Protein AF-0000000080837571 (afdb_homodimer)

Organism: Fusobacterium vincentii (NCBI:txid155615)

Radius of gyration: 23.03 Å; Cα contacts (8 Å, |Δi|>4): 857; chains: 2; bounding box: 46×70×52 Å

Nearest PDB structures (foldseek):
  1a82-assembly1_A  TM=8.563E-01  e=1.091E-18  Escherichia coli
  3of5-assembly1_B  TM=8.602E-01  e=1.405E-18  Francisella tularensis subsp. tularensis SCHU S4
  3of5-assembly1_A  TM=8.588E-01  e=1.808E-18  Francisella tularensis subsp. tularensis SCHU S4
  1dts-assembly1_A-2  TM=9.231E-01  e=3.738E-17  Escherichia coli
  4a0r-assembly1_B  TM=7.402E-01  e=2.650E-12  Arabidopsis thaliana

pLDDT: mean 97.36, std 3.26, range [63.44, 98.94]

Foldseek 3Di:
DQFAAAEEAELFQPLCRLVVLLQLCLLCVVVFEAAAEAEAEQWDDDPNDTHGPSQVVSCVLSVHDRDPLRYNYYFRHPDFQQVRCVVVVHDDDVVSSVVSVVVSVVRGVYYYYYYRHAQAGDNHPPPDTNVNNCVVVLHAYEYEFEQDVCRLVSLVVRLVVCVVSVHHHLEYEYEQAAPDPSSVVSVVNNCVVSVTDQYYYYHRPRSHDDPVNVVSNRD/DDFAAAEEAELFQPLCRLVVLLQLCLLCVVVFEAAAEAEAEQWDDDPNDTHGPSQVVSCVLSVHDRDPLRYNYYFRHPDFQQVRCVVVVHDDDVVSSVVSVVVSVVRGVYYYYYYRHAQAGDNHPPPDTNVNNCVVVLHAYEYEFEQDVCRLVSLVVRLVVCVVSVHHHLEYEYEQAAPDPSSVVSVVVNCVVSVTDQYYYYHRPRSHDDPVNVVSNRD

Solvent-accessible surface area (backbone atoms only — not comparable to full-atom values): 23540 Å² total; per-residue (Å²): 132,84,82,69,52,34,32,39,35,20,61,40,71,85,39,44,46,62,62,52,52,34,34,51,44,64,59,36,40,86,71,39,40,40,66,34,30,56,56,36,47,42,22,44,77,54,97,89,34,84,37,43,57,64,56,47,49,35,21,59,72,69,68,51,75,78,58,73,86,31,42,73,40,77,25,53,46,75,51,57,46,25,58,22,26,58,76,67,71,46,84,84,51,69,66,58,48,51,50,50,51,52,56,47,55,73,78,24,86,25,42,42,33,40,61,58,36,26,59,57,31,42,50,36,81,98,75,38,31,42,50,53,52,42,57,73,69,66,38,34,26,35,40,28,27,46,36,53,94,56,28,44,28,42,45,52,33,48,51,51,48,31,57,77,69,71,46,50,74,59,33,41,34,35,26,64,40,81,82,48,70,66,33,56,49,37,51,50,52,44,35,65,73,67,65,60,79,42,58,49,78,39,44,58,86,61,80,70,58,51,68,69,58,50,48,58,48,74,100,131,84,81,68,51,35,32,37,35,19,64,39,71,85,39,45,46,60,61,51,52,34,34,50,44,63,59,36,40,86,72,38,39,41,67,34,30,57,54,36,47,40,23,44,77,54,98,89,35,85,37,43,57,64,55,48,51,36,22,60,74,70,69,52,76,78,58,74,87,31,40,72,40,76,26,52,46,78,50,56,45,25,59,21,26,58,76,68,71,47,84,85,52,68,67,59,50,51,51,50,51,51,54,48,55,74,78,24,86,25,44,42,33,41,60,59,37,27,59,57,31,42,51,36,80,99,74,38,31,43,51,52,51,40,57,71,68,65,38,35,27,37,42,30,27,47,36,52,94,56,26,46,30,43,46,51,34,49,53,50,49,31,57,76,69,70,48,52,73,60,33,39,35,35,28,66,38,79,82,47,69,64,33,56,48,39,51,49,52,43,36,66,73,68,65,61,78,40,58,50,78,40,46,58,86,62,81,69,58,52,69,69,57,50,49,57,50,72,100

InterPro domains:
  IPR004472 Dethiobiotin synthase BioD [MF_00336] (3-208)
  IPR004472 Dethiobiotin synthase BioD [PIRSF006755] (4-202)
  IPR004472 Dethiobiotin synthase BioD [PTHR43210] (1-215)
  IPR004472 Dethiobiotin synthase BioD [TIGR00347] (7-175)
  IPR027417 P-loop containing nucleoside triphosphate hydrolase [G3DSA:3.40.50.300] (2-219)
  IPR027417 P-loop containing nucleoside triphosphate hydrolase [SSF52540] (1-197)

Sequence (438 aa):
MKFKDFFVIGTDTDVGKTYVSTLLYKALKKHNFQYYKPIQSGCFLKDGKLTAPDVDFLTKFVGINYDDTMVTYSLKEEVSPHLASEMEETTIEIENIKKHFKDLKKKYSNVLVEGAGGLYVPLIRGKFYIYDLIKLFNLPVVLVSGTRVGAINHTMLTLNALDTMGIKLYGLIFNNYKGQFFEDDNIKVILELSKIKNYLIIKNGQKEISDKEIEKFFNMKFKDFFVIGTDTDVGKTYVSTLLYKALKKHNFQYYKPIQSGCFLKDGKLTAPDVDFLTKFVGINYDDTMVTYSLKEEVSPHLASEMEETTIEIENIKKHFKDLKKKYSNVLVEGAGGLYVPLIRGKFYIYDLIKLFNLPVVLVSGTRVGAINHTMLTLNALDTMGIKLYGLIFNNYKGQFFEDDNIKVILELSKIKNYLIIKNGQKEISDKEIEKFFN

Secondary structure (DSSP, 8-state):
-----EEEEESSTTS-HHHHHHHHHHHHGGGTEEEEEEEE-S-EEETTEEE-HHHHHHHHHHT----GGGEEEE-SSSS-HHHHHHHTT----HHHHHHHHHHHHHH-SEEEEE-SSSTT-EEETTTEEHHHHHHHHT--EEEEE--STTHHHHHHHHHHHHHHHTPPEEEEEEEEE---HHHHHHHHHHHHHH----EEEEETT-----HHHHHHHH-/-----EEEEESSTTS-HHHHHHHHHHHHGGGTEEEEEEEE-S-EEETTEEE-HHHHHHHHHHT----GGGEEEE-SSSS-HHHHHHHTT----HHHHHHHHHHHHHH-SEEEEE-SSSTT-EEETTTEEHHHHHHHHT--EEEEE--STTHHHHHHHHHHHHHHHTPPEEEEEEEEE---HHHHHHHHHHHHHH----EEEEETT-----HHHHHHHH-

Structure (mmCIF, N/CA/C/O backbone):
data_AF-0000000080837571-model_v1
#
loop_
_entity.id
_entity.type
_entity.pdbx_description
1 polymer 'ATP-dependent dethiobiotin synthetase BioD'
#
loop_
_atom_site.group_PDB
_atom_site.id
_atom_site.type_symbol
_atom_site.label_atom_id
_atom_site.label_alt_id
_atom_site.label_comp_id
_atom_site.label_asym_id
_atom_site.label_entity_id
_atom_site.label_seq_id
_atom_site.pdbx_PDB_ins_code
_atom_site.Cartn_x
_atom_site.Cartn_y
_atom_site.Cartn_z
_atom_site.occupancy
_atom_site.B_iso_or_equiv
_atom_site.auth_seq_id
_atom_site.auth_comp_id
_atom_site.auth_asym_id
_atom_site.auth_atom_id
_atom_site.pdbx_PDB_model_num
ATOM 1 N N . MET A 1 1 ? -18.312 20.312 21.469 1 64.12 1 MET A N 1
ATOM 2 C CA . MET A 1 1 ? -17.469 19.172 21.094 1 64.12 1 MET A CA 1
ATOM 3 C C .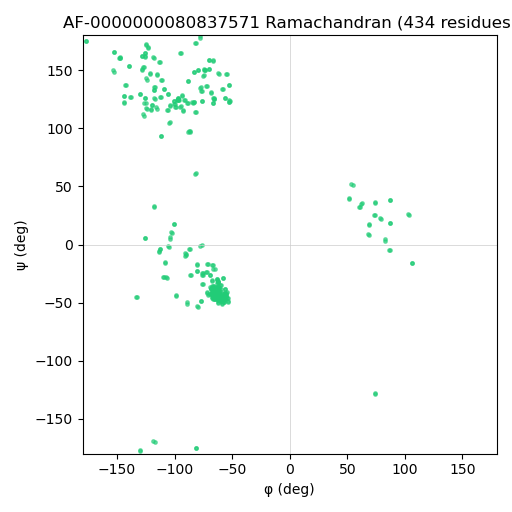 MET A 1 1 ? -16 19.453 21.438 1 64.12 1 MET A C 1
ATOM 5 O O . MET A 1 1 ? -15.523 20.562 21.281 1 64.12 1 MET A O 1
ATOM 9 N N . LYS A 1 2 ? -15.453 18.562 22.266 1 80.38 2 LYS A N 1
ATOM 10 C CA . LYS A 1 2 ? -14.047 18.766 22.594 1 80.38 2 LYS A CA 1
ATOM 11 C C . LYS A 1 2 ? -13.141 18.094 21.547 1 80.38 2 LYS A C 1
ATOM 13 O O . LYS A 1 2 ? -12.969 16.875 21.562 1 80.38 2 LYS A O 1
ATOM 18 N N . PHE A 1 3 ? -12.695 18.922 20.594 1 91.31 3 PHE A N 1
ATOM 19 C CA . PHE A 1 3 ? -11.789 18.422 19.562 1 91.31 3 PHE A CA 1
ATOM 20 C C . PHE A 1 3 ? -10.398 18.188 20.125 1 91.31 3 PHE A C 1
ATOM 22 O O . PHE A 1 3 ? -10.047 18.734 21.172 1 91.31 3 PHE A O 1
ATOM 29 N N . LYS A 1 4 ? -9.766 17.281 19.562 1 94.75 4 LYS A N 1
ATOM 30 C CA . LYS A 1 4 ? -8.367 17.047 19.906 1 94.75 4 LYS A CA 1
ATOM 31 C C . LYS A 1 4 ? -7.473 17.078 18.672 1 94.75 4 LYS A C 1
ATOM 33 O O . LYS A 1 4 ? -7.965 17.016 17.547 1 94.75 4 LYS A O 1
ATOM 38 N N . ASP A 1 5 ? -6.176 17.25 18.922 1 98.12 5 ASP A N 1
ATOM 39 C CA . ASP A 1 5 ? -5.191 17.172 17.844 1 98.12 5 ASP A CA 1
ATOM 40 C C . ASP A 1 5 ? -5.191 15.781 17.219 1 98.12 5 ASP A C 1
ATOM 42 O O . ASP A 1 5 ? -5.477 14.789 17.891 1 98.12 5 ASP A O 1
ATOM 46 N N . PHE A 1 6 ? -4.918 15.711 15.914 1 98.75 6 PHE A N 1
ATOM 47 C CA . PHE A 1 6 ? -4.805 14.406 15.258 1 98.75 6 PHE A CA 1
ATOM 48 C C . PHE A 1 6 ? -3.795 14.461 14.117 1 98.75 6 PHE A C 1
ATOM 50 O O . PHE A 1 6 ? -3.395 15.547 13.688 1 98.75 6 PHE A O 1
ATOM 57 N N . PHE A 1 7 ? -3.332 13.336 13.727 1 98.94 7 PHE A N 1
ATOM 58 C CA . PHE A 1 7 ? -2.332 13.156 12.68 1 98.94 7 PHE A CA 1
ATOM 59 C C . PHE A 1 7 ? -2.943 12.484 11.453 1 98.94 7 PHE A C 1
ATOM 61 O O . PHE A 1 7 ? -3.592 11.445 11.57 1 98.94 7 PHE A O 1
ATOM 68 N N . VAL A 1 8 ? -2.781 13.094 10.25 1 98.88 8 VAL A N 1
ATOM 69 C CA . VAL A 1 8 ? -3.332 12.523 9.031 1 98.88 8 VAL A CA 1
ATOM 70 C C . VAL A 1 8 ? -2.23 11.805 8.25 1 98.88 8 VAL A C 1
ATOM 72 O O . VAL A 1 8 ? -1.191 12.398 7.949 1 98.88 8 VAL A O 1
ATOM 75 N N . ILE A 1 9 ? -2.451 10.539 7.977 1 98.75 9 ILE A N 1
ATOM 76 C CA . ILE A 1 9 ? -1.575 9.797 7.074 1 98.75 9 ILE A CA 1
ATOM 77 C C . ILE A 1 9 ? -2.402 9.164 5.957 1 98.75 9 ILE A C 1
ATOM 79 O O . ILE A 1 9 ? -3.633 9.141 6.023 1 98.75 9 ILE A O 1
ATOM 83 N N . GLY A 1 10 ? -1.713 8.75 4.93 1 98.25 10 GLY A N 1
ATOM 84 C CA . GLY A 1 10 ? -2.359 8.055 3.828 1 98.25 10 GLY A CA 1
ATOM 85 C C . GLY A 1 10 ? -1.849 6.641 3.631 1 98.25 10 GLY A C 1
ATOM 86 O O . GLY A 1 10 ? -0.77 6.293 4.117 1 98.25 10 GLY A O 1
ATOM 87 N N . THR A 1 11 ? -2.629 5.84 2.943 1 96.94 11 THR A N 1
ATOM 88 C CA . THR A 1 11 ? -2.195 4.496 2.578 1 96.94 11 THR A CA 1
ATOM 89 C C . THR A 1 11 ? -1.128 4.547 1.489 1 96.94 11 THR A C 1
ATOM 91 O O . THR A 1 11 ? -0.394 3.58 1.285 1 96.94 11 THR A O 1
ATOM 94 N N . ASP A 1 12 ? -1.159 5.695 0.739 1 89.69 12 ASP A N 1
ATOM 95 C CA . ASP A 1 12 ? -0.212 5.879 -0.356 1 89.69 12 ASP A CA 1
ATOM 96 C C . ASP A 1 12 ? 0.058 7.359 -0.604 1 89.69 12 ASP A C 1
ATOM 98 O O . ASP A 1 12 ? -0.641 8.227 -0.067 1 89.69 12 ASP A O 1
ATOM 102 N N . THR A 1 13 ? 1.098 7.75 -1.351 1 85.06 13 THR A N 1
ATOM 103 C CA . THR A 1 13 ? 1.465 9.117 -1.684 1 85.06 13 THR A CA 1
ATOM 104 C C . THR A 1 13 ? 0.364 9.789 -2.498 1 85.06 13 THR A C 1
ATOM 106 O O . THR A 1 13 ? 0.064 10.969 -2.293 1 85.06 13 THR A O 1
ATOM 109 N N . ASP A 1 14 ? -0.411 9.242 -3.311 1 88.56 14 ASP A N 1
ATOM 110 C CA . ASP A 1 14 ? -1.353 9.898 -4.211 1 88.56 14 ASP A CA 1
ATOM 111 C C . ASP A 1 14 ? -2.791 9.492 -3.895 1 88.56 14 ASP A C 1
ATOM 113 O O . ASP A 1 14 ? -3.662 9.555 -4.766 1 88.56 14 ASP A O 1
ATOM 117 N N . VAL A 1 15 ? -2.986 9.273 -2.609 1 95.5 15 VAL A N 1
ATOM 118 C CA . VAL A 1 15 ? -4.312 8.797 -2.232 1 95.5 15 VAL A CA 1
ATOM 119 C C . VAL A 1 15 ? -5.211 9.992 -1.909 1 95.5 15 VAL A C 1
ATOM 121 O O . VAL A 1 15 ? -6.426 9.836 -1.758 1 95.5 15 VAL A O 1
ATOM 124 N N . GLY A 1 16 ? -4.688 11.227 -1.809 1 97.19 16 GLY A N 1
ATOM 125 C CA . GLY A 1 16 ? -5.477 12.422 -1.568 1 97.19 16 GLY A CA 1
ATOM 126 C C . GLY A 1 16 ? -5.391 12.922 -0.137 1 97.19 16 GLY A C 1
ATOM 127 O O . GLY A 1 16 ? -6.332 13.531 0.374 1 97.19 16 GLY A O 1
ATOM 128 N N . LYS A 1 17 ? -4.375 12.641 0.542 1 97.5 17 LYS A N 1
ATOM 129 C CA . LYS A 1 17 ? -4.137 13.062 1.92 1 97.5 17 LYS A CA 1
ATOM 130 C C . LYS A 1 17 ? -4.277 14.57 2.066 1 97.5 17 LYS A C 1
ATOM 132 O O . LYS A 1 17 ? -4.984 15.055 2.955 1 97.5 17 LYS A O 1
ATOM 137 N N . THR A 1 18 ? -3.602 15.32 1.155 1 98.31 18 THR A N 1
ATOM 138 C CA . THR A 1 18 ? -3.639 16.781 1.213 1 98.31 18 THR A CA 1
ATOM 139 C C . THR A 1 18 ? -5.055 17.281 0.965 1 98.31 18 THR A C 1
ATOM 141 O O . THR A 1 18 ? -5.516 18.203 1.648 1 98.31 18 THR A O 1
ATOM 144 N N . TYR A 1 19 ? -5.703 16.703 -0.027 1 98.75 19 TYR A N 1
ATOM 145 C CA . TYR A 1 19 ? -7.078 17.094 -0.324 1 98.75 19 TYR A CA 1
ATOM 146 C C . TYR A 1 19 ? -7.973 16.906 0.893 1 98.75 19 TYR A C 1
ATOM 148 O O . TYR A 1 19 ? -8.711 17.828 1.278 1 98.75 19 TYR A O 1
ATOM 156 N N . VAL A 1 20 ? -7.883 15.773 1.532 1 98.81 20 VAL A N 1
ATOM 157 C CA . VAL A 1 20 ? -8.711 15.453 2.693 1 98.81 20 VAL A CA 1
ATOM 158 C C . VAL A 1 20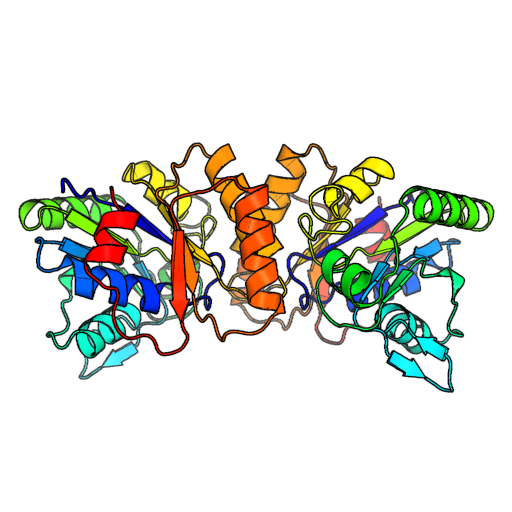 ? -8.336 16.375 3.859 1 98.81 20 VAL A C 1
ATOM 160 O O . VAL A 1 20 ? -9.211 16.906 4.543 1 98.81 20 VAL A O 1
ATOM 163 N N . SER A 1 21 ? -7.031 16.578 4.121 1 98.81 21 SER A N 1
ATOM 164 C CA . SER A 1 21 ? -6.586 17.5 5.164 1 98.81 21 SER A CA 1
ATOM 165 C C . SER A 1 21 ? -7.148 18.906 4.945 1 98.81 21 SER A C 1
ATOM 167 O O . SER A 1 21 ? -7.523 19.578 5.902 1 98.81 21 SER A O 1
ATOM 169 N N . THR A 1 22 ? -7.191 19.25 3.68 1 98.88 22 THR A N 1
ATOM 170 C CA . THR A 1 22 ? -7.707 20.562 3.32 1 98.88 22 THR A CA 1
ATOM 171 C C . THR A 1 22 ? -9.188 20.688 3.668 1 98.88 22 THR A C 1
ATOM 173 O O . THR A 1 22 ? -9.617 21.672 4.262 1 98.88 22 THR A O 1
ATOM 176 N N . LEU A 1 23 ? -9.969 19.719 3.32 1 98.88 23 LEU A N 1
ATOM 177 C CA . LEU A 1 23 ? -11.391 19.719 3.633 1 98.88 23 LEU A CA 1
ATOM 178 C C . LEU A 1 23 ? -11.617 19.719 5.141 1 98.88 23 LEU A C 1
ATOM 180 O O . LEU A 1 23 ? -12.516 20.406 5.637 1 98.88 23 LEU A O 1
ATOM 184 N N . LEU A 1 24 ? -10.836 18.938 5.867 1 98.75 24 LEU A N 1
ATOM 185 C CA . LEU A 1 24 ? -10.938 18.906 7.324 1 98.75 24 LEU A CA 1
ATOM 186 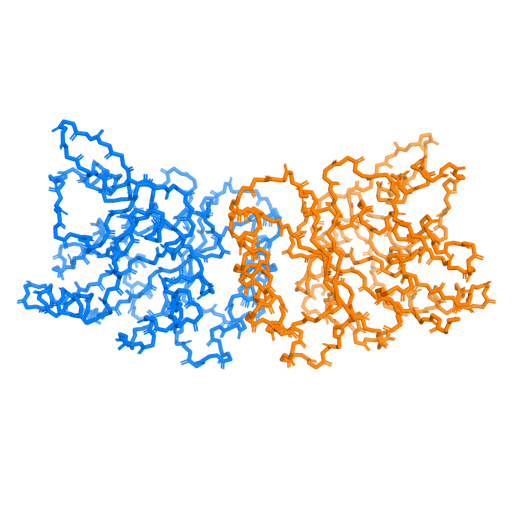C C . LEU A 1 24 ? -10.602 20.266 7.922 1 98.75 24 LEU A C 1
ATOM 188 O O . LEU A 1 24 ? -11.328 20.766 8.781 1 98.75 24 LEU A O 1
ATOM 192 N N . TYR A 1 25 ? -9.484 20.844 7.457 1 98.69 25 TYR A N 1
ATOM 193 C CA . TYR A 1 25 ? -9.086 22.156 7.949 1 98.69 25 TYR A CA 1
ATOM 194 C C . TYR A 1 25 ? -10.164 23.203 7.676 1 98.69 25 TYR A C 1
ATOM 196 O O . TYR A 1 25 ? -10.508 23.984 8.562 1 98.69 25 TYR A O 1
ATOM 204 N N . LYS A 1 26 ? -10.672 23.188 6.465 1 98.69 26 LYS A N 1
ATOM 205 C CA . LYS A 1 26 ? -11.727 24.125 6.086 1 98.69 26 LYS A CA 1
ATOM 206 C C . LYS A 1 26 ? -12.914 24.031 7.043 1 98.69 26 LYS A C 1
ATOM 208 O O . LYS A 1 26 ? -13.461 25.062 7.457 1 98.69 26 LYS A O 1
ATOM 213 N N . ALA A 1 27 ? -13.266 22.844 7.406 1 98.12 27 ALA A N 1
ATOM 214 C CA . ALA A 1 27 ? -14.422 22.609 8.281 1 98.12 27 ALA A CA 1
ATOM 215 C C . ALA A 1 27 ? -14.094 22.969 9.727 1 98.12 27 ALA A C 1
ATOM 217 O O . ALA A 1 27 ? -14.969 23.375 10.484 1 98.12 27 ALA A O 1
ATOM 218 N N . LEU A 1 28 ? -12.828 22.906 10.125 1 97.62 28 LEU A N 1
ATOM 219 C CA . LEU A 1 28 ? -12.492 22.922 11.547 1 97.62 28 LEU A CA 1
ATOM 220 C C . LEU A 1 28 ? -11.859 24.25 11.938 1 97.62 28 LEU A C 1
ATOM 222 O O . LEU A 1 28 ? -11.766 24.562 13.125 1 97.62 28 LEU A O 1
ATOM 226 N N . LYS A 1 29 ? -11.43 25 10.977 1 96.94 29 LYS A N 1
ATOM 227 C CA . LYS A 1 29 ? -10.711 26.234 11.281 1 96.94 29 LYS A CA 1
ATOM 228 C C . LYS A 1 29 ? -11.562 27.172 12.133 1 96.94 29 LYS A C 1
ATOM 230 O O . LYS A 1 29 ? -11.031 27.938 12.945 1 96.94 29 LYS A O 1
ATOM 235 N N . LYS A 1 30 ? -12.875 27.141 12.039 1 95.94 30 LYS A N 1
ATOM 236 C CA . LYS A 1 30 ? -13.781 27.953 12.828 1 95.94 30 LYS A CA 1
ATOM 237 C C . LYS A 1 30 ? -13.742 27.562 14.305 1 95.94 30 LYS A C 1
ATOM 239 O O . LYS A 1 30 ? -14.219 28.297 15.164 1 95.94 30 LYS A O 1
ATOM 244 N N . HIS A 1 31 ? -13.25 26.453 14.594 1 95.88 31 HIS A N 1
ATOM 245 C CA . HIS A 1 31 ? -13.094 25.969 15.961 1 95.88 31 HIS A CA 1
ATOM 246 C C . HIS A 1 31 ? -11.656 26.141 16.453 1 95.88 31 HIS A C 1
ATOM 248 O O . HIS A 1 31 ? -11.188 25.375 17.297 1 95.88 31 HIS A O 1
ATOM 254 N N . ASN A 1 32 ? -10.867 26.969 15.82 1 96.88 32 ASN A N 1
ATOM 255 C CA . ASN A 1 32 ? -9.523 27.391 16.188 1 96.88 32 ASN A CA 1
ATOM 256 C C . ASN A 1 32 ? -8.508 26.281 15.938 1 96.88 32 ASN A C 1
ATOM 258 O O . ASN A 1 32 ? -7.609 26.047 16.75 1 96.88 32 ASN A O 1
ATOM 262 N N . PHE A 1 33 ? -8.703 25.531 14.867 1 97.12 33 PHE A N 1
ATOM 263 C CA . PHE A 1 33 ? -7.734 24.547 14.383 1 97.12 33 PHE A CA 1
ATOM 264 C C . PHE A 1 33 ? -6.672 25.219 13.523 1 97.12 33 PHE A C 1
ATOM 266 O O . PHE A 1 33 ? -6.965 26.172 12.789 1 97.12 33 PHE A O 1
ATOM 273 N N . GLN A 1 34 ? -5.492 24.688 13.562 1 98.38 34 GLN A N 1
ATOM 274 C CA . GLN A 1 34 ? -4.453 25.016 12.602 1 98.38 34 GLN A CA 1
ATOM 275 C C . GLN A 1 34 ? -3.969 23.781 11.852 1 98.38 34 GLN A C 1
ATOM 277 O O . GLN A 1 34 ? -4.02 22.672 12.391 1 98.38 34 GLN A O 1
ATOM 282 N N . TYR A 1 35 ? -3.607 24 10.625 1 98.81 35 TYR A N 1
ATOM 283 C CA . TYR A 1 35 ? -2.965 22.984 9.805 1 98.81 35 TYR A CA 1
ATOM 284 C C . TYR A 1 35 ? -1.451 23.016 9.977 1 98.81 35 TYR A C 1
ATOM 286 O O . TYR A 1 35 ? -0.857 24.078 10.094 1 98.81 35 TYR A O 1
ATOM 294 N N . TYR A 1 36 ? -0.864 21.781 10.008 1 98.88 36 TYR A N 1
ATOM 295 C CA . TYR A 1 36 ? 0.582 21.703 10.18 1 98.88 36 TYR A CA 1
ATOM 296 C C . TYR A 1 36 ? 1.171 20.562 9.367 1 98.88 36 TYR A C 1
ATOM 298 O O . TYR A 1 36 ? 0.749 19.406 9.516 1 98.88 36 TYR A O 1
ATOM 306 N N . LYS A 1 37 ? 2.109 20.797 8.461 1 98.81 37 LYS A N 1
ATOM 307 C CA . LYS A 1 37 ? 2.912 19.859 7.676 1 98.81 37 LYS A CA 1
ATOM 308 C C . LYS A 1 37 ? 4.375 19.906 8.102 1 98.81 37 LYS A C 1
ATOM 310 O O . LYS A 1 37 ? 5.168 20.656 7.539 1 98.81 37 LYS A O 1
ATOM 315 N N . PRO A 1 38 ? 4.773 19.062 8.992 1 98.81 38 PRO A N 1
ATOM 316 C CA . PRO A 1 38 ? 6.113 19.219 9.57 1 98.81 38 PRO A CA 1
ATOM 317 C C . PRO A 1 38 ? 7.211 19.234 8.508 1 98.81 38 PRO A C 1
ATOM 319 O O . PRO A 1 38 ? 8.141 20.047 8.586 1 98.81 38 PRO A O 1
ATOM 322 N N . ILE A 1 39 ? 7.121 18.359 7.535 1 98.69 39 ILE A N 1
ATOM 323 C CA . ILE A 1 39 ? 8.141 18.234 6.504 1 98.69 39 ILE A CA 1
ATOM 324 C C . ILE A 1 39 ? 7.48 18.062 5.141 1 98.69 39 ILE A C 1
ATOM 326 O O . ILE A 1 39 ? 6.625 17.188 4.969 1 98.69 39 ILE A O 1
ATOM 330 N N . GLN A 1 40 ? 7.852 18.875 4.195 1 98.25 40 GLN A N 1
ATOM 331 C CA . GLN A 1 40 ? 7.359 18.781 2.824 1 98.25 40 GLN A CA 1
ATOM 332 C C . GLN A 1 40 ? 8.516 18.703 1.831 1 98.25 40 GLN A C 1
ATOM 334 O O . GLN A 1 40 ? 9.383 19.578 1.805 1 98.25 40 GLN A O 1
ATOM 339 N N . SER A 1 41 ? 8.547 17.641 1.046 1 97.69 41 SER A N 1
ATOM 340 C CA . SER A 1 41 ? 9.445 17.547 -0.097 1 97.69 41 SER A CA 1
ATOM 341 C C . SER A 1 41 ? 8.75 17.984 -1.385 1 97.69 41 SER A C 1
ATOM 343 O O . SER A 1 41 ? 7.531 18.156 -1.41 1 97.69 41 SER A O 1
ATOM 345 N N . GLY A 1 42 ? 9.523 18.25 -2.434 1 97.44 42 GLY A N 1
ATOM 346 C CA . GLY A 1 42 ? 8.969 18.641 -3.723 1 97.44 42 GLY A CA 1
ATOM 347 C C . GLY A 1 42 ? 8.562 20.094 -3.781 1 97.44 42 GLY A C 1
ATOM 348 O O . GLY A 1 42 ? 7.668 20.469 -4.547 1 97.44 42 GLY A O 1
ATOM 349 N N . CYS A 1 43 ? 9.125 20.906 -2.918 1 98.5 43 CYS A N 1
ATOM 350 C CA . CYS A 1 43 ? 8.797 22.328 -2.895 1 98.5 43 CYS A CA 1
ATOM 351 C C . CYS A 1 43 ? 9.352 23.031 -4.125 1 98.5 43 CYS A C 1
ATOM 353 O O . CYS A 1 43 ? 10.328 22.578 -4.723 1 98.5 43 CYS A O 1
ATOM 355 N N . PHE A 1 44 ? 8.672 24.047 -4.48 1 98.06 44 PHE A N 1
ATOM 356 C CA . PHE A 1 44 ? 9.039 24.797 -5.684 1 98.06 44 PHE A CA 1
ATOM 357 C C . PHE A 1 44 ? 9.164 26.281 -5.391 1 98.06 44 PHE A C 1
ATOM 359 O O . PHE A 1 44 ? 8.664 26.766 -4.371 1 98.06 44 PHE A O 1
ATOM 366 N N . LEU A 1 45 ? 9.82 26.984 -6.254 1 96.94 45 LEU A N 1
ATOM 367 C CA . LEU A 1 45 ? 9.969 28.438 -6.102 1 96.94 45 LEU A CA 1
ATOM 368 C C . LEU A 1 45 ? 8.758 29.172 -6.688 1 96.94 45 LEU A C 1
ATOM 370 O O . LEU A 1 45 ? 8.359 28.906 -7.82 1 96.94 45 LEU A O 1
ATOM 374 N N . LYS A 1 46 ? 8.141 29.922 -5.883 1 95.88 46 LYS A N 1
ATOM 375 C CA . LYS A 1 46 ? 7.07 30.844 -6.277 1 95.88 46 LYS A CA 1
ATOM 376 C C . LYS A 1 46 ? 7.379 32.25 -5.824 1 95.88 46 LYS A C 1
ATOM 378 O O . LYS A 1 46 ? 7.43 32.531 -4.625 1 95.88 46 LYS A O 1
ATOM 383 N N . ASP A 1 47 ? 7.539 33.219 -6.848 1 93.56 47 ASP A N 1
ATOM 384 C CA . ASP A 1 47 ? 7.879 34.594 -6.562 1 93.56 47 ASP A CA 1
ATOM 385 C C . ASP A 1 47 ? 9.102 34.688 -5.648 1 93.56 47 ASP A C 1
ATOM 387 O O . ASP A 1 47 ? 9.086 35.406 -4.652 1 93.56 47 ASP A O 1
ATOM 391 N N . GLY A 1 48 ? 10.117 33.812 -5.852 1 93.56 48 GLY A N 1
ATOM 392 C CA . GLY A 1 48 ? 11.398 33.844 -5.16 1 93.56 48 GLY A CA 1
ATOM 393 C C . GLY A 1 48 ? 11.352 33.188 -3.805 1 93.56 48 GLY A C 1
ATOM 394 O O . GLY A 1 48 ? 12.359 33.156 -3.088 1 93.56 48 GLY A O 1
ATOM 395 N N . LYS A 1 49 ? 10.273 32.594 -3.43 1 94.81 49 LYS A N 1
ATOM 396 C CA . LYS A 1 49 ? 10.141 31.922 -2.143 1 94.81 49 LYS A CA 1
ATOM 397 C C . LYS A 1 49 ? 9.867 30.438 -2.334 1 94.81 49 LYS A C 1
ATOM 399 O O . LYS A 1 49 ? 9.102 30.047 -3.221 1 94.81 49 LYS A O 1
ATOM 404 N N . LEU A 1 50 ? 10.602 29.656 -1.526 1 96.56 50 LEU A N 1
ATOM 405 C CA . LEU A 1 50 ? 10.328 28.219 -1.542 1 96.56 50 LEU A CA 1
ATOM 406 C C . LEU A 1 50 ? 8.938 27.922 -0.978 1 96.56 50 LEU A C 1
ATOM 408 O O . LEU A 1 50 ? 8.633 28.297 0.156 1 96.56 50 LEU A O 1
ATOM 412 N N . THR A 1 51 ? 8.117 27.281 -1.784 1 98.31 51 THR A N 1
ATOM 413 C CA . THR A 1 51 ? 6.703 27.094 -1.477 1 98.31 51 THR A CA 1
ATOM 414 C C . THR A 1 51 ? 6.375 25.609 -1.35 1 98.31 51 THR A C 1
ATOM 416 O O . THR A 1 51 ? 6.734 24.812 -2.217 1 98.31 51 THR A O 1
ATOM 419 N N . ALA A 1 52 ? 5.809 25.281 -0.252 1 98.44 52 ALA A N 1
ATOM 420 C CA . ALA A 1 52 ? 5.34 23.906 -0.054 1 98.44 52 ALA A CA 1
ATOM 421 C C . ALA A 1 52 ? 4.043 23.656 -0.817 1 98.44 52 ALA A C 1
ATOM 423 O O . ALA A 1 52 ? 3.037 24.328 -0.587 1 98.44 52 ALA A O 1
ATOM 424 N N . PRO A 1 53 ? 4.012 22.656 -1.689 1 98.06 53 PRO A N 1
ATOM 425 C CA . PRO A 1 53 ? 2.842 22.453 -2.549 1 98.06 53 PRO A CA 1
ATOM 426 C C . PRO A 1 53 ? 1.578 22.125 -1.758 1 98.06 53 PRO A C 1
ATOM 428 O O . PRO A 1 53 ? 0.481 22.547 -2.139 1 98.06 53 PRO A O 1
ATOM 431 N N . ASP A 1 54 ? 1.656 21.359 -0.657 1 98.31 54 ASP A N 1
ATOM 432 C CA . ASP A 1 54 ? 0.475 21 0.123 1 98.31 54 ASP A CA 1
ATOM 433 C C . ASP A 1 54 ? -0.116 22.234 0.816 1 98.31 54 ASP A C 1
ATOM 435 O O . ASP A 1 54 ? -1.335 22.406 0.828 1 98.31 54 ASP A O 1
ATOM 439 N N . VAL A 1 55 ? 0.742 23.078 1.367 1 98.56 55 VAL A N 1
ATOM 440 C CA . VAL A 1 55 ? 0.292 24.312 2.002 1 98.56 55 VAL A CA 1
ATOM 441 C C . VAL A 1 55 ? -0.303 25.25 0.953 1 98.56 55 VAL A C 1
ATOM 443 O O . VAL A 1 55 ? -1.35 25.859 1.18 1 98.56 55 VAL A O 1
ATOM 446 N N . ASP A 1 56 ? 0.379 25.328 -0.151 1 98.69 56 ASP A N 1
ATOM 447 C CA . ASP A 1 56 ? -0.107 26.156 -1.244 1 98.69 56 ASP A CA 1
ATOM 448 C C . ASP A 1 56 ? -1.496 25.719 -1.698 1 98.69 56 ASP A C 1
ATOM 450 O O . ASP A 1 56 ? -2.395 26.547 -1.858 1 98.69 56 ASP A O 1
ATOM 454 N N . PHE A 1 57 ? -1.632 24.438 -1.886 1 98.62 57 PHE A N 1
ATOM 455 C CA . PHE A 1 57 ? -2.922 23.891 -2.289 1 98.62 57 PHE A CA 1
ATOM 456 C C . PHE A 1 57 ? -3.998 24.234 -1.265 1 98.62 57 PHE A C 1
ATOM 458 O O . PHE A 1 57 ? -5.062 24.75 -1.619 1 98.62 57 PHE A O 1
ATOM 465 N N . LEU A 1 58 ? -3.723 23.953 0.025 1 98.75 58 LEU A N 1
ATOM 466 C CA . LEU A 1 58 ? -4.676 24.141 1.112 1 98.75 58 LEU A CA 1
ATOM 467 C C . LEU A 1 58 ? -5.098 25.609 1.203 1 98.75 58 LEU A C 1
ATOM 469 O O . LEU A 1 58 ? -6.293 25.906 1.242 1 98.75 58 LEU A O 1
ATOM 473 N N . THR A 1 59 ? -4.164 26.531 1.195 1 98.56 59 THR A N 1
ATOM 474 C CA . THR A 1 59 ? -4.473 27.953 1.395 1 98.56 59 THR A CA 1
ATOM 475 C C . THR A 1 59 ? -5.254 28.5 0.208 1 98.56 59 THR A C 1
ATOM 477 O O . THR A 1 59 ? -6.199 29.266 0.386 1 98.56 59 THR A O 1
ATOM 480 N N . LYS A 1 60 ? -4.91 28.078 -0.992 1 98.5 60 LYS A N 1
ATOM 481 C CA . LYS A 1 60 ? -5.652 28.5 -2.176 1 98.5 60 LYS A CA 1
ATOM 482 C C . LYS A 1 60 ? -7.086 27.969 -2.139 1 98.5 60 LYS A C 1
ATOM 484 O O . LYS A 1 60 ? -8.031 28.703 -2.416 1 98.5 60 LYS A O 1
ATOM 489 N N . PHE A 1 61 ? -7.188 26.719 -1.785 1 98.62 61 PHE A N 1
ATOM 490 C CA . PHE A 1 61 ? -8.492 26.062 -1.75 1 98.62 61 PHE A CA 1
ATOM 491 C C . PHE A 1 61 ? -9.406 26.734 -0.742 1 98.62 61 PHE A C 1
ATOM 493 O O . PHE A 1 61 ? -10.586 26.969 -1.021 1 98.62 61 PHE A O 1
ATOM 500 N N . VAL A 1 62 ? -8.891 27.047 0.434 1 98.19 62 VAL A N 1
ATOM 501 C CA . VAL A 1 62 ? -9.664 27.609 1.537 1 98.19 62 VAL A CA 1
ATOM 502 C C . VAL A 1 62 ? -9.852 29.109 1.321 1 98.19 62 VAL A C 1
ATOM 504 O O . VAL A 1 62 ? -10.797 29.703 1.845 1 98.19 62 VAL A O 1
ATOM 507 N N . GLY A 1 63 ? -9.016 29.781 0.562 1 98 63 GLY A N 1
ATOM 508 C CA . GLY A 1 63 ? -9.109 31.203 0.286 1 98 63 GLY A CA 1
ATOM 509 C C . GLY A 1 63 ? -8.406 32.062 1.326 1 98 63 GLY A C 1
ATOM 510 O O . GLY A 1 63 ? -8.93 33.094 1.739 1 98 63 GLY A O 1
ATOM 511 N N . ILE A 1 64 ? -7.266 31.641 1.839 1 97.81 64 ILE A N 1
ATOM 512 C CA . ILE A 1 64 ? -6.461 32.406 2.783 1 97.81 64 ILE A CA 1
ATOM 513 C C . ILE A 1 64 ? -5.047 32.594 2.236 1 97.81 64 ILE A C 1
ATOM 515 O O . ILE A 1 64 ? -4.668 31.922 1.261 1 97.81 64 ILE A O 1
ATOM 519 N N . ASN A 1 65 ? -4.238 33.406 2.832 1 97.25 65 ASN A N 1
ATOM 520 C CA . ASN A 1 65 ? -2.861 33.656 2.404 1 97.25 65 ASN A CA 1
ATOM 521 C C . ASN A 1 65 ? -1.953 32.469 2.789 1 97.25 65 ASN A C 1
ATOM 523 O O . ASN A 1 65 ? -2.148 31.859 3.834 1 97.25 65 ASN A O 1
ATOM 527 N N . TYR A 1 66 ? -1.015 32.219 1.952 1 97.62 66 TYR A N 1
ATOM 528 C CA . TYR A 1 66 ? 0.022 31.25 2.289 1 97.62 66 TYR A CA 1
ATOM 529 C C . TYR A 1 66 ? 0.66 31.578 3.633 1 97.62 66 TYR A C 1
ATOM 531 O O . TYR A 1 66 ? 0.936 32.75 3.93 1 97.62 66 TYR A O 1
ATOM 539 N N . ASP A 1 67 ? 0.87 30.609 4.422 1 96.19 67 ASP A N 1
ATOM 540 C CA . ASP A 1 67 ? 1.407 30.781 5.766 1 96.19 67 ASP A CA 1
ATOM 541 C C . ASP A 1 67 ? 2.627 29.891 5.988 1 96.19 67 ASP A C 1
ATOM 543 O O . ASP A 1 67 ? 2.496 28.672 6.141 1 96.19 67 ASP A O 1
ATOM 547 N N . ASP A 1 68 ? 3.744 30.453 6.129 1 94.75 68 ASP A N 1
ATOM 548 C CA . ASP A 1 68 ? 5.004 29.734 6.289 1 94.75 68 ASP A CA 1
ATOM 549 C C . ASP A 1 68 ? 5.035 28.969 7.609 1 94.75 68 ASP A C 1
ATOM 551 O O . ASP A 1 68 ? 5.836 28.047 7.777 1 94.75 68 ASP A O 1
ATOM 555 N N . THR A 1 69 ? 4.215 29.391 8.523 1 95.75 69 THR A N 1
ATOM 556 C CA . THR A 1 69 ? 4.238 28.734 9.828 1 95.75 69 THR A CA 1
ATOM 557 C C . THR A 1 69 ? 3.535 27.391 9.773 1 95.75 69 THR A C 1
ATOM 559 O O . THR A 1 69 ? 3.541 26.641 10.758 1 95.75 69 THR A O 1
ATOM 562 N N . MET A 1 70 ? 3.008 26.984 8.656 1 98.19 70 MET A N 1
ATOM 563 C CA . MET A 1 70 ? 2.309 25.703 8.508 1 98.19 70 MET A CA 1
ATOM 564 C C . MET A 1 70 ? 3.287 24.578 8.172 1 98.19 70 MET A C 1
ATOM 566 O O . MET A 1 70 ? 2.9 23.422 8.109 1 98.19 70 MET A O 1
ATOM 570 N N . VAL A 1 71 ? 4.527 24.906 7.996 1 98.62 71 VAL A N 1
ATOM 571 C CA . VAL A 1 71 ? 5.527 23.906 7.609 1 98.62 71 VAL A CA 1
ATOM 572 C C . VAL A 1 71 ? 6.852 24.203 8.312 1 98.62 71 VAL A C 1
ATOM 574 O O . VAL A 1 71 ? 7.25 25.375 8.422 1 98.62 71 VAL A O 1
ATOM 577 N N . THR A 1 72 ? 7.523 23.219 8.82 1 98.69 72 THR A N 1
ATOM 578 C CA . THR A 1 72 ? 8.82 23.406 9.445 1 98.69 72 THR A CA 1
ATOM 579 C C . THR A 1 72 ? 9.945 23.281 8.422 1 98.69 72 THR A C 1
ATOM 581 O O . THR A 1 72 ? 10.82 24.141 8.336 1 98.69 72 THR A O 1
ATOM 584 N N . TYR A 1 73 ? 9.906 22.172 7.645 1 98.69 73 TYR A N 1
ATOM 585 C CA . TYR A 1 73 ? 10.953 21.922 6.66 1 98.69 73 TYR A CA 1
ATOM 586 C C . TYR A 1 73 ? 10.367 21.844 5.254 1 98.69 73 TYR A C 1
ATOM 588 O O . TYR A 1 73 ? 9.484 21.031 4.984 1 98.69 73 TYR A O 1
ATOM 596 N N . SER A 1 74 ? 10.797 22.703 4.355 1 98.31 74 SER A N 1
ATOM 597 C CA . SER A 1 74 ? 10.5 22.672 2.926 1 98.31 74 SER A CA 1
ATOM 598 C C . SER A 1 74 ? 11.711 22.219 2.119 1 98.31 74 SER A C 1
ATOM 600 O O . SER A 1 74 ? 12.758 22.891 2.125 1 98.31 74 SER A O 1
ATOM 602 N N . LEU A 1 75 ? 11.562 21.109 1.485 1 98.5 75 LEU A N 1
ATOM 603 C CA . LEU A 1 75 ? 12.664 20.5 0.741 1 98.5 75 LEU A CA 1
ATOM 604 C C . LEU A 1 75 ? 12.352 20.453 -0.751 1 98.5 75 LEU A C 1
ATOM 606 O O . LEU A 1 75 ? 11.219 20.188 -1.144 1 98.5 75 LEU A O 1
ATOM 610 N N . LYS A 1 76 ? 13.266 20.594 -1.576 1 97.44 76 LYS A N 1
ATOM 611 C CA . LYS A 1 76 ? 13.062 20.844 -3.004 1 97.44 76 LYS A CA 1
ATOM 612 C C . LYS A 1 76 ? 12.758 19.531 -3.736 1 97.44 76 LYS A C 1
ATOM 614 O O . LYS A 1 76 ? 11.758 19.438 -4.453 1 97.44 76 LYS A O 1
ATOM 619 N N . GLU A 1 77 ? 13.617 18.484 -3.582 1 96.75 77 GLU A N 1
ATOM 620 C CA . GLU A 1 77 ? 13.508 17.266 -4.383 1 96.75 77 GLU A CA 1
ATOM 621 C C . GLU A 1 77 ? 12.25 16.484 -4.012 1 96.75 77 GLU A C 1
ATOM 623 O O . GLU A 1 77 ? 11.969 16.266 -2.832 1 96.75 77 GLU A O 1
ATOM 628 N N . GLU A 1 78 ? 11.5 16.094 -4.996 1 95.5 78 GLU A N 1
ATOM 629 C CA . GLU A 1 78 ? 10.25 15.383 -4.777 1 95.5 78 GLU A CA 1
ATOM 630 C C . GLU A 1 78 ? 10.5 13.898 -4.539 1 95.5 78 GLU A C 1
ATOM 632 O O . GLU A 1 78 ? 10.086 13.055 -5.336 1 95.5 78 GLU A O 1
ATOM 637 N N . VAL A 1 79 ? 11.211 13.547 -3.531 1 96.69 79 VAL A N 1
ATOM 638 C CA . VAL A 1 79 ? 11.523 12.211 -3.045 1 96.69 79 VAL A CA 1
ATOM 639 C C . VAL A 1 79 ? 11.234 12.125 -1.547 1 96.69 79 VAL A C 1
ATOM 641 O O . VAL A 1 79 ? 10.672 13.055 -0.962 1 96.69 79 VAL A O 1
ATOM 644 N N . SER A 1 80 ? 11.508 10.992 -0.957 1 96.88 80 SER A N 1
ATOM 645 C CA . SER A 1 80 ? 11.312 10.82 0.479 1 96.88 80 SER A CA 1
ATOM 646 C C . SER A 1 80 ? 12.055 11.898 1.271 1 96.88 80 SER A C 1
ATOM 648 O O . SER A 1 80 ? 13.164 12.281 0.909 1 96.88 80 SER A O 1
ATOM 650 N N . PRO A 1 81 ? 11.508 12.328 2.416 1 98.12 81 PRO A N 1
ATOM 651 C CA . PRO A 1 81 ? 12.07 13.461 3.158 1 98.12 81 PRO A CA 1
ATOM 652 C C . PRO A 1 81 ? 13.539 13.242 3.537 1 98.12 81 PRO A C 1
ATOM 654 O O . PRO A 1 81 ? 14.352 14.164 3.43 1 98.12 81 PRO A O 1
ATOM 657 N N . HIS A 1 82 ? 13.898 12.039 3.967 1 98.5 82 HIS A N 1
ATOM 658 C CA . HIS A 1 82 ? 15.273 11.789 4.359 1 98.5 82 HIS A CA 1
ATOM 659 C C . HIS A 1 82 ? 16.234 12.031 3.195 1 98.5 82 HIS A C 1
ATOM 661 O O . HIS A 1 82 ? 17.266 12.695 3.357 1 98.5 82 HIS A O 1
ATOM 667 N N . LEU A 1 83 ? 15.883 11.547 2.055 1 98.31 83 LEU A N 1
ATOM 668 C CA . LEU A 1 83 ? 16.734 11.672 0.873 1 98.31 83 LEU A CA 1
ATOM 669 C C . LEU A 1 83 ? 16.766 13.109 0.383 1 98.31 83 LEU A C 1
ATOM 671 O O . LEU A 1 83 ? 17.828 13.625 0.037 1 98.31 83 LEU A O 1
ATOM 675 N N . ALA A 1 84 ? 15.586 13.781 0.355 1 98.31 84 ALA A N 1
ATOM 676 C CA . ALA A 1 84 ? 15.516 15.18 -0.049 1 98.31 84 ALA A CA 1
ATOM 677 C C . ALA A 1 84 ? 16.406 16.047 0.841 1 98.31 84 ALA A C 1
ATOM 679 O O . ALA A 1 84 ? 17.141 16.906 0.347 1 98.31 84 ALA A O 1
ATOM 680 N N . SER A 1 85 ? 16.297 15.859 2.164 1 98.62 85 SER A N 1
ATOM 681 C CA . SER A 1 85 ? 17.094 16.641 3.105 1 98.62 85 SER A CA 1
ATOM 682 C C . SER A 1 85 ? 18.578 16.422 2.902 1 98.62 85 SER A C 1
ATOM 684 O O . SER A 1 85 ? 19.375 17.359 2.963 1 98.62 85 SER A O 1
ATOM 686 N N . GLU A 1 86 ? 18.969 15.156 2.686 1 98.38 86 GLU A N 1
ATOM 687 C CA . GLU A 1 86 ? 20.375 14.828 2.436 1 98.38 86 GLU A CA 1
ATOM 688 C C . GLU A 1 86 ? 20.875 15.5 1.16 1 98.38 86 GLU A C 1
ATOM 690 O O . GLU A 1 86 ? 21.984 16.062 1.138 1 98.38 86 GLU A O 1
ATOM 695 N N . MET A 1 87 ? 20.109 15.461 0.135 1 97.75 87 MET A N 1
ATOM 696 C CA . MET A 1 87 ? 20.5 16.016 -1.157 1 97.75 87 MET A CA 1
ATOM 697 C C . MET A 1 87 ? 20.703 17.516 -1.058 1 97.75 87 MET A C 1
ATOM 699 O O . MET A 1 87 ? 21.562 18.078 -1.758 1 97.75 87 MET A O 1
ATOM 703 N N . GLU A 1 88 ? 19.969 18.172 -0.168 1 97.06 88 GLU A N 1
ATOM 704 C CA . GLU A 1 88 ? 20.062 19.609 -0.049 1 97.06 88 GLU A CA 1
ATOM 705 C C . GLU A 1 88 ? 20.875 20.016 1.187 1 97.06 88 GLU A C 1
ATOM 707 O O . GLU A 1 88 ? 20.938 21.188 1.541 1 97.06 88 GLU A O 1
ATOM 712 N N . GLU A 1 89 ? 21.422 19.047 1.855 1 97.88 89 GLU A N 1
ATOM 713 C CA . GLU A 1 89 ? 22.297 19.25 3.006 1 97.88 89 GLU A CA 1
ATOM 714 C C . GLU A 1 89 ? 21.578 19.984 4.129 1 97.88 89 GLU A C 1
ATOM 716 O O . GLU A 1 89 ? 22.141 20.859 4.773 1 97.88 89 GLU A O 1
ATOM 721 N N . THR A 1 90 ? 20.344 19.734 4.191 1 97.69 90 THR A N 1
ATOM 722 C CA . THR A 1 90 ? 19.547 20.25 5.301 1 97.69 90 THR A CA 1
ATOM 723 C C . THR A 1 90 ? 19.375 19.188 6.383 1 97.69 90 THR A C 1
ATOM 725 O O . THR A 1 90 ? 18.969 18.047 6.098 1 97.69 90 THR A O 1
ATOM 728 N N . THR A 1 91 ? 19.719 19.516 7.59 1 98.06 91 THR A N 1
ATOM 729 C CA . THR A 1 91 ? 19.547 18.578 8.695 1 98.06 91 THR A CA 1
ATOM 730 C C . THR A 1 91 ? 18.172 18.719 9.32 1 98.06 91 THR A C 1
ATOM 732 O O . THR A 1 91 ? 17.781 19.797 9.773 1 98.06 91 THR A O 1
ATOM 735 N N . ILE A 1 92 ? 17.406 17.703 9.344 1 98.5 92 ILE A N 1
ATOM 736 C CA . ILE A 1 92 ? 16.109 17.672 10.039 1 98.5 92 ILE A CA 1
ATOM 737 C C . ILE A 1 92 ? 16.328 17.406 11.523 1 98.5 92 ILE A C 1
ATOM 739 O O . ILE A 1 92 ? 16.844 16.359 11.906 1 98.5 92 ILE A O 1
ATOM 743 N N . GLU A 1 93 ? 16.016 18.359 12.266 1 98.69 93 GLU A N 1
ATOM 744 C CA . GLU A 1 93 ? 16.078 18.234 13.719 1 98.69 93 GLU A CA 1
ATOM 745 C C . GLU A 1 93 ? 14.68 18.078 14.32 1 98.69 93 GLU A C 1
ATOM 747 O O . GLU A 1 93 ? 13.859 19 14.242 1 98.69 93 GLU A O 1
ATOM 752 N N . ILE A 1 94 ? 14.438 16.984 14.992 1 98.62 94 ILE A N 1
ATOM 753 C CA . ILE A 1 94 ? 13.125 16.656 15.547 1 98.62 94 ILE A CA 1
ATOM 754 C C . ILE A 1 94 ? 12.742 17.703 16.594 1 98.62 94 ILE A C 1
ATOM 756 O O . ILE A 1 94 ? 11.57 18.062 16.719 1 98.62 94 ILE A O 1
ATOM 760 N N . GLU A 1 95 ? 13.719 18.219 17.281 1 98.56 95 GLU A N 1
ATOM 761 C CA . GLU A 1 95 ? 13.461 19.234 18.297 1 98.56 95 GLU A CA 1
ATOM 762 C C . GLU A 1 95 ? 12.844 20.484 17.688 1 98.56 95 GLU A C 1
ATOM 764 O O . GLU A 1 95 ? 12.023 21.156 18.328 1 98.56 95 GLU A O 1
ATOM 769 N N . ASN A 1 96 ? 13.266 20.859 16.453 1 98.69 96 ASN A N 1
ATOM 770 C CA . ASN A 1 96 ? 12.672 22 15.773 1 98.69 96 ASN A CA 1
ATOM 771 C C . ASN A 1 96 ? 11.195 21.766 15.469 1 98.69 96 ASN A C 1
ATOM 773 O O . ASN A 1 96 ? 10.383 22.672 15.57 1 98.69 96 ASN A O 1
ATOM 777 N N . ILE A 1 97 ? 10.859 20.547 15.094 1 98.75 97 ILE A N 1
ATOM 778 C CA . ILE A 1 97 ? 9.477 20.188 14.805 1 98.75 97 ILE A CA 1
ATOM 779 C C . ILE A 1 97 ? 8.648 20.234 16.078 1 98.75 97 ILE A C 1
ATOM 781 O O . ILE A 1 97 ? 7.543 20.781 16.094 1 98.75 97 ILE A O 1
ATOM 785 N N . LYS A 1 98 ? 9.211 19.75 17.156 1 98.62 98 LYS A N 1
ATOM 786 C CA . LYS A 1 98 ? 8.531 19.781 18.438 1 98.62 98 LYS A CA 1
ATOM 787 C C . LYS A 1 98 ? 8.242 21.203 18.891 1 98.62 98 LYS A C 1
ATOM 789 O O . LYS A 1 98 ? 7.137 21.516 19.328 1 98.62 98 LYS A O 1
ATOM 794 N N . LYS A 1 99 ? 9.273 22.016 18.797 1 98.69 99 LYS A N 1
ATOM 795 C CA . LYS A 1 99 ? 9.133 23.422 19.188 1 98.69 99 LYS A CA 1
ATOM 796 C C . LYS A 1 99 ? 8.07 24.125 18.344 1 98.69 99 LYS A C 1
ATOM 798 O O . LYS A 1 99 ? 7.25 24.875 18.875 1 98.69 99 LYS A O 1
ATOM 803 N N . HIS A 1 100 ? 8.141 23.844 17.078 1 98.75 100 HIS A N 1
ATOM 804 C CA . HIS A 1 100 ? 7.164 24.453 16.188 1 98.75 100 HIS A CA 1
ATOM 805 C C . HIS A 1 100 ? 5.742 24.031 16.547 1 98.75 100 HIS A C 1
ATOM 807 O O . HIS A 1 100 ? 4.84 24.875 16.609 1 98.75 100 HIS A O 1
ATOM 813 N N . PHE A 1 101 ? 5.535 22.781 16.797 1 98.69 101 PHE A N 1
ATOM 814 C CA . PHE A 1 101 ? 4.234 22.25 17.203 1 98.69 101 PHE A CA 1
ATOM 815 C C . PHE A 1 101 ? 3.766 22.922 18.5 1 98.69 101 PHE A C 1
ATOM 817 O O . PHE A 1 101 ? 2.611 23.344 18.594 1 98.69 101 PHE A O 1
ATOM 824 N N . LYS A 1 102 ? 4.668 23.031 19.438 1 98.31 102 LYS A N 1
ATOM 825 C CA . LYS A 1 102 ? 4.348 23.672 20.703 1 98.31 102 LYS A CA 1
ATOM 826 C C . LYS A 1 102 ? 3.951 25.125 20.5 1 98.31 102 LYS A C 1
ATOM 828 O O . LYS A 1 102 ? 3.027 25.625 21.141 1 98.31 102 LYS A O 1
ATOM 833 N N . ASP A 1 103 ? 4.68 25.781 19.641 1 98.44 103 ASP A N 1
ATOM 834 C CA . ASP A 1 103 ? 4.375 27.172 19.344 1 98.44 103 ASP A CA 1
ATOM 835 C C . ASP A 1 103 ? 2.99 27.328 18.719 1 98.44 103 ASP A C 1
ATOM 837 O O .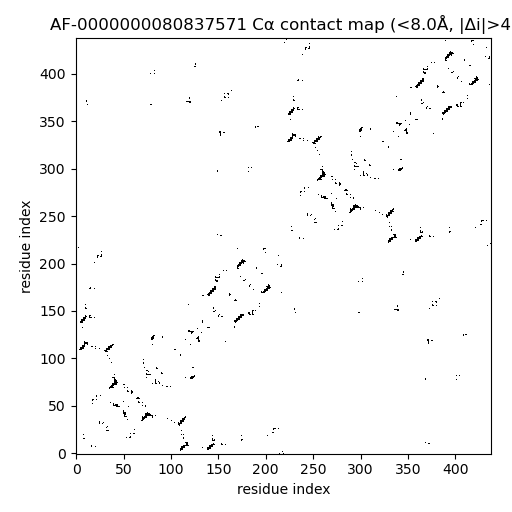 ASP A 1 103 ? 2.26 28.266 19.031 1 98.44 103 ASP A O 1
ATOM 841 N N . LEU A 1 104 ? 2.648 26.406 17.812 1 98.44 104 LEU A N 1
ATOM 842 C CA . LEU A 1 104 ? 1.306 26.422 17.234 1 98.44 104 LEU A CA 1
ATOM 843 C C . LEU A 1 104 ? 0.252 26.203 18.328 1 98.44 104 LEU A C 1
ATOM 845 O O . LEU A 1 104 ? -0.792 26.859 18.312 1 98.44 104 LEU A O 1
ATOM 849 N N . LYS A 1 105 ? 0.568 25.359 19.297 1 97.75 105 LYS A N 1
ATOM 850 C CA . LYS A 1 105 ? -0.376 25.016 20.359 1 97.75 105 LYS A CA 1
ATOM 851 C C . LYS A 1 105 ? -0.589 26.172 21.328 1 97.75 105 LYS A C 1
ATOM 853 O O . LYS A 1 105 ? -1.568 26.203 22.062 1 97.75 105 LYS A O 1
ATOM 858 N N . LYS A 1 106 ? 0.285 27.125 21.297 1 98.06 106 LYS A N 1
ATOM 859 C CA . LYS A 1 106 ? 0.102 28.344 22.078 1 98.06 106 LYS A CA 1
ATOM 860 C C . LYS A 1 106 ? -0.939 29.25 21.438 1 98.06 106 LYS A C 1
ATOM 862 O O . LYS A 1 106 ? -1.574 30.062 22.125 1 98.06 106 LYS A O 1
ATOM 867 N N . LYS A 1 107 ? -1.115 29.109 20.203 1 97.81 107 LYS A N 1
ATOM 868 C CA . LYS A 1 107 ? -1.96 30.031 19.453 1 97.81 107 LYS A CA 1
ATOM 869 C C . LYS A 1 107 ? -3.285 29.375 19.062 1 97.81 107 LYS A C 1
ATOM 871 O O . LYS A 1 107 ? -4.301 30.062 18.922 1 97.81 107 LYS A O 1
ATOM 876 N N . TYR A 1 108 ? -3.248 28.109 18.906 1 97.75 108 TYR A N 1
ATOM 877 C CA . TYR A 1 108 ? -4.414 27.375 18.438 1 97.75 108 TYR A CA 1
ATOM 878 C C . TYR A 1 108 ? -4.805 26.266 19.406 1 97.75 108 TYR A C 1
ATOM 880 O O . TYR A 1 108 ? -3.941 25.609 19.984 1 97.75 108 TYR A O 1
ATOM 888 N N . SER A 1 109 ? -6.121 26.047 19.594 1 97.38 109 SER A N 1
ATOM 889 C CA . SER A 1 109 ? -6.617 25.016 20.516 1 97.38 109 SER A CA 1
ATOM 890 C C . SER A 1 109 ? -6.266 23.625 20.031 1 97.38 109 SER A C 1
ATOM 892 O O . SER A 1 109 ? -6.016 22.719 20.828 1 97.38 109 SER A O 1
ATOM 894 N N . ASN A 1 110 ? -6.34 23.453 18.656 1 97.69 110 ASN A N 1
ATOM 895 C CA . ASN A 1 110 ? -6.07 22.141 18.062 1 97.69 110 ASN A CA 1
ATOM 896 C C . ASN A 1 110 ? -5.258 22.266 16.781 1 97.69 110 ASN A C 1
ATOM 898 O O . ASN A 1 110 ? -5.305 23.297 16.109 1 97.69 110 ASN A O 1
ATOM 902 N N . VAL A 1 111 ? -4.539 21.203 16.516 1 98.62 111 VAL A N 1
ATOM 903 C CA . VAL A 1 111 ? -3.703 21.156 15.32 1 98.62 111 VAL A CA 1
ATOM 904 C C . VAL A 1 111 ? -3.965 19.859 14.555 1 98.62 111 VAL A C 1
ATOM 906 O O . VAL A 1 111 ? -4.047 18.797 15.148 1 98.62 111 VAL A O 1
ATOM 909 N N . LEU A 1 112 ? -4.211 20.016 13.297 1 98.5 112 LEU A N 1
ATOM 910 C CA . LEU A 1 112 ? -4.203 18.906 12.359 1 98.5 112 LEU A CA 1
ATOM 911 C C . LEU A 1 112 ? -2.83 18.75 11.711 1 98.5 112 LEU A C 1
ATOM 913 O O . LEU A 1 112 ? -2.383 19.641 10.977 1 98.5 112 LEU A O 1
ATOM 917 N N . VAL A 1 113 ? -2.176 17.672 11.977 1 98.94 113 VAL A N 1
ATOM 918 C CA . VAL A 1 113 ? -0.844 17.422 11.43 1 98.94 113 VAL A CA 1
ATOM 919 C C . VAL A 1 113 ? -0.94 16.5 10.219 1 98.94 113 VAL A C 1
ATOM 921 O O . VAL A 1 113 ? -1.485 15.398 10.312 1 98.94 113 VAL A O 1
ATOM 924 N N . GLU A 1 114 ? -0.493 16.953 9.102 1 98.81 114 GLU A N 1
ATOM 925 C CA . GLU A 1 114 ? -0.435 16.109 7.918 1 98.81 114 GLU A CA 1
ATOM 926 C C . GLU A 1 114 ? 0.959 15.508 7.73 1 98.81 114 GLU A C 1
ATOM 928 O O . GLU A 1 114 ? 1.945 16.25 7.648 1 98.81 114 GLU A O 1
ATOM 933 N N . GLY A 1 115 ? 1.046 14.195 7.629 1 97.94 115 GLY A N 1
ATOM 934 C CA . GLY A 1 115 ? 2.311 13.516 7.391 1 97.94 115 GLY A CA 1
ATOM 935 C C . GLY A 1 115 ? 2.752 13.578 5.941 1 97.94 115 GLY A C 1
ATOM 936 O O . GLY A 1 115 ? 2.078 14.18 5.105 1 97.94 115 GLY A O 1
ATOM 937 N N . ALA A 1 116 ? 3.906 12.977 5.691 1 96.12 116 ALA A N 1
ATOM 938 C CA . ALA A 1 116 ? 4.414 12.734 4.344 1 96.12 116 ALA A CA 1
ATOM 939 C C . ALA A 1 116 ? 4.266 11.266 3.957 1 96.12 116 ALA A C 1
ATOM 941 O O . ALA A 1 116 ? 5.031 10.414 4.422 1 96.12 116 ALA A O 1
ATOM 942 N N . GLY A 1 117 ? 3.334 11.031 3.154 1 95.12 117 GLY A N 1
ATOM 943 C CA . GLY A 1 117 ? 3.139 9.648 2.729 1 95.12 117 GLY A CA 1
ATOM 944 C C . GLY A 1 117 ? 2.516 8.781 3.801 1 95.12 117 GLY A C 1
ATOM 945 O O . GLY A 1 117 ? 1.468 9.117 4.355 1 95.12 117 GLY A O 1
ATOM 946 N N . GLY A 1 118 ? 3.178 7.605 4.098 1 97.56 118 GLY A N 1
ATOM 947 C CA . GLY A 1 118 ? 2.641 6.637 5.035 1 97.56 118 GLY A CA 1
ATOM 948 C C . GLY A 1 118 ? 3.541 6.41 6.238 1 97.56 118 GLY A C 1
ATOM 949 O O . GLY A 1 118 ? 4.477 7.176 6.473 1 97.56 118 GLY A O 1
ATOM 950 N N . LEU A 1 119 ? 3.264 5.418 7.023 1 98.5 119 LEU A N 1
ATOM 951 C CA . LEU A 1 119 ? 3.82 5.156 8.344 1 98.5 119 LEU A CA 1
ATOM 952 C C . LEU A 1 119 ? 5.332 4.973 8.273 1 98.5 119 LEU A C 1
ATOM 954 O O . LEU A 1 119 ? 6.062 5.461 9.133 1 98.5 119 LEU A O 1
ATOM 958 N N . TYR A 1 120 ? 5.832 4.387 7.207 1 98.44 120 TYR A N 1
ATOM 959 C CA . TYR A 1 120 ? 7.23 3.963 7.184 1 98.44 120 TYR A CA 1
ATOM 960 C C . TYR A 1 120 ? 8.078 4.934 6.375 1 98.44 120 TYR A C 1
ATOM 962 O O . TYR A 1 120 ? 9.219 4.625 6.02 1 98.44 120 TYR A O 1
ATOM 970 N N . VAL A 1 121 ? 7.543 6.027 6.031 1 98.25 121 VAL A N 1
ATOM 971 C CA . VAL A 1 121 ? 8.328 7.016 5.297 1 98.25 121 VAL A CA 1
ATOM 972 C C . VAL A 1 121 ? 9.453 7.543 6.18 1 98.25 121 VAL A C 1
ATOM 974 O O . VAL A 1 121 ? 9.211 8.039 7.285 1 98.25 121 VAL A O 1
ATOM 977 N N . PRO A 1 122 ? 10.656 7.461 5.711 1 98.56 122 PRO A N 1
ATOM 978 C CA . PRO A 1 122 ? 11.781 7.949 6.512 1 98.56 122 PRO A CA 1
ATOM 979 C C . PRO A 1 122 ? 11.898 9.469 6.504 1 98.56 122 PRO A C 1
ATOM 981 O O . PRO A 1 122 ? 11.844 10.094 5.438 1 98.56 122 PRO A O 1
ATOM 984 N N . LEU A 1 123 ? 12.055 9.984 7.68 1 98.62 123 LEU A N 1
ATOM 985 C CA . LEU A 1 123 ? 12.305 11.414 7.848 1 98.62 123 LEU A CA 1
ATOM 986 C C . LEU A 1 123 ? 13.797 11.68 8.039 1 98.62 123 LEU A C 1
ATOM 988 O O . LEU A 1 123 ? 14.336 12.641 7.488 1 98.62 123 LEU A O 1
ATOM 992 N N . ILE A 1 124 ? 14.383 10.883 8.844 1 98.56 124 ILE A N 1
ATOM 993 C CA . ILE A 1 124 ? 15.828 10.828 9.039 1 98.56 124 ILE A CA 1
ATOM 994 C C . ILE A 1 124 ? 16.328 9.398 8.82 1 98.56 124 ILE A C 1
ATOM 996 O O . ILE A 1 124 ? 15.859 8.469 9.484 1 98.56 124 ILE A O 1
ATOM 1000 N N . ARG A 1 125 ? 17.312 9.25 7.922 1 97.75 125 ARG A N 1
ATOM 1001 C CA . ARG A 1 125 ? 17.797 7.934 7.504 1 97.75 125 ARG A CA 1
ATOM 1002 C C . ARG A 1 125 ? 18.156 7.074 8.711 1 97.75 125 ARG A C 1
ATOM 1004 O O . ARG A 1 125 ? 18.969 7.477 9.547 1 97.75 125 ARG A O 1
ATOM 1011 N N . GLY A 1 126 ? 17.516 5.902 8.773 1 97.25 126 GLY A N 1
ATOM 1012 C CA . GLY A 1 126 ? 17.875 4.891 9.758 1 97.25 126 GLY A CA 1
ATOM 1013 C C . GLY A 1 126 ? 17.531 5.297 11.172 1 97.25 126 GLY A C 1
ATOM 1014 O O . GLY A 1 126 ? 17.828 4.57 12.125 1 97.25 126 GLY A O 1
ATOM 1015 N N . LYS A 1 127 ? 16.797 6.434 11.328 1 97.94 127 LYS A N 1
ATOM 1016 C CA . LYS A 1 127 ? 16.672 6.957 12.688 1 97.94 127 LYS A CA 1
ATOM 1017 C C . LYS A 1 127 ? 15.219 7.309 13.016 1 97.94 127 LYS A C 1
ATOM 1019 O O . LYS A 1 127 ? 14.758 7.07 14.133 1 97.94 127 LYS A O 1
ATOM 1024 N N . PHE A 1 128 ? 14.547 7.965 12.125 1 98.62 128 PHE A N 1
ATOM 1025 C CA . PHE A 1 128 ? 13.266 8.562 12.469 1 98.62 128 PHE A CA 1
ATOM 1026 C C . PHE A 1 128 ? 12.297 8.477 11.297 1 98.62 128 PHE A C 1
ATOM 1028 O O . PHE A 1 128 ? 12.633 8.867 10.18 1 98.62 128 PHE A O 1
ATOM 1035 N N . TYR A 1 129 ? 11.125 7.965 11.516 1 98.69 129 TYR A N 1
ATOM 1036 C CA . TYR A 1 129 ? 10.102 7.73 10.508 1 98.69 129 TYR A CA 1
ATOM 1037 C C . TYR A 1 129 ? 8.789 8.414 10.898 1 98.69 129 TYR A C 1
ATOM 1039 O O . TYR A 1 129 ? 8.664 8.93 12.016 1 98.69 129 TYR A O 1
ATOM 1047 N N . ILE A 1 130 ? 7.844 8.414 10.008 1 98.69 130 ILE A N 1
ATOM 1048 C CA . ILE A 1 130 ? 6.555 9.047 10.258 1 98.69 130 ILE A CA 1
ATOM 1049 C C . ILE A 1 130 ? 5.926 8.445 11.516 1 98.69 130 ILE A C 1
ATOM 1051 O O . ILE A 1 130 ? 5.367 9.164 12.344 1 98.69 130 ILE A O 1
ATOM 1055 N N . TYR A 1 131 ? 5.988 7.086 11.68 1 98.81 131 TYR A N 1
ATOM 1056 C CA . TYR A 1 131 ? 5.375 6.484 12.859 1 98.81 131 TYR A CA 1
ATOM 1057 C C . TYR A 1 131 ? 6.051 6.969 14.133 1 98.81 131 TYR A C 1
ATOM 1059 O O . TYR A 1 131 ? 5.414 7.055 15.188 1 98.81 131 TYR A O 1
ATOM 1067 N N . ASP A 1 132 ? 7.355 7.316 14.133 1 98.81 132 ASP A N 1
ATOM 1068 C CA . ASP A 1 132 ? 8.039 7.883 15.289 1 98.81 132 ASP A CA 1
ATOM 1069 C C . ASP A 1 132 ? 7.473 9.258 15.648 1 98.81 132 ASP A C 1
ATOM 1071 O O . ASP A 1 132 ? 7.316 9.578 16.828 1 98.81 132 ASP A O 1
ATOM 1075 N N . LEU A 1 133 ? 7.215 10.016 14.594 1 98.88 133 LEU A N 1
ATOM 1076 C CA . LEU A 1 133 ? 6.688 11.359 14.797 1 98.88 133 LEU A CA 1
ATOM 1077 C C . LEU A 1 133 ? 5.293 11.312 15.414 1 98.88 133 LEU A C 1
ATOM 1079 O O . LEU A 1 133 ? 4.98 12.094 16.312 1 98.88 133 LEU A O 1
ATOM 1083 N N . ILE A 1 134 ? 4.461 10.414 14.914 1 98.88 134 ILE A N 1
ATOM 1084 C CA . ILE A 1 134 ? 3.121 10.211 15.453 1 98.88 134 ILE A CA 1
ATOM 1085 C C . ILE A 1 134 ? 3.213 9.867 16.938 1 98.88 134 ILE A C 1
ATOM 1087 O O . ILE A 1 134 ? 2.49 10.438 17.766 1 98.88 134 ILE A O 1
ATOM 1091 N N . LYS A 1 135 ? 4.113 8.992 17.281 1 98.75 135 LYS A N 1
ATOM 1092 C CA . LYS A 1 135 ? 4.301 8.578 18.672 1 98.75 135 LYS A CA 1
ATOM 1093 C C . LYS A 1 135 ? 4.836 9.727 19.516 1 98.75 135 LYS A C 1
ATOM 1095 O O . LYS A 1 135 ? 4.406 9.914 20.656 1 98.75 135 LYS A O 1
ATOM 1100 N N . LEU A 1 136 ? 5.773 10.414 18.938 1 98.38 136 LEU A N 1
ATOM 1101 C CA . LEU A 1 136 ? 6.363 11.547 19.641 1 98.38 136 LEU A CA 1
ATOM 1102 C C . LEU A 1 136 ? 5.293 12.547 20.062 1 98.38 136 LEU A C 1
ATOM 1104 O O . LEU A 1 136 ? 5.289 13.023 21.188 1 98.38 136 LEU A O 1
ATOM 1108 N N . PHE A 1 137 ? 4.355 12.812 19.125 1 98.31 137 PHE A N 1
ATOM 1109 C CA . PHE A 1 137 ? 3.279 13.766 19.375 1 98.31 137 PHE A CA 1
ATOM 1110 C C . PHE A 1 137 ? 2.162 13.117 20.188 1 98.31 137 PHE A C 1
ATOM 1112 O O . PHE A 1 137 ? 1.305 13.805 20.734 1 98.31 137 PHE A O 1
ATOM 1119 N N . ASN A 1 138 ? 2.174 11.828 20.219 1 98.25 138 ASN A N 1
ATOM 1120 C CA . ASN A 1 138 ? 1.129 11.055 20.875 1 98.25 138 ASN A CA 1
ATOM 1121 C C . ASN A 1 138 ? -0.26 11.445 20.375 1 98.25 138 ASN A C 1
ATOM 1123 O O . ASN A 1 138 ? -1.151 11.742 21.172 1 98.25 138 ASN A O 1
ATOM 1127 N N . LEU A 1 139 ? -0.447 11.438 19.141 1 98.56 139 LEU A N 1
ATOM 1128 C CA . LEU A 1 139 ? -1.702 11.836 18.516 1 98.56 139 LEU A CA 1
ATOM 1129 C C . LEU A 1 139 ? -2.4 10.633 17.891 1 98.56 139 LEU A C 1
ATOM 1131 O O . LEU A 1 139 ? -1.747 9.766 17.312 1 98.56 139 LEU A O 1
ATOM 1135 N N . PRO A 1 140 ? -3.746 10.578 18 1 98.5 140 PRO A N 1
ATOM 1136 C CA . PRO A 1 140 ? -4.461 9.594 17.188 1 98.5 140 PRO A CA 1
ATOM 1137 C C . PRO A 1 140 ? -4.383 9.891 15.688 1 98.5 140 PRO A C 1
ATOM 1139 O O . PRO A 1 140 ? -4.156 11.031 15.297 1 98.5 140 PRO A O 1
ATOM 1142 N N . VAL A 1 141 ? -4.598 8.867 14.883 1 98.81 141 VAL A N 1
ATOM 1143 C CA . VAL A 1 141 ? -4.375 8.977 13.445 1 98.81 141 VAL A CA 1
ATOM 1144 C C . VAL A 1 141 ? -5.711 8.961 12.711 1 98.81 141 VAL A C 1
ATOM 1146 O O . VAL A 1 141 ? -6.602 8.172 13.047 1 98.81 141 VAL A O 1
ATOM 1149 N N . VAL A 1 142 ? -5.871 9.859 11.797 1 98.81 142 VAL A N 1
ATOM 1150 C CA . VAL A 1 142 ? -6.855 9.742 10.727 1 98.81 142 VAL A CA 1
ATOM 1151 C C . VAL A 1 142 ? -6.199 9.148 9.484 1 98.81 142 VAL A C 1
ATOM 1153 O O . VAL A 1 142 ? -5.234 9.711 8.953 1 98.81 142 VAL A O 1
ATOM 1156 N N . LEU A 1 143 ? -6.68 8.031 9.078 1 98.88 143 LEU A N 1
ATOM 1157 C CA . LEU A 1 143 ? -6.117 7.355 7.91 1 98.88 143 LEU A CA 1
ATOM 1158 C C . LEU A 1 143 ? -6.938 7.66 6.66 1 98.88 143 LEU A C 1
ATOM 1160 O O . LEU A 1 143 ? -8.156 7.449 6.645 1 98.88 143 LEU A O 1
ATOM 1164 N N . VAL A 1 144 ? -6.281 8.172 5.645 1 98.88 144 VAL A N 1
ATOM 1165 C CA . VAL A 1 144 ? -6.91 8.414 4.352 1 98.88 144 VAL A CA 1
ATOM 1166 C C . VAL A 1 144 ? -6.621 7.25 3.41 1 98.88 144 VAL A C 1
ATOM 1168 O O . VAL A 1 144 ? -5.465 6.887 3.197 1 98.88 144 VAL A O 1
ATOM 1171 N N . SER A 1 145 ? -7.641 6.68 2.898 1 98.38 145 SER A N 1
ATOM 1172 C CA . SER A 1 145 ? -7.543 5.547 1.984 1 98.38 145 SER A CA 1
ATOM 1173 C C . SER A 1 145 ? -8.312 5.812 0.693 1 98.38 145 SER A C 1
ATOM 1175 O O . SER A 1 145 ? -9.227 6.633 0.667 1 98.38 145 SER A O 1
ATOM 1177 N N . GLY A 1 146 ? -7.848 5.16 -0.394 1 97.12 146 GLY A N 1
ATOM 1178 C CA . GLY A 1 146 ? -8.664 5.156 -1.597 1 97.12 146 GLY A CA 1
ATOM 1179 C C . GLY A 1 146 ? -9.766 4.113 -1.567 1 97.12 146 GLY A C 1
ATOM 1180 O O . GLY A 1 146 ? -9.953 3.434 -0.558 1 97.12 146 GLY A O 1
ATOM 1181 N N . THR A 1 147 ? -10.469 4.023 -2.736 1 96.62 147 THR A N 1
ATOM 1182 C CA . THR A 1 147 ? -11.594 3.096 -2.838 1 96.62 147 THR A CA 1
ATOM 1183 C C . THR A 1 147 ? -11.422 2.168 -4.039 1 96.62 147 THR A C 1
ATOM 1185 O O . THR A 1 147 ? -12.297 1.344 -4.32 1 96.62 147 THR A O 1
ATOM 1188 N N . ARG A 1 148 ? -10.336 2.227 -4.691 1 92.69 148 ARG A N 1
ATOM 1189 C CA . ARG A 1 148 ? -10.078 1.494 -5.926 1 92.69 148 ARG A CA 1
ATOM 1190 C C . ARG A 1 148 ? -9.656 0.057 -5.633 1 92.69 148 ARG A C 1
ATOM 1192 O O . ARG A 1 148 ? -9.492 -0.322 -4.473 1 92.69 148 ARG A O 1
ATOM 1199 N N . VAL A 1 149 ? -9.547 -0.686 -6.75 1 89.75 149 VAL A N 1
ATOM 1200 C CA . VAL A 1 149 ? -8.977 -2.025 -6.633 1 89.75 149 VAL A CA 1
ATOM 1201 C C . VAL A 1 149 ? -7.594 -1.944 -5.988 1 89.75 149 VAL A C 1
ATOM 1203 O O . VAL A 1 149 ? -6.766 -1.124 -6.387 1 89.75 149 VAL A O 1
ATOM 1206 N N . GLY A 1 150 ? -7.352 -2.695 -4.906 1 93 150 GLY A N 1
ATOM 1207 C CA . GLY A 1 150 ? -6.125 -2.641 -4.125 1 93 150 GLY A CA 1
ATOM 1208 C C . GLY A 1 150 ? -6.297 -1.937 -2.793 1 93 150 GLY A C 1
ATOM 1209 O O . GLY A 1 150 ? -5.473 -2.098 -1.89 1 93 150 GLY A O 1
ATOM 1210 N N . ALA A 1 151 ? -7.383 -1.207 -2.668 1 96.38 151 ALA A N 1
ATOM 1211 C CA . ALA A 1 151 ? -7.586 -0.379 -1.481 1 96.38 151 ALA A CA 1
ATOM 1212 C C . ALA A 1 151 ? -7.773 -1.241 -0.236 1 96.38 151 ALA A C 1
ATOM 1214 O O . ALA A 1 151 ? -7.332 -0.872 0.855 1 96.38 151 ALA A O 1
ATOM 1215 N N . ILE A 1 152 ? -8.445 -2.41 -0.372 1 97.81 152 ILE A N 1
ATOM 1216 C CA . ILE A 1 152 ? -8.641 -3.289 0.775 1 97.81 152 ILE A CA 1
ATOM 1217 C C . ILE A 1 152 ? -7.293 -3.66 1.382 1 97.81 152 ILE A C 1
ATOM 1219 O O . ILE A 1 152 ? -7.07 -3.477 2.58 1 97.81 152 ILE A O 1
ATOM 1223 N N . ASN A 1 153 ? -6.43 -4.082 0.474 1 97.88 153 ASN A N 1
ATOM 1224 C CA . ASN A 1 153 ? -5.113 -4.531 0.913 1 97.88 153 ASN A CA 1
ATOM 1225 C C . ASN A 1 153 ? -4.328 -3.406 1.584 1 97.88 153 ASN A C 1
ATOM 1227 O O . ASN A 1 153 ? -3.834 -3.568 2.701 1 97.88 153 ASN A O 1
ATOM 1231 N N . HIS A 1 154 ? -4.23 -2.271 1.02 1 97.88 154 HIS A N 1
ATOM 1232 C CA . HIS A 1 154 ? -3.43 -1.162 1.527 1 97.88 154 HIS A CA 1
ATOM 1233 C C . HIS A 1 154 ? -3.98 -0.65 2.855 1 97.88 154 HIS A C 1
ATOM 1235 O O . HIS A 1 154 ? -3.215 -0.343 3.771 1 97.88 154 HIS A O 1
ATOM 1241 N N . THR A 1 155 ? -5.266 -0.568 2.908 1 98.69 155 THR A N 1
ATOM 1242 C CA . THR A 1 155 ? -5.902 -0.069 4.121 1 98.69 155 THR A CA 1
ATOM 1243 C C . THR A 1 155 ? -5.68 -1.033 5.285 1 98.69 155 THR A C 1
ATOM 1245 O O . THR A 1 155 ? -5.242 -0.623 6.363 1 98.69 155 THR A O 1
ATOM 1248 N N . MET A 1 156 ? -5.895 -2.311 5.031 1 98.75 156 MET A N 1
ATOM 1249 C CA . MET A 1 156 ? -5.781 -3.295 6.105 1 98.75 156 MET A CA 1
ATOM 1250 C C . MET A 1 156 ? -4.332 -3.449 6.551 1 98.75 156 MET A C 1
ATOM 1252 O O . MET A 1 156 ? -4.059 -3.646 7.734 1 98.75 156 MET A O 1
ATOM 1256 N N . LEU A 1 157 ? -3.4 -3.377 5.594 1 98.75 157 LEU A N 1
ATOM 1257 C CA . LEU A 1 157 ? -1.987 -3.408 5.957 1 98.75 157 LEU A CA 1
ATOM 1258 C C . LEU A 1 157 ? -1.639 -2.252 6.887 1 98.75 157 LEU A C 1
ATOM 1260 O O . LEU A 1 157 ? -0.928 -2.441 7.879 1 98.75 157 LEU A O 1
ATOM 1264 N N . THR A 1 158 ? -2.105 -1.085 6.566 1 98.81 158 THR A N 1
ATOM 1265 C CA . THR A 1 158 ? -1.812 0.096 7.371 1 98.81 158 THR A CA 1
ATOM 1266 C C . THR A 1 158 ? -2.451 -0.018 8.75 1 98.81 158 THR A C 1
ATOM 1268 O O . THR A 1 158 ? -1.812 0.277 9.766 1 98.81 158 THR A O 1
ATOM 1271 N N . LEU A 1 159 ? -3.697 -0.487 8.812 1 98.88 159 LEU A N 1
ATOM 1272 C CA . LEU A 1 159 ? -4.387 -0.665 10.086 1 98.88 159 LEU A CA 1
ATOM 1273 C C . LEU A 1 159 ? -3.67 -1.694 10.953 1 98.88 159 LEU A C 1
ATOM 1275 O O . LEU A 1 159 ? -3.545 -1.511 12.164 1 98.88 159 LEU A O 1
ATOM 1279 N N . ASN A 1 160 ? -3.234 -2.771 10.359 1 98.75 160 ASN A N 1
ATOM 1280 C CA . ASN A 1 160 ? -2.445 -3.764 11.078 1 98.75 160 ASN A CA 1
ATOM 1281 C C . ASN A 1 160 ? -1.185 -3.146 11.68 1 98.75 160 ASN A C 1
ATOM 1283 O O . ASN A 1 160 ? -0.851 -3.41 12.836 1 98.75 160 ASN A O 1
ATOM 1287 N N . ALA A 1 161 ? -0.5 -2.342 10.93 1 98.81 161 ALA A N 1
ATOM 1288 C CA . ALA A 1 161 ? 0.721 -1.696 11.398 1 98.81 161 ALA A CA 1
ATOM 1289 C C . ALA A 1 161 ? 0.424 -0.739 12.555 1 98.81 161 ALA A C 1
ATOM 1291 O O . ALA A 1 161 ? 1.16 -0.698 13.539 1 98.81 161 ALA A O 1
ATOM 1292 N N . LEU A 1 162 ? -0.632 0.061 12.398 1 98.81 162 LEU A N 1
ATOM 1293 C CA . LEU A 1 162 ? -1.025 0.94 13.492 1 98.81 162 LEU A CA 1
ATOM 1294 C C . LEU A 1 162 ? -1.229 0.147 14.781 1 98.81 162 LEU A C 1
ATOM 1296 O O . LEU A 1 162 ? -0.744 0.544 15.844 1 98.81 162 LEU A O 1
ATOM 1300 N N . ASP A 1 163 ? -1.926 -0.943 14.641 1 98.5 163 ASP A N 1
ATOM 1301 C CA . ASP A 1 163 ? -2.23 -1.782 15.797 1 98.5 163 ASP A CA 1
ATOM 1302 C C . ASP A 1 163 ? -0.955 -2.336 16.422 1 98.5 163 ASP A C 1
ATOM 1304 O O . ASP A 1 163 ? -0.758 -2.232 17.641 1 98.5 163 ASP A O 1
ATOM 1308 N N . THR A 1 164 ? -0.06 -2.834 15.625 1 98.06 164 THR A N 1
ATOM 1309 C CA . THR A 1 164 ? 1.162 -3.461 16.125 1 98.06 164 THR A CA 1
ATOM 1310 C C . THR A 1 164 ? 2.086 -2.422 16.75 1 98.06 164 THR A C 1
ATOM 1312 O O . THR A 1 164 ? 2.852 -2.736 17.656 1 98.06 164 THR A O 1
ATOM 1315 N N . MET A 1 165 ? 1.955 -1.227 16.312 1 98.19 165 MET A N 1
ATOM 1316 C CA . MET A 1 165 ? 2.814 -0.157 16.812 1 98.19 165 MET A CA 1
ATOM 1317 C C . MET A 1 165 ? 2.189 0.519 18.031 1 98.19 165 MET A C 1
ATOM 1319 O O . MET A 1 165 ? 2.797 1.402 18.641 1 98.19 165 MET A O 1
ATOM 1323 N N . GLY A 1 166 ? 0.96 0.165 18.328 1 98.44 166 GLY A N 1
ATOM 1324 C CA . GLY A 1 166 ? 0.262 0.79 19.438 1 98.44 166 GLY A CA 1
ATOM 1325 C C . GLY A 1 166 ? -0.171 2.213 19.141 1 98.44 166 GLY A C 1
ATOM 1326 O O . GLY A 1 166 ? -0.254 3.041 20.062 1 98.44 166 GLY A O 1
ATOM 1327 N N . ILE A 1 167 ? -0.36 2.557 17.891 1 98.81 167 ILE A N 1
ATOM 1328 C CA . ILE A 1 167 ? -0.816 3.885 17.5 1 98.81 167 ILE A CA 1
ATOM 1329 C C . ILE A 1 167 ? -2.338 3.891 17.359 1 98.81 167 ILE A C 1
ATOM 1331 O O . ILE A 1 167 ? -2.906 3.066 16.641 1 98.81 167 ILE A O 1
ATOM 1335 N N . LYS A 1 168 ? -2.959 4.801 18 1 98.38 168 LYS A N 1
ATOM 1336 C CA . LYS A 1 168 ? -4.418 4.855 18.031 1 98.38 168 LYS A CA 1
ATOM 1337 C C . LYS A 1 168 ? -4.977 5.41 16.719 1 98.38 168 LYS A C 1
ATOM 1339 O O . LYS A 1 168 ? -4.445 6.379 16.188 1 98.38 168 LYS A O 1
ATOM 1344 N N . LEU A 1 169 ? -5.98 4.754 16.266 1 98.5 169 LEU A N 1
ATOM 1345 C CA . LEU A 1 169 ? -6.734 5.254 15.117 1 98.5 169 LEU A CA 1
ATOM 1346 C C . LEU A 1 169 ? -7.91 6.109 15.578 1 98.5 169 LEU A C 1
ATOM 1348 O O . LEU A 1 169 ? -8.711 5.684 16.406 1 98.5 169 LEU A O 1
ATOM 1352 N N . TYR A 1 170 ? -7.969 7.328 15.094 1 98.12 170 TYR A N 1
ATOM 1353 C CA . TYR A 1 170 ? -9.141 8.164 15.32 1 98.12 170 TYR A CA 1
ATOM 1354 C C . TYR A 1 170 ? -10.289 7.754 14.414 1 98.12 170 TYR A C 1
ATOM 1356 O O . TYR A 1 170 ? -11.43 7.617 14.859 1 98.12 170 TYR A O 1
ATOM 1364 N N . GLY A 1 171 ? -9.953 7.605 13.102 1 98.38 171 GLY A N 1
ATOM 1365 C CA . GLY A 1 171 ? -10.945 7.207 12.117 1 98.38 171 GLY A CA 1
ATOM 1366 C C . GLY A 1 171 ? -10.367 7.023 10.727 1 98.38 171 GLY A C 1
ATOM 1367 O O . GLY A 1 171 ? -9.18 7.273 10.5 1 98.38 171 GLY A O 1
ATOM 1368 N N . LEU A 1 172 ? -11.281 6.555 9.844 1 98.75 172 LEU A N 1
ATOM 1369 C CA . LEU A 1 172 ? -10.914 6.246 8.461 1 98.75 172 LEU A CA 1
ATOM 1370 C C . LEU A 1 172 ? -11.688 7.129 7.488 1 98.75 172 LEU A C 1
ATOM 1372 O O . LEU A 1 172 ? -12.883 7.359 7.66 1 98.75 172 LEU A O 1
ATOM 1376 N N . ILE A 1 173 ? -10.961 7.711 6.516 1 98.88 173 ILE A N 1
ATOM 1377 C CA . ILE A 1 173 ? -11.625 8.508 5.484 1 98.88 173 ILE A CA 1
ATOM 1378 C C . ILE A 1 173 ? -11.344 7.91 4.109 1 98.88 173 ILE A C 1
ATOM 1380 O O . ILE A 1 173 ? -10.195 7.859 3.67 1 98.88 173 ILE A O 1
ATOM 1384 N N . PHE A 1 174 ? -12.414 7.457 3.469 1 98.81 174 PHE A N 1
ATOM 1385 C CA . PHE A 1 174 ? -12.328 7 2.088 1 98.81 174 PHE A CA 1
ATOM 1386 C C . PHE A 1 174 ? -12.414 8.172 1.121 1 98.81 174 PHE A C 1
ATOM 1388 O O . PHE A 1 174 ? -13.391 8.93 1.135 1 98.81 174 PHE A O 1
ATOM 1395 N N . ASN A 1 175 ? -11.398 8.328 0.28 1 98.75 175 ASN A N 1
ATOM 1396 C CA . ASN A 1 175 ? -11.336 9.5 -0.584 1 98.75 175 ASN A CA 1
ATOM 1397 C C . ASN A 1 175 ? -11.508 9.125 -2.053 1 98.75 175 ASN A C 1
ATOM 1399 O O . ASN A 1 175 ? -11.312 7.965 -2.43 1 98.75 175 ASN A O 1
ATOM 1403 N N . ASN A 1 176 ? -11.938 10.117 -2.883 1 98.25 176 ASN A N 1
ATOM 1404 C CA . ASN A 1 176 ? -12.086 10.031 -4.332 1 98.25 176 ASN A CA 1
ATOM 1405 C C . ASN A 1 176 ? -13.109 8.969 -4.73 1 98.25 176 ASN A C 1
ATOM 1407 O O . ASN A 1 176 ? -12.883 8.211 -5.676 1 98.25 176 ASN A O 1
ATOM 1411 N N . TYR A 1 177 ? -14.141 8.836 -3.914 1 98.5 177 TYR A N 1
ATOM 1412 C CA . TYR A 1 177 ? -15.234 7.91 -4.203 1 98.5 177 TYR A CA 1
ATOM 1413 C C . TYR A 1 177 ? -16 8.344 -5.453 1 98.5 177 TYR A C 1
ATOM 1415 O O . TYR A 1 177 ? -16.484 9.477 -5.527 1 98.5 177 TYR A O 1
ATOM 1423 N N . LYS A 1 178 ? -16.156 7.492 -6.426 1 98.12 178 LYS A N 1
ATOM 1424 C CA . LYS A 1 178 ? -16.766 7.84 -7.707 1 98.12 178 LYS A CA 1
ATOM 1425 C C . LYS A 1 178 ? -18.109 7.133 -7.887 1 98.12 178 LYS A C 1
ATOM 1427 O O . LYS A 1 178 ? -18.75 7.27 -8.93 1 98.12 178 LYS A O 1
ATOM 1432 N N . GLY A 1 179 ? -18.469 6.316 -6.98 1 96.94 179 GLY A N 1
ATOM 1433 C CA . GLY A 1 179 ? -19.797 5.695 -7 1 96.94 179 GLY A CA 1
ATOM 1434 C C . GLY A 1 179 ? -19.828 4.418 -7.816 1 96.94 179 GLY A C 1
ATOM 1435 O O . GLY A 1 179 ? -20.906 3.992 -8.258 1 96.94 179 GLY A O 1
ATOM 1436 N N . GLN A 1 180 ? -18.688 3.814 -8.078 1 96.38 180 GLN A N 1
ATOM 1437 C CA . GLN A 1 180 ? -18.672 2.529 -8.766 1 96.38 180 GLN A CA 1
ATOM 1438 C C . GLN A 1 180 ? -18.984 1.385 -7.805 1 96.38 180 GLN A C 1
ATOM 1440 O O . GLN A 1 180 ? -18.609 1.436 -6.629 1 96.38 180 GLN A O 1
ATOM 1445 N N . PHE A 1 181 ? -19.562 0.37 -8.289 1 95.25 181 PHE A N 1
ATOM 1446 C CA . PHE A 1 181 ? -20.047 -0.718 -7.445 1 95.25 181 PHE A CA 1
ATOM 1447 C C . PHE A 1 181 ? -18.906 -1.357 -6.672 1 95.25 181 PHE A C 1
ATOM 1449 O O . PHE A 1 181 ? -19.062 -1.734 -5.508 1 95.25 181 PHE A O 1
ATOM 1456 N N . PHE A 1 182 ? -17.812 -1.525 -7.324 1 96.12 182 PHE A N 1
ATOM 1457 C CA . PHE A 1 182 ? -16.703 -2.188 -6.652 1 96.12 182 PHE A CA 1
ATOM 1458 C C . PHE A 1 182 ? -16.156 -1.323 -5.52 1 96.12 182 PHE A C 1
ATOM 1460 O O . PHE A 1 182 ? -15.625 -1.843 -4.535 1 96.12 182 PHE A O 1
ATOM 1467 N N . GLU A 1 183 ? -16.234 0.013 -5.652 1 98 183 GLU A N 1
ATOM 1468 C CA . GLU A 1 183 ? -15.82 0.896 -4.566 1 98 183 GLU A CA 1
ATOM 1469 C C . GLU A 1 183 ? -16.688 0.684 -3.324 1 98 183 GLU A C 1
ATOM 1471 O O . GLU A 1 183 ? -16.172 0.638 -2.205 1 98 183 GLU A O 1
ATOM 1476 N N . ASP A 1 184 ? -18.031 0.565 -3.533 1 97.94 184 ASP A N 1
ATOM 1477 C CA . ASP A 1 184 ? -18.938 0.271 -2.434 1 97.94 184 ASP A CA 1
ATOM 1478 C C . ASP A 1 184 ? -18.531 -1.017 -1.718 1 97.94 184 ASP A C 1
ATOM 1480 O O . ASP A 1 184 ? -18.516 -1.066 -0.487 1 97.94 184 ASP A O 1
ATOM 1484 N N . ASP A 1 185 ? -18.281 -1.949 -2.479 1 98.25 185 ASP A N 1
ATOM 1485 C CA . ASP A 1 185 ? -17.953 -3.256 -1.919 1 98.25 185 ASP A CA 1
ATOM 1486 C C . ASP A 1 185 ? -16.609 -3.215 -1.181 1 98.25 185 ASP A C 1
ATOM 1488 O O . ASP A 1 185 ? -16.484 -3.795 -0.101 1 98.25 185 ASP A O 1
ATOM 1492 N N . ASN A 1 186 ? -15.586 -2.578 -1.817 1 98.19 186 ASN A N 1
ATOM 1493 C CA . ASN A 1 186 ? -14.297 -2.443 -1.148 1 98.19 186 ASN A CA 1
ATOM 1494 C C . ASN A 1 186 ? -14.438 -1.771 0.214 1 98.19 186 ASN A C 1
ATOM 1496 O O . ASN A 1 186 ? -13.852 -2.223 1.198 1 98.19 186 ASN A O 1
ATOM 1500 N N . ILE A 1 187 ? -15.219 -0.693 0.28 1 98.62 187 ILE A N 1
ATOM 1501 C CA . ILE A 1 187 ? -15.469 0.014 1.532 1 98.62 187 ILE A CA 1
ATOM 1502 C C . ILE A 1 187 ? -16.125 -0.931 2.535 1 98.62 187 ILE A C 1
ATOM 1504 O O . ILE A 1 187 ? -15.703 -1.01 3.691 1 98.62 187 ILE A O 1
ATOM 1508 N N . LYS A 1 188 ? -17.109 -1.661 2.076 1 98.38 188 LYS A N 1
ATOM 1509 C CA . LYS A 1 188 ? -17.828 -2.598 2.938 1 98.38 188 LYS A CA 1
ATOM 1510 C C . LYS A 1 188 ? -16.875 -3.648 3.514 1 98.38 188 LYS A C 1
ATOM 1512 O O . LYS A 1 188 ? -16.922 -3.939 4.711 1 98.38 188 LYS A O 1
ATOM 1517 N N . VAL A 1 189 ? -16.047 -4.234 2.688 1 98.62 189 VAL A N 1
ATOM 1518 C CA . VAL A 1 189 ? -15.109 -5.262 3.117 1 98.62 189 VAL A CA 1
ATOM 1519 C C . VAL A 1 189 ? -14.156 -4.688 4.168 1 98.62 189 VAL A C 1
ATOM 1521 O O . VAL A 1 189 ? -13.914 -5.316 5.199 1 98.62 189 VAL A O 1
ATOM 1524 N N . ILE A 1 190 ? -13.609 -3.486 3.912 1 98.75 190 ILE A N 1
ATOM 1525 C CA . ILE A 1 190 ? -12.672 -2.852 4.836 1 98.75 190 ILE A CA 1
ATOM 1526 C C . ILE A 1 190 ? -13.352 -2.633 6.188 1 98.75 190 ILE A C 1
ATOM 1528 O O . ILE A 1 190 ? -12.781 -2.955 7.23 1 98.75 190 ILE A O 1
ATOM 1532 N N . LEU A 1 191 ? -14.578 -2.115 6.18 1 98.62 191 LEU A N 1
ATOM 1533 C CA . LEU A 1 191 ? -15.281 -1.8 7.414 1 98.62 191 LEU A CA 1
ATOM 1534 C C . LEU A 1 191 ? -15.641 -3.072 8.18 1 98.62 191 LEU A C 1
ATOM 1536 O O . LEU A 1 191 ? -15.531 -3.113 9.406 1 98.62 191 LEU A O 1
ATOM 1540 N N . GLU A 1 192 ? -16 -4.086 7.504 1 98.06 192 GLU A N 1
ATOM 1541 C CA . GLU A 1 192 ? -16.344 -5.352 8.148 1 98.06 192 GLU A CA 1
ATOM 1542 C C . GLU A 1 192 ? -15.102 -6.004 8.766 1 98.06 192 GLU A C 1
ATOM 1544 O O . GLU A 1 192 ? -15.164 -6.523 9.883 1 98.06 192 GLU A O 1
ATOM 1549 N N . LEU A 1 193 ? -14.062 -5.953 8.047 1 97.38 193 LEU A N 1
ATOM 1550 C CA . LEU A 1 193 ? -12.828 -6.594 8.492 1 97.38 193 LEU A CA 1
ATOM 1551 C C . LEU A 1 193 ? -12.195 -5.82 9.641 1 97.38 193 LEU A C 1
ATOM 1553 O O . LEU A 1 193 ? -11.672 -6.418 10.586 1 97.38 193 LEU A O 1
ATOM 1557 N N . SER A 1 194 ? -12.203 -4.543 9.57 1 97.88 194 SER A N 1
ATOM 1558 C CA . SER A 1 194 ? -11.508 -3.703 10.539 1 97.88 194 SER A CA 1
ATOM 1559 C C . SER A 1 194 ? -12.391 -3.424 11.758 1 97.88 194 SER A C 1
ATOM 1561 O O . SER A 1 194 ? -11.891 -3.027 12.812 1 97.88 194 SER A O 1
ATOM 1563 N N . LYS A 1 195 ? -13.742 -3.465 11.578 1 97.56 195 LYS A N 1
ATOM 1564 C CA . LYS A 1 195 ? -14.742 -3.188 12.602 1 97.56 195 LYS A CA 1
ATOM 1565 C C . LYS A 1 195 ? -14.742 -1.711 12.992 1 97.56 195 LYS A C 1
ATOM 1567 O O . LYS A 1 195 ? -15.258 -1.338 14.047 1 97.56 195 LYS A O 1
ATOM 1572 N N . ILE A 1 196 ? -14.141 -0.921 12.141 1 97.62 196 ILE A N 1
ATOM 1573 C CA . ILE A 1 196 ? -14.117 0.516 12.391 1 97.62 196 ILE A CA 1
ATOM 1574 C C . ILE A 1 196 ? -15.508 1.104 12.156 1 97.62 196 ILE A C 1
ATOM 1576 O O . ILE A 1 196 ? -16.156 0.79 11.156 1 97.62 196 ILE A O 1
ATOM 1580 N N . LYS A 1 197 ? -15.93 1.953 13.039 1 96.81 197 LYS A N 1
ATOM 1581 C CA . LYS A 1 197 ? -17.25 2.568 12.914 1 96.81 197 LYS A CA 1
ATOM 1582 C C . LYS A 1 197 ? -17.141 4.051 12.562 1 96.81 197 LYS A C 1
ATOM 1584 O O . LYS A 1 197 ? -18.031 4.617 11.945 1 96.81 197 LYS A O 1
ATOM 1589 N N . ASN A 1 198 ? -16.047 4.652 12.969 1 97.75 198 ASN A N 1
ATOM 1590 C CA . ASN A 1 198 ? -15.82 6.066 12.711 1 97.75 198 ASN A CA 1
ATOM 1591 C C . ASN A 1 198 ? -15.148 6.289 11.359 1 97.75 198 ASN A C 1
ATOM 1593 O O . ASN A 1 198 ? -13.93 6.117 11.234 1 97.75 198 ASN A O 1
ATOM 1597 N N . TYR A 1 199 ? -16 6.613 10.336 1 98.5 199 TYR A N 1
ATOM 1598 C CA . TYR A 1 199 ? -15.438 6.832 9.008 1 98.5 199 TYR A CA 1
ATOM 1599 C C . TYR A 1 199 ? -16.234 7.875 8.242 1 98.5 199 TYR A C 1
ATOM 1601 O O . TYR A 1 199 ? -17.359 8.227 8.633 1 98.5 199 TYR A O 1
ATOM 1609 N N . LEU A 1 200 ? -15.602 8.438 7.215 1 98.62 200 LEU A N 1
ATOM 1610 C CA . LEU A 1 200 ? -16.219 9.328 6.23 1 98.62 200 LEU A CA 1
ATOM 1611 C C . LEU A 1 200 ? -15.914 8.852 4.809 1 98.62 200 LEU A C 1
ATOM 1613 O O . LEU A 1 200 ? -14.898 8.195 4.574 1 98.62 200 LEU A O 1
ATOM 1617 N N . ILE A 1 201 ? -16.812 9.133 3.916 1 98.62 201 ILE A N 1
ATOM 1618 C CA . ILE A 1 201 ? -16.609 8.945 2.484 1 98.62 201 ILE A CA 1
ATOM 1619 C C . ILE A 1 201 ? -16.625 10.297 1.776 1 98.62 201 ILE A C 1
ATOM 1621 O O . ILE A 1 201 ? -17.625 11.023 1.84 1 98.62 201 ILE A O 1
ATOM 1625 N N . ILE A 1 202 ? -15.5 10.648 1.183 1 98.81 202 ILE A N 1
ATOM 1626 C CA . ILE A 1 202 ? -15.391 11.883 0.413 1 98.81 202 ILE A CA 1
ATOM 1627 C C . ILE A 1 202 ? -15.547 11.578 -1.075 1 98.81 202 ILE A C 1
ATOM 1629 O O . ILE A 1 202 ? -14.742 10.844 -1.653 1 98.81 202 ILE A O 1
ATOM 1633 N N . LYS A 1 203 ? -16.547 12.133 -1.673 1 98.44 203 LYS A N 1
ATOM 1634 C CA . LYS A 1 203 ? -16.812 11.906 -3.09 1 98.44 203 LYS A CA 1
ATOM 1635 C C . LYS A 1 203 ? -15.82 12.664 -3.967 1 98.44 203 LYS A C 1
ATOM 1637 O O . LYS A 1 203 ? -15.281 13.695 -3.561 1 98.44 203 LYS A O 1
ATOM 1642 N N . ASN A 1 204 ? -15.547 12.133 -5.137 1 98.25 204 ASN A N 1
ATOM 1643 C CA . ASN A 1 204 ? -14.75 12.859 -6.117 1 98.25 204 ASN A CA 1
ATOM 1644 C C . ASN A 1 204 ? -15.312 14.258 -6.367 1 98.25 204 ASN A C 1
ATOM 1646 O O . ASN A 1 204 ? -16.5 14.414 -6.645 1 98.25 204 ASN A O 1
ATOM 1650 N N . GLY A 1 205 ? -14.5 15.273 -6.156 1 97.25 205 GLY A N 1
ATOM 1651 C CA . GLY A 1 205 ? -14.914 16.641 -6.422 1 97.25 205 GLY A CA 1
ATOM 1652 C C . GLY A 1 205 ? -15.625 17.297 -5.25 1 97.25 205 GLY A C 1
ATOM 1653 O O . GLY A 1 205 ? -16 18.453 -5.316 1 97.25 205 GLY A O 1
ATOM 1654 N N . GLN A 1 206 ? -15.883 16.547 -4.168 1 98.25 206 GLN A N 1
ATOM 1655 C CA . GLN A 1 206 ? -16.5 17.109 -2.98 1 98.25 206 GLN A CA 1
ATOM 1656 C C . GLN A 1 206 ? -15.664 18.266 -2.418 1 98.25 206 GLN A C 1
ATOM 1658 O O . GLN A 1 206 ? -14.453 18.125 -2.264 1 98.25 206 GLN A O 1
ATOM 1663 N N . LYS A 1 207 ? -16.281 19.375 -2.07 1 98.44 207 LYS A N 1
ATOM 1664 C CA . LYS A 1 207 ? -15.508 20.562 -1.729 1 98.44 207 LYS A CA 1
ATOM 1665 C C . LYS A 1 207 ? -15.672 20.922 -0.254 1 98.44 207 LYS A C 1
ATOM 1667 O O . LYS A 1 207 ? -15.008 21.828 0.247 1 98.44 207 LYS A O 1
ATOM 1672 N N . GLU A 1 208 ? -16.531 20.219 0.406 1 98.5 208 GLU A N 1
ATOM 1673 C CA . GLU A 1 208 ? -16.797 20.531 1.809 1 98.5 208 GLU A CA 1
ATOM 1674 C C . GLU A 1 208 ? -17.266 19.297 2.572 1 98.5 208 GLU A C 1
ATOM 1676 O O . GLU A 1 208 ? -17.844 18.375 1.984 1 98.5 208 GLU A O 1
ATOM 1681 N N . ILE A 1 209 ? -16.938 19.266 3.805 1 98.56 209 ILE A N 1
ATOM 1682 C CA . ILE A 1 209 ? -17.516 18.328 4.762 1 98.56 209 ILE A CA 1
ATOM 1683 C C . ILE A 1 209 ? -18.5 19.047 5.676 1 98.56 209 ILE A C 1
ATOM 1685 O O . ILE A 1 209 ? -18.172 20.094 6.246 1 98.56 209 ILE A O 1
ATOM 1689 N N . SER A 1 210 ? -19.672 18.547 5.82 1 97.69 210 SER A N 1
ATOM 1690 C CA . SER A 1 210 ? -20.688 19.219 6.605 1 97.69 210 SER A CA 1
ATOM 1691 C C . SER A 1 210 ? -20.359 19.188 8.094 1 97.69 210 SER A C 1
ATOM 1693 O O . SER A 1 210 ? -19.656 18.281 8.555 1 97.69 210 SER A O 1
ATOM 1695 N N . ASP A 1 211 ? -20.969 20.109 8.797 1 96.31 211 ASP A N 1
ATOM 1696 C CA . ASP A 1 211 ? -20.812 20.141 10.25 1 96.31 211 ASP A CA 1
ATOM 1697 C C . ASP A 1 211 ?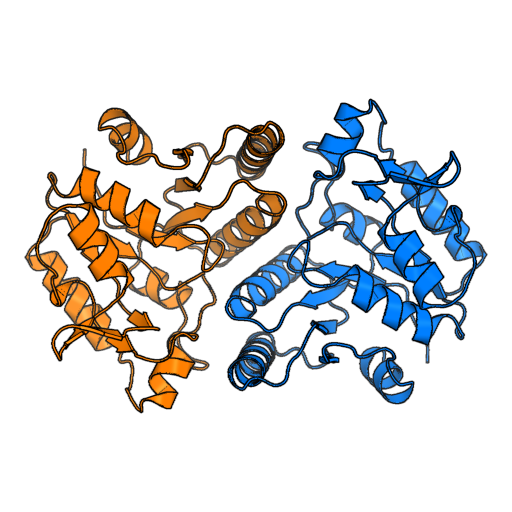 -21.328 18.859 10.891 1 96.31 211 ASP A C 1
ATOM 1699 O O . ASP A 1 211 ? -20.719 18.344 11.844 1 96.31 211 ASP A O 1
ATOM 1703 N N . LYS A 1 212 ? -22.391 18.359 10.352 1 96.75 212 LYS A N 1
ATOM 1704 C CA . LYS A 1 212 ? -22.969 17.125 10.875 1 96.75 212 LYS A CA 1
ATOM 1705 C C . LYS A 1 212 ? -22.016 15.945 10.711 1 96.75 212 LYS A C 1
ATOM 1707 O O . LYS A 1 212 ? -21.844 15.141 11.625 1 96.75 212 LYS A O 1
ATOM 1712 N N . GLU A 1 213 ? -21.375 15.875 9.578 1 97 213 GLU A N 1
ATOM 1713 C CA . GLU A 1 213 ? -20.391 14.82 9.312 1 97 213 GLU A CA 1
ATOM 1714 C C . GLU A 1 213 ? -19.172 14.953 10.227 1 97 213 GLU A C 1
ATOM 1716 O O . GLU A 1 213 ? -18.656 13.953 10.719 1 97 213 GLU A O 1
ATOM 1721 N N . ILE A 1 214 ? -18.75 16.203 10.406 1 97.06 214 ILE A N 1
ATOM 1722 C CA . ILE A 1 214 ? -17.609 16.469 11.266 1 97.06 214 ILE A CA 1
ATOM 1723 C C . ILE A 1 214 ? -17.922 16.062 12.703 1 97.06 214 ILE A C 1
ATOM 1725 O O . ILE A 1 214 ? -17.125 15.391 13.359 1 97.06 214 ILE A O 1
ATOM 1729 N N . GLU A 1 215 ? -19.047 16.406 13.156 1 94.19 215 GLU A N 1
ATOM 1730 C CA . GLU A 1 215 ? -19.469 16.078 14.516 1 94.19 215 GLU A CA 1
ATOM 1731 C C . GLU A 1 215 ? -19.578 14.562 14.703 1 94.19 215 GLU A C 1
ATOM 1733 O O . GLU A 1 215 ? -19.156 14.039 15.734 1 94.19 215 GLU A O 1
ATOM 1738 N N . LYS A 1 216 ? -20.125 13.984 13.711 1 94.44 216 LYS A N 1
ATOM 1739 C CA . LYS A 1 216 ? -20.25 12.531 13.789 1 94.44 216 LYS A CA 1
ATOM 1740 C C . LYS A 1 216 ? -18.891 11.852 13.797 1 94.44 216 LYS A C 1
ATOM 1742 O O . LYS A 1 216 ? -18.672 10.875 14.516 1 94.44 216 LYS A O 1
ATOM 1747 N N . PHE A 1 217 ? -17.938 12.352 13.07 1 96.44 217 PHE A N 1
ATOM 1748 C CA . PHE A 1 217 ? -16.609 11.742 12.914 1 96.44 217 PHE A CA 1
ATOM 1749 C C . PHE A 1 217 ? -15.773 11.961 14.164 1 96.44 217 PHE A C 1
ATOM 1751 O O . PHE A 1 217 ? -15 11.078 14.562 1 96.44 217 PHE A O 1
ATOM 1758 N N . PHE A 1 218 ? -15.938 13.102 14.852 1 93.31 218 PHE A N 1
ATOM 1759 C CA . PHE A 1 218 ? -15.031 13.445 15.938 1 93.31 218 PHE A CA 1
ATOM 1760 C C . PHE A 1 218 ? -15.719 13.25 17.281 1 93.31 218 PHE A C 1
ATOM 1762 O O . PHE A 1 218 ? -15.094 13.406 18.344 1 93.31 218 PHE A O 1
ATOM 1769 N N . ASN A 1 219 ? -17.047 12.828 17.391 1 84.88 219 ASN A N 1
ATOM 1770 C CA . ASN A 1 219 ? -17.75 12.555 18.641 1 84.88 219 ASN A CA 1
ATOM 1771 C C . ASN A 1 219 ? -17.781 11.062 18.953 1 84.88 219 ASN A C 1
ATOM 1773 O O . ASN A 1 219 ? -17.844 10.234 18.031 1 84.88 219 ASN A O 1
ATOM 1777 N N . MET B 1 1 ? 20.562 -28.359 -5.336 1 63.44 1 MET B N 1
ATOM 1778 C CA . MET B 1 1 ? 19.75 -27.391 -4.578 1 63.44 1 MET B CA 1
ATOM 1779 C C . MET B 1 1 ? 18.359 -27.953 -4.301 1 63.44 1 MET B C 1
ATOM 1781 O O . MET B 1 1 ? 17.766 -28.609 -5.156 1 63.44 1 MET B O 1
ATOM 1785 N N . LYS B 1 2 ? 18.047 -28.047 -3.02 1 80.12 2 LYS B N 1
ATOM 1786 C CA . LYS B 1 2 ? 16.703 -28.531 -2.717 1 80.12 2 LYS B CA 1
ATOM 1787 C C . LYS B 1 2 ? 15.688 -27.406 -2.711 1 80.12 2 LYS B C 1
ATOM 1789 O O . LYS B 1 2 ? 15.617 -26.625 -1.755 1 80.12 2 LYS B O 1
ATOM 1794 N N . PHE B 1 3 ? 15 -27.266 -3.846 1 91.19 3 PHE B N 1
ATOM 1795 C CA . PHE B 1 3 ? 13.969 -26.234 -3.973 1 91.19 3 PHE B CA 1
ATOM 1796 C C . PHE B 1 3 ? 12.719 -26.625 -3.193 1 91.19 3 PHE B C 1
ATOM 1798 O O . PHE B 1 3 ? 12.523 -27.812 -2.885 1 91.19 3 PHE B O 1
ATOM 1805 N N . LYS B 1 4 ? 12.07 -25.672 -2.756 1 94.75 4 LYS B N 1
ATOM 1806 C CA . LYS B 1 4 ? 10.781 -25.891 -2.105 1 94.75 4 LYS B CA 1
ATOM 1807 C C . LYS B 1 4 ? 9.688 -25.062 -2.754 1 94.75 4 LYS B C 1
ATOM 1809 O O . LYS B 1 4 ? 9.977 -24.125 -3.51 1 94.75 4 LYS B O 1
ATOM 1814 N N . ASP B 1 5 ? 8.438 -25.469 -2.508 1 98.12 5 ASP B N 1
ATOM 1815 C CA . ASP B 1 5 ? 7.293 -24.672 -2.947 1 98.12 5 ASP B CA 1
ATOM 1816 C C . ASP B 1 5 ? 7.297 -23.297 -2.291 1 98.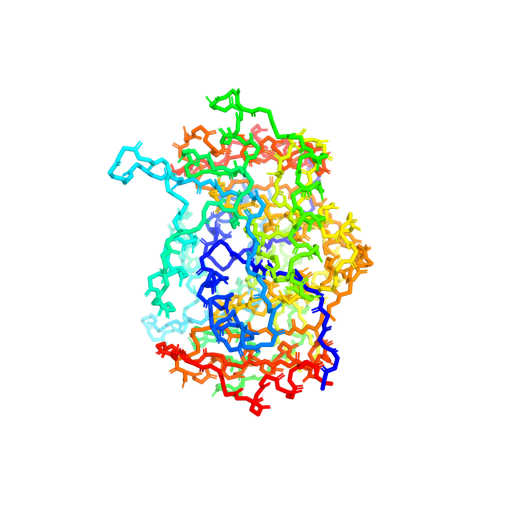12 5 ASP B C 1
ATOM 1818 O O . ASP B 1 5 ? 7.766 -23.141 -1.162 1 98.12 5 ASP B O 1
ATOM 1822 N N . PHE B 1 6 ? 6.816 -22.281 -3.006 1 98.75 6 PHE B N 1
ATOM 1823 C CA . PHE B 1 6 ? 6.695 -20.953 -2.414 1 98.75 6 PHE B CA 1
ATOM 1824 C C . PHE B 1 6 ? 5.5 -20.203 -2.994 1 98.75 6 PHE B C 1
ATOM 1826 O O . PHE B 1 6 ? 4.945 -20.609 -4.016 1 98.75 6 PHE B O 1
ATOM 1833 N N . PHE B 1 7 ? 5.074 -19.203 -2.309 1 98.94 7 PHE B N 1
ATOM 1834 C CA . PHE B 1 7 ? 3.924 -18.375 -2.652 1 98.94 7 PHE B CA 1
ATOM 1835 C C . PHE B 1 7 ? 4.363 -16.969 -3.02 1 98.94 7 PHE B C 1
ATOM 1837 O O . PHE B 1 7 ? 5.105 -16.328 -2.27 1 98.94 7 PHE B O 1
ATOM 1844 N N . VAL B 1 8 ? 3.943 -16.469 -4.207 1 98.88 8 VAL B N 1
ATOM 1845 C CA . VAL B 1 8 ? 4.316 -15.117 -4.641 1 98.88 8 VAL B CA 1
ATOM 1846 C C . VAL B 1 8 ? 3.158 -14.156 -4.398 1 98.88 8 VAL B C 1
ATOM 1848 O O . VAL B 1 8 ? 2.037 -14.398 -4.852 1 98.88 8 VAL B O 1
ATOM 1851 N N . ILE B 1 9 ? 3.432 -13.109 -3.65 1 98.75 9 ILE B N 1
ATOM 1852 C CA . ILE B 1 9 ? 2.475 -12.016 -3.498 1 98.75 9 ILE B CA 1
ATOM 1853 C C . ILE B 1 9 ? 3.139 -10.695 -3.869 1 98.75 9 ILE B C 1
ATOM 1855 O O . ILE B 1 9 ? 4.359 -10.625 -4.027 1 98.75 9 ILE B O 1
ATOM 1859 N N . GLY B 1 10 ? 2.316 -9.703 -4.078 1 98.25 10 GLY B N 1
ATOM 1860 C CA . GLY B 1 10 ? 2.811 -8.367 -4.359 1 98.25 10 GLY B CA 1
ATOM 1861 C C . GLY B 1 10 ? 2.389 -7.34 -3.322 1 98.25 10 GLY B C 1
ATOM 1862 O O . GLY B 1 10 ? 1.447 -7.574 -2.561 1 98.25 10 GLY B O 1
ATOM 1863 N N . THR B 1 11 ? 3.094 -6.238 -3.291 1 96.88 11 THR B N 1
ATOM 1864 C CA . THR B 1 11 ? 2.713 -5.129 -2.424 1 96.88 11 THR B CA 1
ATOM 1865 C C . THR B 1 11 ? 1.467 -4.426 -2.959 1 96.88 11 THR B C 1
ATOM 1867 O O . THR B 1 11 ? 0.786 -3.711 -2.223 1 96.88 11 THR B O 1
ATOM 1870 N N . ASP B 1 12 ? 1.278 -4.594 -4.297 1 89.62 12 ASP B N 1
ATOM 1871 C CA . ASP B 1 12 ? 0.138 -3.971 -4.957 1 89.62 12 ASP B CA 1
ATOM 1872 C C . ASP B 1 12 ? -0.288 -4.766 -6.188 1 89.62 12 ASP B C 1
ATOM 1874 O O . ASP B 1 12 ? 0.43 -5.668 -6.633 1 89.62 12 ASP B O 1
ATOM 1878 N N . THR B 1 13 ? -1.479 -4.547 -6.773 1 84.94 13 THR B N 1
ATOM 1879 C CA . THR B 1 13 ? -2.008 -5.219 -7.957 1 84.94 13 THR B CA 1
ATOM 1880 C C . THR B 1 13 ? -1.131 -4.941 -9.172 1 84.94 13 THR B C 1
ATOM 1882 O O . THR B 1 13 ? -0.897 -5.836 -9.992 1 84.94 13 THR B O 1
ATOM 1885 N N . ASP B 1 14 ? -0.463 -3.9 -9.398 1 88.44 14 ASP B N 1
ATOM 1886 C CA . ASP B 1 14 ? 0.245 -3.566 -10.633 1 88.44 14 ASP B CA 1
ATOM 1887 C C . ASP B 1 14 ? 1.745 -3.426 -10.383 1 88.44 14 ASP B C 1
ATOM 1889 O O . ASP B 1 14 ? 2.443 -2.746 -11.133 1 88.44 14 ASP B O 1
ATOM 1893 N N . VAL B 1 15 ? 2.176 -4.234 -9.43 1 95.44 15 VAL B N 1
ATOM 1894 C CA . VAL B 1 15 ? 3.584 -4.102 -9.07 1 95.44 15 VAL B CA 1
ATOM 1895 C C . VAL B 1 15 ? 4.43 -5.043 -9.93 1 95.44 15 VAL B C 1
ATOM 1897 O O . VAL B 1 15 ? 5.66 -4.953 -9.93 1 95.44 15 VAL B O 1
ATOM 1900 N N . GLY B 1 16 ? 3.826 -5.957 -10.711 1 97.19 16 GLY B N 1
ATOM 1901 C CA . GLY B 1 16 ? 4.547 -6.848 -11.602 1 97.19 16 GLY B CA 1
ATOM 1902 C C . GLY B 1 16 ? 4.676 -8.258 -11.062 1 97.19 16 GLY B C 1
ATOM 1903 O O . GLY B 1 16 ? 5.641 -8.961 -11.375 1 97.19 16 GLY B O 1
ATOM 1904 N N . LYS B 1 17 ? 3.822 -8.688 -10.25 1 97.38 17 LYS B N 1
ATOM 1905 C CA . LYS B 1 17 ? 3.799 -10.023 -9.664 1 97.38 17 LYS B CA 1
ATOM 1906 C C . LYS B 1 17 ? 3.842 -11.094 -10.742 1 97.38 17 LYS B C 1
ATOM 1908 O O . LYS B 1 17 ? 4.652 -12.023 -10.672 1 97.38 17 LYS B O 1
ATOM 1913 N N . THR B 1 18 ? 2.959 -10.945 -11.758 1 98.31 18 THR B N 1
ATOM 1914 C CA . THR B 1 18 ? 2.889 -11.922 -12.836 1 98.31 18 THR B CA 1
ATOM 1915 C C . THR B 1 18 ? 4.191 -11.953 -13.625 1 98.31 18 THR B C 1
ATOM 1917 O O . THR B 1 18 ? 4.691 -13.023 -13.977 1 98.31 18 THR B O 1
ATOM 1920 N N . TYR B 1 19 ? 4.699 -10.773 -13.93 1 98.75 19 TYR B N 1
ATOM 1921 C CA . TYR B 1 19 ? 5.961 -10.695 -14.656 1 98.75 19 TYR B CA 1
ATOM 1922 C C . TYR B 1 19 ? 7.07 -11.422 -13.906 1 98.75 19 TYR B C 1
ATOM 1924 O O . TYR B 1 19 ? 7.785 -12.242 -14.484 1 98.75 19 TYR B O 1
ATOM 1932 N N . VAL B 1 20 ? 7.184 -11.172 -12.625 1 98.81 20 VAL B N 1
ATOM 1933 C CA . VAL B 1 20 ? 8.227 -11.773 -11.797 1 98.81 20 VAL B CA 1
ATOM 1934 C C . VAL B 1 20 ? 7.996 -13.281 -11.695 1 98.81 20 VAL B C 1
ATOM 1936 O O . VAL B 1 20 ? 8.938 -14.07 -11.82 1 98.81 20 VAL B O 1
ATOM 1939 N N . SER B 1 21 ? 6.746 -13.734 -11.453 1 98.81 21 SER B N 1
ATOM 1940 C CA . SER B 1 21 ? 6.422 -15.156 -11.414 1 98.81 21 SER B CA 1
ATOM 1941 C C . SER B 1 21 ? 6.82 -15.852 -12.711 1 98.81 21 SER B C 1
ATOM 1943 O O . SER B 1 21 ? 7.301 -16.984 -12.695 1 98.81 21 SER B O 1
ATOM 1945 N N . THR B 1 22 ? 6.602 -15.117 -13.781 1 98.88 22 THR B N 1
ATOM 1946 C CA . THR B 1 22 ? 6.938 -15.648 -15.094 1 98.88 22 THR B CA 1
ATOM 1947 C C . THR B 1 22 ? 8.445 -15.867 -15.227 1 98.88 22 THR B C 1
ATOM 1949 O O . THR B 1 22 ? 8.883 -16.922 -15.68 1 98.88 22 THR B O 1
ATOM 1952 N N . LEU B 1 23 ? 9.227 -14.906 -14.844 1 98.88 23 LEU B N 1
ATOM 1953 C CA . LEU B 1 23 ? 10.68 -15.023 -14.906 1 98.88 23 LEU B CA 1
ATOM 1954 C C . LEU B 1 23 ? 11.164 -16.156 -14 1 98.88 23 LEU B C 1
ATOM 1956 O O . LEU B 1 23 ? 12.078 -16.906 -14.359 1 98.88 23 LEU B O 1
ATOM 1960 N N . LEU B 1 24 ? 10.594 -16.266 -12.805 1 98.75 24 LEU B N 1
ATOM 1961 C CA . LEU B 1 24 ? 10.953 -17.344 -11.883 1 98.75 24 LEU B CA 1
ATOM 1962 C C . LEU B 1 24 ? 10.609 -18.703 -12.477 1 98.75 24 LEU B C 1
ATOM 1964 O O . LEU B 1 24 ? 11.438 -19.625 -12.453 1 98.75 24 LEU B O 1
ATOM 1968 N N . TYR B 1 25 ? 9.391 -18.812 -13.016 1 98.69 25 TYR B N 1
ATOM 1969 C CA . TYR B 1 25 ? 8.977 -20.078 -13.633 1 98.69 25 TYR B CA 1
ATOM 1970 C C . TYR B 1 25 ? 9.906 -20.453 -14.781 1 98.69 25 TYR B C 1
ATOM 1972 O O . TYR B 1 25 ? 10.336 -21.594 -14.891 1 98.69 25 TYR B O 1
ATOM 1980 N N . LYS B 1 26 ? 10.188 -19.484 -15.633 1 98.69 26 LYS B N 1
ATOM 1981 C CA . LYS B 1 26 ? 11.078 -19.719 -16.766 1 98.69 26 LYS B CA 1
ATOM 1982 C C . LYS B 1 26 ? 12.414 -20.281 -16.297 1 98.69 26 LYS B C 1
ATOM 1984 O O . LYS B 1 26 ? 12.945 -21.219 -16.906 1 98.69 26 LYS B O 1
ATOM 1989 N N . ALA B 1 27 ? 12.938 -19.766 -15.219 1 98.12 27 ALA B N 1
ATOM 1990 C CA . ALA B 1 27 ? 14.234 -20.188 -14.711 1 98.12 27 ALA B CA 1
ATOM 1991 C C . ALA B 1 27 ? 14.133 -21.547 -14.008 1 98.12 27 ALA B C 1
ATOM 1993 O O . ALA B 1 27 ? 15.102 -22.312 -13.992 1 98.12 27 ALA B O 1
ATOM 1994 N N . LEU B 1 28 ? 12.969 -21.906 -13.484 1 97.69 28 LEU B N 1
ATOM 1995 C CA . LEU B 1 28 ? 12.891 -23.016 -12.539 1 97.69 28 LEU B CA 1
ATOM 1996 C C . LEU B 1 28 ? 12.227 -24.219 -13.188 1 97.69 28 LEU B C 1
ATOM 1998 O O . LEU B 1 28 ? 12.312 -25.344 -12.664 1 97.69 28 LEU B O 1
ATOM 2002 N N . LYS B 1 29 ? 11.578 -24.016 -14.289 1 96.94 29 LYS B N 1
ATOM 2003 C CA . LYS B 1 29 ? 10.828 -25.109 -14.906 1 96.94 29 LYS B CA 1
ATOM 2004 C C . LYS B 1 29 ? 11.734 -26.297 -15.227 1 96.94 29 LYS B C 1
ATOM 2006 O O . LYS B 1 29 ? 11.297 -27.438 -15.195 1 96.94 29 LYS B O 1
ATOM 2011 N N . LYS B 1 30 ? 13 -26.078 -15.484 1 95.88 30 LYS B N 1
ATOM 2012 C CA . LYS B 1 30 ? 13.969 -27.141 -15.766 1 95.88 30 LYS B CA 1
ATOM 2013 C C . LYS B 1 30 ? 14.219 -28 -14.531 1 95.88 30 LYS B C 1
ATOM 2015 O O . LYS B 1 30 ? 14.781 -29.094 -14.633 1 95.88 30 LYS B O 1
ATOM 2020 N N . HIS B 1 31 ? 13.883 -27.547 -13.43 1 95.81 31 HIS B N 1
ATOM 2021 C CA . HIS B 1 31 ? 14.016 -28.281 -12.18 1 95.81 31 HIS B CA 1
ATOM 2022 C C . HIS B 1 31 ? 12.68 -28.891 -11.75 1 95.81 31 HIS B C 1
ATOM 2024 O O . HIS B 1 31 ? 12.43 -29.062 -10.555 1 95.81 31 HIS B O 1
ATOM 2030 N N . ASN B 1 32 ? 11.727 -29.016 -12.633 1 96.88 32 ASN B N 1
ATOM 2031 C CA . ASN B 1 32 ? 10.438 -29.672 -12.469 1 96.88 32 ASN B CA 1
ATOM 2032 C C . ASN B 1 32 ? 9.484 -28.844 -11.617 1 96.88 32 ASN B C 1
ATOM 2034 O O . ASN B 1 32 ? 8.766 -29.391 -10.773 1 96.88 32 ASN B O 1
ATOM 2038 N N . PHE B 1 33 ? 9.547 -27.531 -11.758 1 97.12 33 PHE B N 1
ATOM 2039 C CA . PHE B 1 33 ? 8.586 -26.609 -11.156 1 97.12 33 PHE B CA 1
ATOM 2040 C C . PHE B 1 33 ? 7.336 -26.484 -12.023 1 97.12 33 PHE B C 1
ATOM 2042 O O . PHE B 1 33 ? 7.422 -26.531 -13.25 1 97.12 33 PHE B O 1
ATOM 2049 N N . GLN B 1 34 ? 6.234 -26.266 -11.391 1 98.44 34 GLN B N 1
ATOM 2050 C CA . GLN B 1 34 ? 5.016 -25.828 -12.07 1 98.44 34 GLN B CA 1
ATOM 2051 C C . GLN B 1 34 ? 4.52 -24.5 -11.516 1 98.44 34 GLN B C 1
ATOM 2053 O O . GLN B 1 34 ? 4.766 -24.172 -10.352 1 98.44 34 GLN B O 1
ATOM 2058 N N . TYR B 1 35 ? 3.928 -23.734 -12.375 1 98.81 35 TYR B N 1
ATOM 2059 C CA . TYR B 1 35 ? 3.238 -22.5 -12.016 1 98.81 35 TYR B CA 1
ATOM 2060 C C . TYR B 1 35 ? 1.778 -22.781 -11.664 1 98.81 35 TYR B C 1
ATOM 2062 O O . TYR B 1 35 ? 1.129 -23.609 -12.305 1 98.81 35 TYR B O 1
ATOM 2070 N N . TYR B 1 36 ? 1.306 -22.047 -10.609 1 98.88 36 TYR B N 1
ATOM 2071 C CA . TYR B 1 36 ? -0.076 -22.25 -10.188 1 98.88 36 TYR B CA 1
ATOM 2072 C C . TYR B 1 36 ? -0.704 -20.938 -9.719 1 98.88 36 TYR B C 1
ATOM 2074 O O . TYR B 1 36 ? -0.172 -20.281 -8.836 1 98.88 36 TYR B O 1
ATOM 2082 N N . LYS B 1 37 ? -1.801 -20.484 -10.305 1 98.81 37 LYS B N 1
ATOM 2083 C CA . LYS B 1 37 ? -2.65 -19.344 -9.945 1 98.81 37 LYS B CA 1
ATOM 2084 C C . LYS B 1 37 ? -4.016 -19.812 -9.461 1 98.81 37 LYS B C 1
ATOM 2086 O O . LYS B 1 37 ? -4.953 -19.953 -10.25 1 98.81 37 LYS B O 1
ATOM 2091 N N . PRO B 1 38 ? -4.18 -19.984 -8.195 1 98.81 38 PRO B N 1
ATOM 2092 C CA . PRO B 1 38 ? -5.402 -20.625 -7.707 1 98.81 38 PRO B CA 1
ATOM 2093 C C . PRO B 1 38 ? -6.668 -19.922 -8.195 1 98.81 38 PRO B C 1
ATOM 2095 O O . PRO B 1 38 ? -7.629 -20.594 -8.602 1 98.81 38 PRO B O 1
ATOM 2098 N N . ILE B 1 39 ? -6.684 -18.609 -8.172 1 98.69 39 ILE B N 1
ATOM 2099 C CA . ILE B 1 39 ? -7.859 -17.844 -8.547 1 98.69 39 ILE B CA 1
ATOM 2100 C C . ILE B 1 39 ? -7.438 -16.641 -9.383 1 98.69 39 ILE B C 1
ATOM 2102 O O . ILE B 1 39 ? -6.559 -15.867 -8.977 1 98.69 39 ILE B O 1
ATOM 2106 N N . GLN B 1 40 ? -8.023 -16.484 -10.539 1 98.25 40 GLN B N 1
ATOM 2107 C CA . GLN B 1 40 ? -7.777 -15.352 -11.422 1 98.25 40 GLN B CA 1
ATOM 2108 C C . GLN B 1 40 ? -9.078 -14.641 -11.781 1 98.25 40 GLN B C 1
ATOM 2110 O O . GLN B 1 40 ? -10.008 -15.258 -12.305 1 98.25 40 GLN B O 1
ATOM 2115 N N . SER B 1 41 ? -9.156 -13.359 -11.461 1 97.69 41 SER B N 1
ATOM 2116 C CA . SER B 1 41 ? -10.242 -12.508 -11.953 1 97.69 41 SER B CA 1
ATOM 2117 C C . SER B 1 41 ? -9.82 -11.758 -13.211 1 97.69 41 SER B C 1
ATOM 2119 O O . SER B 1 41 ? -8.641 -11.75 -13.578 1 97.69 41 SER B O 1
ATOM 2121 N N . GLY B 1 42 ? -10.773 -11.195 -13.93 1 97.44 42 GLY B N 1
ATOM 2122 C CA . GLY B 1 42 ? -10.5 -10.43 -15.133 1 97.44 42 GLY B CA 1
ATOM 2123 C C . GLY B 1 42 ? -10.227 -11.297 -16.344 1 97.44 42 GLY B C 1
ATOM 2124 O O . GLY B 1 42 ? -9.516 -10.883 -17.266 1 97.44 42 GLY B O 1
ATOM 2125 N N . CYS B 1 43 ? -10.695 -12.523 -16.312 1 98.5 43 CYS B N 1
ATOM 2126 C CA . CYS B 1 43 ? -10.492 -13.43 -17.438 1 98.5 43 CYS B CA 1
ATOM 2127 C C . CYS B 1 43 ? -11.312 -13.008 -18.641 1 98.5 43 CYS B C 1
ATOM 2129 O O . CYS B 1 43 ? -12.344 -12.336 -18.5 1 98.5 43 CYS B O 1
ATOM 2131 N N . PHE B 1 44 ? -10.789 -13.344 -19.766 1 98.06 44 PHE B N 1
ATOM 2132 C CA . PHE B 1 44 ? -11.43 -12.938 -21 1 98.06 44 PHE B CA 1
ATOM 2133 C C . PHE B 1 44 ? -11.625 -14.141 -21.922 1 98.06 44 PHE B C 1
ATOM 2135 O O . PHE B 1 44 ? -10.992 -15.18 -21.734 1 98.06 44 PHE B O 1
ATOM 2142 N N . LEU B 1 45 ? -12.484 -14.008 -22.891 1 96.88 45 LEU B N 1
ATOM 2143 C CA . LEU B 1 45 ? -12.719 -15.062 -23.875 1 96.88 45 LEU B CA 1
ATOM 2144 C C . LEU B 1 45 ? -11.703 -15 -25 1 96.88 45 LEU B C 1
ATOM 2146 O O . LEU B 1 45 ? -11.492 -13.938 -25.594 1 96.88 45 LEU B O 1
ATOM 2150 N N . LYS B 1 46 ? -11 -16.047 -25.172 1 95.75 46 LYS B N 1
ATOM 2151 C CA . LYS B 1 46 ? -10.102 -16.25 -26.297 1 95.75 46 LYS B CA 1
ATOM 2152 C C . LYS B 1 46 ? -10.445 -17.547 -27.047 1 95.75 46 LYS B C 1
ATOM 2154 O O . LYS B 1 46 ? -10.312 -18.641 -26.5 1 95.75 46 LYS B O 1
ATOM 2159 N N . ASP B 1 47 ? -10.859 -17.391 -28.375 1 93.44 47 ASP B N 1
ATOM 2160 C CA . ASP B 1 47 ? -11.258 -18.531 -29.188 1 93.44 47 ASP B CA 1
ATOM 2161 C C . ASP B 1 47 ? -12.305 -19.391 -28.469 1 93.44 47 ASP B C 1
ATOM 2163 O O . ASP B 1 47 ? -12.172 -20.609 -28.391 1 93.44 47 ASP B O 1
ATOM 2167 N N . GLY B 1 48 ? -13.266 -18.75 -27.766 1 93.44 48 GLY B N 1
ATOM 2168 C CA . GLY B 1 48 ? -14.398 -19.406 -27.125 1 93.44 48 GLY B CA 1
ATOM 2169 C C . GLY B 1 48 ? -14.062 -19.984 -25.766 1 93.44 48 GLY B C 1
ATOM 2170 O O . GLY B 1 48 ? -14.914 -20.594 -25.109 1 93.44 48 GLY B O 1
ATOM 2171 N N . LYS B 1 49 ? -12.883 -19.812 -25.281 1 94.75 49 LYS B N 1
ATOM 2172 C CA . LYS B 1 49 ? -12.469 -20.344 -23.984 1 94.75 49 LYS B CA 1
ATOM 2173 C C . LYS B 1 49 ? -12.109 -19.203 -23.031 1 94.75 49 LYS B C 1
ATOM 2175 O O . LYS B 1 49 ? -11.484 -18.219 -23.422 1 94.75 49 LYS B O 1
ATOM 2180 N N . LEU B 1 50 ? -12.625 -19.375 -21.797 1 96.5 50 LEU B N 1
ATOM 2181 C CA . LEU B 1 50 ? -12.234 -18.406 -20.766 1 96.5 50 LEU B CA 1
ATOM 2182 C C . LEU B 1 50 ? -10.75 -18.531 -20.438 1 96.5 50 LEU B C 1
ATOM 2184 O O . LEU B 1 50 ? -10.281 -19.609 -20.078 1 96.5 50 LEU B O 1
ATOM 2188 N N . THR B 1 51 ? -10.023 -17.438 -20.609 1 98.31 51 THR B N 1
ATOM 2189 C CA . THR B 1 51 ? -8.57 -17.438 -20.531 1 98.31 51 THR B CA 1
ATOM 2190 C C . THR B 1 51 ? -8.102 -16.547 -19.375 1 98.31 51 THR B C 1
ATOM 2192 O O . THR B 1 51 ? -8.539 -15.398 -19.266 1 98.31 51 THR B O 1
ATOM 2195 N N . ALA B 1 52 ? -7.328 -17.109 -18.531 1 98.44 52 ALA B N 1
ATOM 2196 C CA . ALA B 1 52 ? -6.723 -16.328 -17.453 1 98.44 52 ALA B CA 1
ATOM 2197 C C . ALA B 1 52 ? -5.562 -15.484 -17.969 1 98.44 52 ALA B C 1
ATOM 2199 O O . ALA B 1 52 ? -4.594 -16.016 -18.516 1 98.44 52 ALA B O 1
ATOM 2200 N N . PRO B 1 53 ? -5.605 -14.18 -17.781 1 98 53 PRO B N 1
ATOM 2201 C CA . PRO B 1 53 ? -4.594 -13.297 -18.375 1 98 53 PRO B CA 1
ATOM 2202 C C . PRO B 1 53 ? -3.188 -13.586 -17.844 1 98 53 PRO B C 1
ATOM 2204 O O . PRO B 1 53 ? -2.213 -13.469 -18.594 1 98 53 PRO B O 1
ATOM 2207 N N . ASP B 1 54 ? -3.006 -13.922 -16.562 1 98.31 54 ASP B N 1
ATOM 2208 C CA . ASP B 1 54 ? -1.681 -14.18 -16 1 98.31 54 ASP B CA 1
ATOM 2209 C C . ASP B 1 54 ? -1.079 -15.453 -16.594 1 98.31 54 ASP B C 1
ATOM 2211 O O . ASP B 1 54 ? 0.104 -15.484 -16.938 1 98.31 54 ASP B O 1
ATOM 2215 N N . VAL B 1 55 ? -1.895 -16.484 -16.75 1 98.56 55 VAL B N 1
ATOM 2216 C CA . VAL B 1 55 ? -1.443 -17.734 -17.359 1 98.56 55 VAL B CA 1
ATOM 2217 C C . VAL B 1 55 ? -1.12 -17.5 -18.828 1 98.56 55 VAL B C 1
ATOM 2219 O O . VAL B 1 55 ? -0.104 -17.984 -19.328 1 98.56 55 VAL B O 1
ATOM 2222 N N . ASP B 1 56 ? -1.986 -16.781 -19.453 1 98.69 56 ASP B N 1
ATOM 2223 C CA . ASP B 1 56 ? -1.771 -16.453 -20.859 1 98.69 56 ASP B CA 1
ATOM 2224 C C . ASP B 1 56 ? -0.452 -15.711 -21.062 1 98.69 56 ASP B C 1
ATOM 2226 O O . ASP B 1 56 ? 0.334 -16.047 -21.938 1 98.69 56 ASP B O 1
ATOM 2230 N N . PHE B 1 57 ? -0.249 -14.727 -20.234 1 98.56 57 PHE B N 1
ATOM 2231 C CA . PHE B 1 57 ? 0.989 -13.961 -20.297 1 98.56 57 PHE B CA 1
ATOM 2232 C C . PHE B 1 57 ? 2.199 -14.867 -20.094 1 98.56 57 PHE B C 1
ATOM 2234 O O . PHE B 1 57 ? 3.137 -14.844 -20.906 1 98.56 57 PHE B O 1
ATOM 2241 N N . LEU B 1 58 ? 2.174 -15.68 -19.031 1 98.69 58 LEU B N 1
ATOM 2242 C CA . LEU B 1 58 ? 3.285 -16.547 -18.656 1 98.69 58 LEU B CA 1
ATOM 2243 C C . LEU B 1 58 ? 3.598 -17.531 -19.781 1 98.69 58 LEU B C 1
ATOM 2245 O O . LEU B 1 58 ? 4.754 -17.656 -20.203 1 98.69 58 LEU B O 1
ATOM 2249 N N . THR B 1 59 ? 2.611 -18.203 -20.328 1 98.56 59 THR B N 1
ATOM 2250 C CA . THR B 1 59 ? 2.832 -19.234 -21.328 1 98.56 59 THR B CA 1
ATOM 2251 C C . THR B 1 59 ? 3.344 -18.641 -22.641 1 98.56 59 THR B C 1
ATOM 2253 O O . THR B 1 59 ? 4.246 -19.188 -23.266 1 98.56 59 THR B O 1
ATOM 2256 N N . LYS B 1 60 ? 2.826 -17.484 -23 1 98.5 60 LYS B N 1
ATOM 2257 C CA . LYS B 1 60 ? 3.312 -16.797 -24.188 1 98.5 60 LYS B CA 1
ATOM 2258 C C . LYS B 1 60 ? 4.766 -16.359 -24.016 1 98.5 60 LYS B C 1
ATOM 2260 O O . LYS B 1 60 ? 5.586 -16.562 -24.922 1 98.5 60 LYS B O 1
ATOM 2265 N N . PHE B 1 61 ? 5.027 -15.805 -22.859 1 98.62 61 PHE B N 1
ATOM 2266 C CA . PHE B 1 61 ? 6.363 -15.305 -22.578 1 98.62 61 PHE B CA 1
ATOM 2267 C C . PHE B 1 61 ? 7.391 -16.422 -22.625 1 98.62 61 PHE B C 1
ATOM 2269 O O . PHE B 1 61 ? 8.484 -16.266 -23.172 1 98.62 61 PHE B O 1
ATOM 2276 N N . VAL B 1 62 ? 7.066 -17.562 -22.031 1 98.19 62 VAL B N 1
ATOM 2277 C CA . VAL B 1 62 ? 7.977 -18.703 -21.906 1 98.19 62 VAL B CA 1
ATOM 2278 C C . VAL B 1 62 ? 8 -19.5 -23.203 1 98.19 62 VAL B C 1
ATOM 2280 O O . VAL B 1 62 ? 8.977 -20.203 -23.5 1 98.19 62 VAL B O 1
ATOM 2283 N N . GLY B 1 63 ? 6.996 -19.422 -24.031 1 98 63 GLY B N 1
ATOM 2284 C CA . GLY B 1 63 ? 6.922 -20.125 -25.297 1 98 63 GLY B CA 1
ATOM 2285 C C . GLY B 1 63 ? 6.352 -21.531 -25.172 1 98 63 GLY B C 1
ATOM 2286 O O . GLY B 1 63 ? 6.855 -22.469 -25.781 1 98 63 GLY B O 1
ATOM 2287 N N . ILE B 1 64 ? 5.352 -21.75 -24.328 1 97.81 64 ILE B N 1
ATOM 2288 C CA . ILE B 1 64 ? 4.664 -23.016 -24.172 1 97.81 64 ILE B CA 1
ATOM 2289 C C . ILE B 1 64 ? 3.166 -22.828 -24.406 1 97.81 64 ILE B C 1
ATOM 2291 O O . ILE B 1 64 ? 2.678 -21.703 -24.469 1 97.81 64 ILE B O 1
ATOM 2295 N N . ASN B 1 65 ? 2.406 -23.891 -24.531 1 97.25 65 ASN B N 1
ATOM 2296 C CA . ASN B 1 65 ? 0.963 -23.828 -24.734 1 97.25 65 ASN B CA 1
ATOM 2297 C C . ASN B 1 65 ? 0.235 -23.438 -23.453 1 97.25 65 ASN B C 1
ATOM 2299 O O . ASN B 1 65 ? 0.663 -23.812 -22.344 1 97.25 65 ASN B O 1
ATOM 2303 N N . TYR B 1 66 ? -0.816 -22.719 -23.609 1 97.62 66 TYR B N 1
ATOM 2304 C CA . TYR B 1 66 ? -1.694 -22.422 -22.469 1 97.62 66 TYR B CA 1
ATOM 2305 C C . TYR B 1 66 ? -2.105 -23.703 -21.766 1 97.62 66 TYR B C 1
ATOM 2307 O O . TYR B 1 66 ? -2.422 -24.719 -22.406 1 97.62 66 TYR B O 1
ATOM 2315 N N . ASP B 1 67 ? -2.094 -23.688 -20.5 1 96.19 67 ASP B N 1
ATOM 2316 C CA . ASP B 1 67 ? -2.395 -24.859 -19.672 1 96.19 67 ASP B CA 1
ATOM 2317 C C . ASP B 1 67 ? -3.48 -24.562 -18.656 1 96.19 67 ASP B C 1
ATOM 2319 O O . ASP B 1 67 ? -3.23 -23.859 -17.672 1 96.19 67 ASP B O 1
ATOM 2323 N N . ASP B 1 68 ? -4.602 -25.109 -18.797 1 94.81 68 ASP B N 1
ATOM 2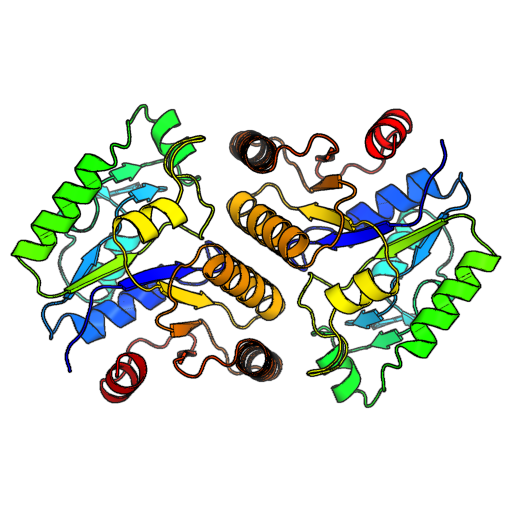324 C CA . ASP B 1 68 ? -5.754 -24.875 -17.938 1 94.81 68 ASP B CA 1
ATOM 2325 C C . ASP B 1 68 ? -5.496 -25.375 -16.516 1 94.81 68 ASP B C 1
ATOM 2327 O O . ASP B 1 68 ? -6.18 -24.969 -15.57 1 94.81 68 ASP B O 1
ATOM 2331 N N . THR B 1 69 ? -4.551 -26.266 -16.391 1 95.81 69 THR B N 1
ATOM 2332 C CA . THR B 1 69 ? -4.297 -26.844 -15.07 1 95.81 69 THR B CA 1
ATOM 2333 C C . THR B 1 69 ? -3.502 -25.859 -14.203 1 95.81 69 THR B C 1
ATOM 2335 O O . THR B 1 69 ? -3.271 -26.125 -13.023 1 95.81 69 THR B O 1
ATOM 2338 N N . MET B 1 70 ? -3.15 -24.719 -14.703 1 98.25 70 MET B N 1
ATOM 2339 C CA . MET B 1 70 ? -2.385 -23.719 -13.953 1 98.25 70 MET B CA 1
ATOM 2340 C C . MET B 1 70 ? -3.309 -22.812 -13.148 1 98.25 70 MET B C 1
ATOM 2342 O O . MET B 1 70 ? -2.844 -21.984 -12.367 1 98.25 70 MET B O 1
ATOM 2346 N N . VAL B 1 71 ? -4.586 -22.984 -13.289 1 98.62 71 VAL B N 1
ATOM 2347 C CA . VAL B 1 71 ? -5.555 -22.141 -12.602 1 98.62 71 VAL B CA 1
ATOM 2348 C C . VAL B 1 71 ? -6.754 -22.969 -12.156 1 98.62 71 VAL B C 1
ATOM 2350 O O . VAL B 1 71 ? -7.219 -23.844 -12.891 1 98.62 71 VAL B O 1
ATOM 2353 N N . THR B 1 72 ? -7.238 -22.766 -10.953 1 98.69 72 THR B N 1
ATOM 2354 C CA . THR B 1 72 ? -8.422 -23.484 -10.484 1 98.69 72 THR B CA 1
ATOM 2355 C C . THR B 1 72 ? -9.695 -22.719 -10.828 1 98.69 72 THR B C 1
ATOM 2357 O O . THR B 1 72 ? -10.633 -23.281 -11.391 1 98.69 72 THR B O 1
ATOM 2360 N N . TYR B 1 73 ? -9.711 -21.406 -10.5 1 98.69 73 TYR B N 1
ATOM 2361 C CA . TYR B 1 73 ? -10.883 -20.578 -10.75 1 98.69 73 TYR B CA 1
ATOM 2362 C C . TYR B 1 73 ? -10.555 -19.422 -11.68 1 98.69 73 TYR B C 1
ATOM 2364 O O . TYR B 1 73 ? -9.672 -18.609 -11.383 1 98.69 73 TYR B O 1
ATOM 2372 N N . SER B 1 74 ? -11.203 -19.344 -12.828 1 98.31 74 SER B N 1
ATOM 2373 C CA . SER B 1 74 ? -11.164 -18.203 -13.758 1 98.31 74 SER B CA 1
ATOM 2374 C C . SER B 1 74 ? -12.453 -17.406 -13.703 1 98.31 74 SER B C 1
ATOM 2376 O O . SER B 1 74 ? -13.531 -17.922 -14.016 1 98.31 74 SER B O 1
ATOM 2378 N N . LEU B 1 75 ? -12.328 -16.188 -13.273 1 98.5 75 LEU B N 1
ATOM 2379 C CA . LEU B 1 75 ? -13.5 -15.32 -13.102 1 98.5 75 LEU B CA 1
ATOM 2380 C C . LEU B 1 75 ? -13.445 -14.141 -14.055 1 98.5 75 LEU B C 1
ATOM 2382 O O . LEU B 1 75 ? -12.383 -13.57 -14.297 1 98.5 75 LEU B O 1
ATOM 2386 N N . LYS B 1 76 ? -14.5 -13.68 -14.523 1 97.5 76 LYS B N 1
ATOM 2387 C CA . LYS B 1 76 ? -14.578 -12.734 -15.633 1 97.5 76 LYS B CA 1
ATOM 2388 C C . LYS B 1 76 ? -14.297 -11.312 -15.156 1 97.5 76 LYS B C 1
ATOM 2390 O O . LYS B 1 76 ? -13.422 -10.633 -15.703 1 97.5 76 LYS B O 1
ATOM 2395 N N . GLU B 1 77 ? -15.031 -10.812 -14.125 1 96.75 77 GLU B N 1
ATOM 2396 C CA . GLU B 1 77 ? -14.961 -9.414 -13.727 1 96.75 77 GLU B CA 1
ATOM 2397 C C . GLU B 1 77 ? -13.609 -9.078 -13.117 1 96.75 77 GLU B C 1
ATOM 2399 O O . GLU B 1 77 ? -13.109 -9.812 -12.258 1 96.75 77 GLU B O 1
ATOM 2404 N N . GLU B 1 78 ? -13.008 -8.016 -13.586 1 95.56 78 GLU B N 1
ATOM 2405 C CA . GLU B 1 78 ? -11.68 -7.617 -13.125 1 95.56 78 GLU B CA 1
ATOM 2406 C C . GLU B 1 78 ? -11.758 -6.855 -11.805 1 95.56 78 GLU B C 1
ATOM 2408 O O . GLU B 1 78 ? -11.43 -5.668 -11.75 1 95.56 78 GLU B O 1
ATOM 2413 N N . VAL B 1 79 ? -12.242 -7.453 -10.773 1 96.69 79 VAL B N 1
ATOM 2414 C CA . VAL B 1 79 ? -12.352 -6.98 -9.398 1 96.69 79 VAL B CA 1
ATOM 2415 C C . VAL B 1 79 ? -11.797 -8.039 -8.445 1 96.69 79 VAL B C 1
ATOM 2417 O O . VAL B 1 79 ? -11.211 -9.031 -8.875 1 96.69 79 VAL B O 1
ATOM 2420 N N . SER B 1 80 ? -11.883 -7.773 -7.164 1 96.94 80 SER B N 1
ATOM 2421 C CA . SER B 1 80 ? -11.422 -8.734 -6.168 1 96.94 80 SER B CA 1
ATOM 2422 C C . SER B 1 80 ? -12.102 -10.094 -6.355 1 96.94 80 SER B C 1
ATOM 2424 O O . SER B 1 80 ? -13.289 -10.156 -6.684 1 96.94 80 SER B O 1
ATOM 2426 N N . PRO B 1 81 ? -11.398 -11.195 -6.062 1 98.12 81 PRO B N 1
ATOM 2427 C CA . PRO B 1 81 ? -11.914 -12.539 -6.352 1 98.12 81 PRO B CA 1
ATOM 2428 C C . PRO B 1 81 ? -13.266 -12.805 -5.695 1 98.12 81 PRO B C 1
ATOM 2430 O O . PRO B 1 81 ? -14.156 -13.383 -6.32 1 98.12 81 PRO B O 1
ATOM 2433 N N . HIS B 1 82 ? -13.445 -12.391 -4.449 1 98.5 82 HIS B N 1
ATOM 2434 C CA . HIS B 1 82 ? -14.711 -12.641 -3.77 1 98.5 82 HIS B CA 1
ATOM 2435 C C . HIS B 1 82 ? -15.875 -11.992 -4.516 1 98.5 82 HIS B C 1
ATOM 2437 O O . HIS B 1 82 ? -16.906 -12.625 -4.738 1 98.5 82 HIS B O 1
ATOM 2443 N N . LEU B 1 83 ? -15.68 -10.773 -4.922 1 98.31 83 LEU B N 1
ATOM 2444 C CA . LEU B 1 83 ? -16.734 -10.023 -5.609 1 98.31 83 LEU B CA 1
ATOM 2445 C C . LEU B 1 83 ? -16.969 -10.586 -7.004 1 98.31 83 LEU B C 1
ATOM 2447 O O . LEU B 1 83 ? -18.125 -10.742 -7.422 1 98.31 83 LEU B O 1
ATOM 2451 N N . ALA B 1 84 ? -15.875 -10.906 -7.738 1 98.31 84 ALA B N 1
ATOM 2452 C CA . ALA B 1 84 ? -16 -11.5 -9.062 1 98.31 84 ALA B CA 1
ATOM 2453 C C . ALA B 1 84 ? -16.781 -12.812 -9.008 1 98.31 84 ALA B C 1
ATOM 2455 O O . ALA B 1 84 ? -17.656 -13.047 -9.836 1 98.31 84 ALA B O 1
ATOM 2456 N N . SER B 1 85 ? -16.438 -13.68 -8.047 1 98.62 85 SER B N 1
ATOM 2457 C CA . SER B 1 85 ? -17.109 -14.961 -7.914 1 98.62 85 SER B CA 1
ATOM 2458 C C . SER B 1 85 ? -18.594 -14.781 -7.605 1 98.62 85 SER B C 1
ATOM 2460 O O . SER B 1 85 ? -19.438 -15.5 -8.141 1 98.62 85 SER B O 1
ATOM 2462 N N . GLU B 1 86 ? -18.906 -13.836 -6.707 1 98.38 86 GLU B N 1
ATOM 2463 C CA . GLU B 1 86 ? -20.297 -13.547 -6.371 1 98.38 86 GLU B CA 1
ATOM 2464 C C . GLU B 1 86 ? -21.078 -13.055 -7.594 1 98.38 86 GLU B C 1
ATOM 2466 O O . GLU B 1 86 ? -22.203 -13.484 -7.832 1 98.38 86 GLU B O 1
ATOM 2471 N N . MET B 1 87 ? -20.5 -12.188 -8.344 1 97.75 87 MET B N 1
ATOM 2472 C CA . MET B 1 87 ? -21.156 -11.602 -9.516 1 97.75 87 MET B CA 1
ATOM 2473 C C . MET B 1 87 ? -21.484 -12.664 -10.555 1 97.75 87 MET B C 1
ATOM 2475 O O . MET B 1 87 ? -22.484 -12.555 -11.266 1 97.75 87 MET B O 1
ATOM 2479 N N . GLU B 1 88 ? -20.641 -13.688 -10.633 1 97 88 GLU B N 1
ATOM 2480 C CA . GLU B 1 88 ? -20.859 -14.719 -11.641 1 97 88 GLU B CA 1
ATOM 2481 C C . GLU B 1 88 ? -21.438 -15.984 -11.016 1 97 88 GLU B C 1
ATOM 2483 O O . GLU B 1 88 ? -21.531 -17.031 -11.672 1 97 88 GLU B O 1
ATOM 2488 N N . GLU B 1 89 ? -21.766 -15.93 -9.758 1 97.88 89 GLU B N 1
ATOM 2489 C CA . GLU B 1 89 ? -22.438 -17 -9.023 1 97.88 89 GLU B CA 1
ATOM 2490 C C . GLU B 1 89 ? -21.594 -18.266 -9.008 1 97.88 89 GLU B C 1
ATOM 2492 O O . GLU B 1 89 ? -22.125 -19.375 -9.172 1 97.88 89 GLU B O 1
ATOM 2497 N N . THR B 1 90 ? -20.359 -18.062 -9 1 97.69 90 THR B N 1
ATOM 2498 C CA . THR B 1 90 ? -19.422 -19.156 -8.836 1 97.69 90 THR B CA 1
ATOM 2499 C C . THR B 1 90 ? -18.984 -19.281 -7.379 1 97.69 90 THR B C 1
ATOM 2501 O O . THR B 1 90 ? -18.531 -18.297 -6.777 1 97.69 90 THR B O 1
ATOM 2504 N N . THR B 1 91 ? -19.125 -20.438 -6.812 1 98.06 91 THR B N 1
ATOM 2505 C CA . THR B 1 91 ? -18.688 -20.656 -5.438 1 98.06 91 THR B CA 1
ATOM 2506 C C . THR B 1 91 ? -17.234 -21.109 -5.391 1 98.06 91 THR B C 1
ATOM 2508 O O . THR B 1 91 ? -16.859 -22.109 -6.004 1 98.06 91 THR B O 1
ATOM 2511 N N . ILE B 1 92 ? -16.391 -20.406 -4.727 1 98.5 92 ILE B N 1
ATOM 2512 C CA . ILE B 1 92 ? -15.016 -20.812 -4.496 1 98.5 92 ILE B CA 1
ATOM 2513 C C . ILE B 1 92 ? -14.945 -21.781 -3.326 1 98.5 92 ILE B C 1
ATOM 2515 O O . ILE B 1 92 ? -15.297 -21.438 -2.197 1 98.5 92 ILE B O 1
ATOM 2519 N N . GLU B 1 93 ? -14.578 -22.938 -3.641 1 98.69 93 GLU B N 1
ATOM 2520 C CA . GLU B 1 93 ? -14.367 -23.969 -2.623 1 98.69 93 GLU B CA 1
ATOM 2521 C C . GLU B 1 93 ? -12.883 -24.203 -2.371 1 98.69 93 GLU B C 1
ATOM 2523 O O . GLU B 1 93 ? -12.164 -24.672 -3.254 1 98.69 93 GLU B O 1
ATOM 2528 N N . ILE B 1 94 ? -12.445 -23.969 -1.163 1 98.62 94 ILE B N 1
ATOM 2529 C CA . ILE B 1 94 ? -11.031 -24.078 -0.806 1 98.62 94 ILE B CA 1
ATOM 2530 C C . ILE B 1 94 ? -10.547 -25.516 -0.997 1 98.62 94 ILE B C 1
ATOM 2532 O O . ILE B 1 94 ? -9.406 -25.734 -1.398 1 98.62 94 ILE B O 1
ATOM 2536 N N . GLU B 1 95 ? -11.438 -26.453 -0.781 1 98.56 95 GLU B N 1
ATOM 2537 C CA . GLU B 1 95 ? -11.086 -27.859 -0.951 1 98.56 95 GLU B CA 1
ATOM 2538 C C . GLU B 1 95 ? -10.688 -28.156 -2.393 1 98.56 95 GLU B C 1
ATOM 2540 O O . GLU B 1 95 ? -9.82 -29 -2.641 1 98.56 95 GLU B O 1
ATOM 2545 N N . ASN B 1 96 ? -11.344 -27.5 -3.369 1 98.69 96 ASN B N 1
ATOM 2546 C CA . ASN B 1 96 ? -10.969 -27.672 -4.77 1 98.69 96 ASN B CA 1
ATOM 2547 C C . ASN B 1 96 ? -9.562 -27.156 -5.039 1 98.69 96 ASN B C 1
ATOM 2549 O O . ASN B 1 96 ? -8.82 -27.766 -5.82 1 98.69 96 ASN B O 1
ATOM 2553 N N . ILE B 1 97 ? -9.203 -26.078 -4.414 1 98.81 97 ILE B N 1
ATOM 2554 C CA . ILE B 1 97 ? -7.871 -25.5 -4.562 1 98.81 97 ILE B CA 1
ATOM 2555 C C . ILE B 1 97 ? -6.832 -26.422 -3.939 1 98.81 97 ILE B C 1
ATOM 2557 O O . ILE B 1 97 ? -5.789 -26.688 -4.539 1 98.81 97 ILE B O 1
ATOM 2561 N N . LYS B 1 98 ? -7.156 -26.969 -2.812 1 98.62 98 LYS B N 1
ATOM 2562 C CA . LYS B 1 98 ? -6.262 -27.906 -2.141 1 98.62 98 LYS B CA 1
ATOM 2563 C C . LYS B 1 98 ? -6.02 -29.156 -2.996 1 98.62 98 LYS B C 1
ATOM 2565 O O . LYS B 1 98 ? -4.883 -29.594 -3.146 1 98.62 98 LYS B O 1
ATOM 2570 N N . LYS B 1 99 ? -7.113 -29.688 -3.488 1 98.69 99 LYS B N 1
ATOM 2571 C CA . LYS B 1 99 ? -7.023 -30.891 -4.328 1 98.69 99 LYS B CA 1
ATOM 2572 C C . LYS B 1 99 ? -6.191 -30.625 -5.574 1 98.69 99 LYS B C 1
ATOM 2574 O O . LYS B 1 99 ? -5.348 -31.438 -5.953 1 98.69 99 LYS B O 1
ATOM 2579 N N . HIS B 1 100 ? -6.449 -29.484 -6.141 1 98.75 100 HIS B N 1
ATOM 2580 C CA . HIS B 1 100 ? -5.699 -29.109 -7.336 1 98.75 100 HIS B CA 1
ATOM 2581 C C . HIS B 1 100 ? -4.207 -29.016 -7.043 1 98.75 100 HIS B C 1
ATOM 2583 O O . HIS B 1 100 ? -3.383 -29.531 -7.801 1 98.75 100 HIS B O 1
ATOM 2589 N N . PHE B 1 101 ? -3.865 -28.359 -5.973 1 98.62 101 PHE B N 1
ATOM 2590 C CA . PHE B 1 101 ? -2.475 -28.234 -5.555 1 98.62 101 PHE B CA 1
ATOM 2591 C C . PHE B 1 101 ? -1.842 -29.594 -5.332 1 98.62 101 PHE B C 1
ATOM 2593 O O . PHE B 1 101 ? -0.724 -29.859 -5.785 1 98.62 101 PHE B O 1
ATOM 2600 N N . LYS B 1 102 ? -2.568 -30.453 -4.664 1 98.31 102 LYS B N 1
ATOM 2601 C CA . LYS B 1 102 ? -2.086 -31.812 -4.41 1 98.31 102 LYS B CA 1
ATOM 2602 C C . LYS B 1 102 ? -1.851 -32.562 -5.715 1 98.31 102 LYS B C 1
ATOM 2604 O O . LYS B 1 102 ? -0.871 -33.312 -5.844 1 98.31 102 LYS B O 1
ATOM 2609 N N . ASP B 1 103 ? -2.762 -32.375 -6.617 1 98.44 103 ASP B N 1
ATOM 2610 C CA . ASP B 1 103 ? -2.631 -33.062 -7.91 1 98.44 103 ASP B CA 1
ATOM 2611 C C . ASP B 1 103 ? -1.393 -32.562 -8.656 1 98.44 103 ASP B C 1
ATOM 2613 O O . ASP B 1 103 ? -0.698 -33.344 -9.305 1 98.44 103 ASP B O 1
ATOM 2617 N N . LEU B 1 104 ? -1.149 -31.25 -8.602 1 98.44 104 LEU B N 1
ATOM 2618 C CA . LEU B 1 104 ? 0.066 -30.703 -9.195 1 98.44 104 LEU B CA 1
ATOM 2619 C C . LEU B 1 104 ? 1.308 -31.312 -8.547 1 98.44 104 LEU B C 1
ATOM 2621 O O . LEU B 1 104 ? 2.277 -31.641 -9.234 1 98.44 104 LEU B O 1
ATOM 2625 N N . LYS B 1 105 ? 1.24 -31.531 -7.23 1 97.75 105 LYS B N 1
ATOM 2626 C CA . LYS B 1 105 ? 2.381 -32.031 -6.469 1 97.75 105 LYS B CA 1
ATOM 2627 C C . LYS B 1 105 ? 2.664 -33.5 -6.789 1 97.75 105 LYS B C 1
ATOM 2629 O O . LYS B 1 105 ? 3.754 -34 -6.512 1 97.75 105 LYS B O 1
ATOM 2634 N N . LYS B 1 106 ? 1.724 -34.156 -7.371 1 98.06 106 LYS B N 1
ATOM 2635 C CA . LYS B 1 106 ? 1.94 -35.531 -7.832 1 98.06 106 LYS B CA 1
ATOM 2636 C C . LYS B 1 106 ? 2.773 -35.562 -9.109 1 98.06 106 LYS B C 1
ATOM 2638 O O . LYS B 1 106 ? 3.451 -36.531 -9.398 1 98.06 106 LYS B O 1
ATOM 2643 N N . LYS B 1 107 ? 2.732 -34.5 -9.805 1 97.81 107 LYS B N 1
ATOM 2644 C CA . LYS B 1 107 ? 3.352 -34.469 -11.133 1 97.81 107 LYS B CA 1
ATOM 2645 C C . LYS B 1 107 ? 4.641 -33.625 -11.109 1 97.81 107 LYS B C 1
ATOM 2647 O O . LYS B 1 107 ? 5.551 -33.875 -11.898 1 97.81 107 LYS B O 1
ATOM 2652 N N . TYR B 1 108 ? 4.695 -32.688 -10.227 1 97.75 108 TYR B N 1
ATOM 2653 C CA . TYR B 1 108 ? 5.816 -31.766 -10.18 1 97.75 108 TYR B CA 1
ATOM 2654 C C . TYR B 1 108 ? 6.461 -31.766 -8.805 1 97.75 108 TYR B C 1
ATOM 2656 O O . TYR B 1 108 ? 5.766 -31.844 -7.785 1 97.75 108 TYR B O 1
ATOM 2664 N N . SER B 1 109 ? 7.801 -31.641 -8.742 1 97.38 109 SER B N 1
ATOM 2665 C CA . SER B 1 109 ? 8.531 -31.641 -7.477 1 97.38 109 SER B CA 1
ATOM 2666 C C . SER B 1 109 ? 8.219 -30.391 -6.66 1 97.38 109 SER B C 1
ATOM 2668 O O . SER B 1 109 ? 8.188 -30.438 -5.43 1 97.38 109 SER B O 1
ATOM 2670 N N . ASN B 1 110 ? 8.062 -29.234 -7.406 1 97.69 110 ASN B N 1
ATOM 2671 C CA . ASN B 1 110 ? 7.801 -27.969 -6.738 1 97.69 110 ASN B CA 1
ATOM 2672 C C . ASN B 1 110 ? 6.77 -27.141 -7.5 1 97.69 110 ASN B C 1
ATOM 2674 O O . ASN B 1 110 ? 6.609 -27.297 -8.711 1 97.69 110 ASN B O 1
ATOM 2678 N N . VAL B 1 111 ? 6.105 -26.312 -6.738 1 98.62 111 VAL B N 1
ATOM 2679 C CA . VAL B 1 111 ? 5.082 -25.453 -7.309 1 98.62 111 VAL B CA 1
ATOM 2680 C C . VAL B 1 111 ? 5.309 -24.016 -6.852 1 98.62 111 VAL B C 1
ATOM 2682 O O . VAL B 1 111 ? 5.574 -23.766 -5.672 1 98.62 111 VAL B O 1
ATOM 2685 N N . LEU B 1 112 ? 5.324 -23.125 -7.797 1 98.5 112 LEU B N 1
ATOM 2686 C CA . LEU B 1 112 ? 5.238 -21.703 -7.531 1 98.5 112 LEU B CA 1
ATOM 2687 C C . LEU B 1 112 ? 3.791 -21.219 -7.59 1 98.5 112 LEU B C 1
ATOM 2689 O O . LEU B 1 112 ? 3.154 -21.281 -8.641 1 98.5 112 LEU B O 1
ATOM 2693 N N . VAL B 1 113 ? 3.283 -20.766 -6.484 1 98.94 113 VAL B N 1
ATOM 2694 C CA . VAL B 1 113 ? 1.901 -20.312 -6.41 1 98.94 113 VAL B CA 1
ATOM 2695 C C . VAL B 1 113 ? 1.86 -18.781 -6.484 1 98.94 113 VAL B C 1
ATOM 2697 O O . VAL B 1 113 ? 2.506 -18.094 -5.688 1 98.94 113 VAL B O 1
ATOM 2700 N N . GLU B 1 114 ? 1.181 -18.281 -7.461 1 98.81 114 GLU B N 1
ATOM 2701 C CA . GLU B 1 114 ? 0.988 -16.828 -7.551 1 98.81 114 GLU B CA 1
ATOM 2702 C C . GLU B 1 114 ? -0.363 -16.422 -6.973 1 98.81 114 GLU B C 1
ATOM 2704 O O . GLU B 1 114 ? -1.406 -16.906 -7.406 1 98.81 114 GLU B O 1
ATOM 2709 N N . GLY B 1 115 ? -0.357 -15.5 -6.02 1 97.94 115 GLY B N 1
ATOM 2710 C CA . GLY B 1 115 ? -1.582 -14.977 -5.434 1 97.94 115 GLY B CA 1
ATOM 2711 C C . GLY B 1 115 ? -2.275 -13.953 -6.312 1 97.94 115 GLY B C 1
ATOM 2712 O O . GLY B 1 115 ? -1.79 -13.633 -7.398 1 97.94 115 GLY B O 1
ATOM 2713 N N . ALA B 1 116 ? -3.416 -13.492 -5.824 1 96.19 116 ALA B N 1
ATOM 2714 C CA . ALA B 1 116 ? -4.129 -12.352 -6.398 1 96.19 116 ALA B CA 1
ATOM 2715 C C . ALA B 1 116 ? -3.939 -11.102 -5.551 1 96.19 116 ALA B C 1
ATOM 2717 O O . ALA B 1 116 ? -4.531 -10.969 -4.477 1 96.19 116 ALA B O 1
ATOM 2718 N N . GLY B 1 117 ? -3.16 -10.258 -6.031 1 95.12 117 GLY B N 1
ATOM 2719 C CA . GLY B 1 117 ? -2.934 -9.023 -5.289 1 95.12 117 GLY B CA 1
ATOM 2720 C C . GLY B 1 117 ? -2.066 -9.219 -4.059 1 95.12 117 GLY B C 1
ATOM 2721 O O . GLY B 1 117 ? -0.971 -9.781 -4.148 1 95.12 117 GLY B O 1
ATOM 2722 N N . GLY B 1 118 ? -2.551 -8.719 -2.877 1 97.56 118 GLY B N 1
ATOM 2723 C CA . GLY B 1 118 ? -1.78 -8.758 -1.645 1 97.56 118 GLY B CA 1
ATOM 2724 C C . GLY B 1 118 ? -2.434 -9.594 -0.561 1 97.56 118 GLY B C 1
ATOM 2725 O O . GLY B 1 118 ? -3.371 -10.352 -0.833 1 97.56 118 GLY B O 1
ATOM 2726 N N . LEU B 1 119 ? -1.937 -9.531 0.634 1 98.5 119 LEU B N 1
ATOM 2727 C CA . LEU B 1 119 ? -2.232 -10.406 1.76 1 98.5 119 LEU B CA 1
ATOM 2728 C C . LEU B 1 119 ? -3.715 -10.359 2.115 1 98.5 119 LEU B C 1
ATOM 2730 O O . LEU B 1 119 ? -4.324 -11.391 2.406 1 98.5 119 LEU B O 1
ATOM 2734 N N . TYR B 1 120 ? -4.344 -9.211 1.974 1 98.44 120 TYR B N 1
ATOM 2735 C CA . TYR B 1 120 ? -5.684 -9.031 2.525 1 98.44 120 TYR B CA 1
ATOM 2736 C C . TYR B 1 120 ? -6.738 -9.125 1.43 1 98.44 120 TYR B C 1
ATOM 2738 O O . TYR B 1 120 ? -7.895 -8.742 1.641 1 98.44 120 TYR B O 1
ATOM 2746 N N . VAL B 1 121 ? -6.363 -9.531 0.292 1 98.25 121 VAL B N 1
ATOM 2747 C CA . VAL B 1 121 ? -7.34 -9.672 -0.783 1 98.25 121 VAL B CA 1
ATOM 2748 C C . VAL B 1 121 ? -8.336 -10.781 -0.431 1 98.25 121 VAL B C 1
ATOM 2750 O O . VAL B 1 121 ? -7.938 -11.914 -0.155 1 98.25 121 VAL B O 1
ATOM 2753 N N . PRO B 1 122 ? -9.594 -10.461 -0.447 1 98.56 122 PRO B N 1
ATOM 2754 C CA . PRO B 1 122 ? -10.594 -11.477 -0.114 1 98.56 122 PRO B CA 1
ATOM 2755 C C . PRO B 1 122 ? -10.836 -12.469 -1.252 1 98.56 122 PRO B C 1
ATOM 2757 O O . PRO B 1 122 ? -11.016 -12.062 -2.4 1 98.56 122 PRO B O 1
ATOM 2760 N N . LEU B 1 123 ? -10.82 -13.711 -0.875 1 98.62 123 LEU B N 1
ATOM 2761 C CA . LEU B 1 123 ? -11.156 -14.781 -1.806 1 98.62 123 LEU B CA 1
ATOM 2762 C C . LEU B 1 123 ? -12.609 -15.227 -1.627 1 98.62 123 LEU B C 1
ATOM 2764 O O . LEU B 1 123 ? -13.305 -15.484 -2.609 1 98.62 123 LEU B O 1
ATOM 2768 N N . ILE B 1 124 ? -12.977 -15.359 -0.412 1 98.56 124 ILE B N 1
ATOM 2769 C CA . ILE B 1 124 ? -14.359 -15.594 0.005 1 98.56 124 ILE B CA 1
ATOM 2770 C C . ILE B 1 124 ? -14.766 -14.539 1.035 1 98.56 124 ILE B C 1
ATOM 2772 O O . ILE B 1 124 ? -14.117 -14.398 2.074 1 98.56 124 ILE B O 1
ATOM 2776 N N . ARG B 1 125 ? -15.891 -13.852 0.758 1 97.81 125 ARG B N 1
ATOM 2777 C CA . ARG B 1 125 ? -16.328 -12.719 1.577 1 97.81 125 ARG B CA 1
ATOM 2778 C C . ARG B 1 125 ? -16.391 -13.109 3.051 1 97.81 125 ARG B C 1
ATOM 2780 O O . ARG B 1 125 ? -17.062 -14.07 3.41 1 97.81 125 ARG B O 1
ATOM 2787 N N . GLY B 1 126 ? -15.664 -12.344 3.865 1 97.25 126 GLY B N 1
ATOM 2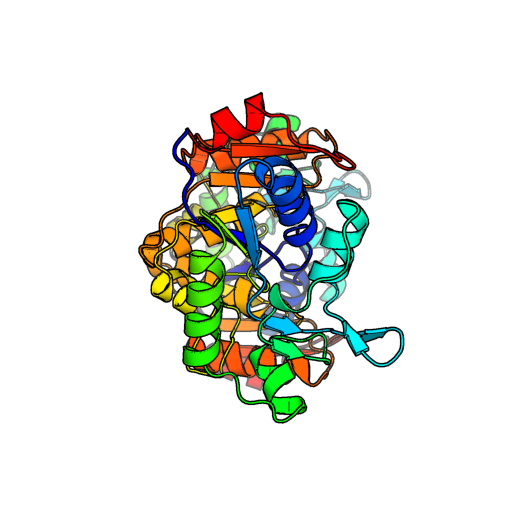788 C CA . GLY B 1 126 ? -15.758 -12.461 5.312 1 97.25 126 GLY B CA 1
ATOM 2789 C C . GLY B 1 126 ? -15.203 -13.773 5.836 1 97.25 126 GLY B C 1
ATOM 2790 O O . GLY B 1 126 ? -15.281 -14.055 7.035 1 97.25 126 GLY B O 1
ATOM 2791 N N . LYS B 1 127 ? -14.531 -14.562 4.949 1 97.94 127 LYS B N 1
ATOM 2792 C CA . LYS B 1 127 ? -14.219 -15.922 5.383 1 97.94 127 LYS B CA 1
ATOM 2793 C C . LYS B 1 127 ? -12.766 -16.281 5.062 1 97.94 127 LYS B C 1
ATOM 2795 O O . LYS B 1 127 ? -12.094 -16.922 5.863 1 97.94 127 LYS B O 1
ATOM 2800 N N . PHE B 1 128 ? -12.32 -15.969 3.889 1 98.62 128 PHE B N 1
ATOM 2801 C CA . PHE B 1 128 ? -11.047 -16.516 3.428 1 98.62 128 PHE B CA 1
ATOM 2802 C C . PHE B 1 128 ? -10.297 -15.484 2.582 1 98.62 128 PHE B C 1
ATOM 2804 O O . PHE B 1 128 ? -10.859 -14.922 1.644 1 98.62 128 PHE B O 1
ATOM 2811 N N . TYR B 1 129 ? -9.07 -15.219 2.904 1 98.69 129 TYR B N 1
ATOM 2812 C CA . TYR B 1 129 ? -8.219 -14.227 2.266 1 98.69 129 TYR B CA 1
ATOM 2813 C C . TYR B 1 129 ? -6.926 -14.852 1.766 1 98.69 129 TYR B C 1
ATOM 2815 O O . TYR B 1 129 ? -6.645 -16.016 2.053 1 98.69 129 TYR B O 1
ATOM 2823 N N . ILE B 1 130 ? -6.148 -14.102 1.038 1 98.69 130 ILE B N 1
ATOM 2824 C CA . ILE B 1 130 ? -4.891 -14.602 0.495 1 98.69 130 ILE B CA 1
ATOM 2825 C C . ILE B 1 130 ? -4.004 -15.109 1.631 1 98.69 130 ILE B C 1
ATOM 2827 O O . ILE B 1 130 ? -3.365 -16.156 1.506 1 98.69 130 ILE B O 1
ATOM 2831 N N . TYR B 1 131 ? -3.928 -14.359 2.775 1 98.81 131 TYR B N 1
ATOM 2832 C CA . TYR B 1 131 ? -3.07 -14.812 3.865 1 98.81 131 TYR B CA 1
ATOM 2833 C C . TYR B 1 131 ? -3.549 -16.156 4.418 1 98.81 131 TYR B C 1
ATOM 2835 O O . TYR B 1 131 ? -2.748 -16.953 4.906 1 98.81 131 TYR B O 1
ATOM 2843 N N . ASP B 1 132 ? -4.859 -16.484 4.379 1 98.81 132 ASP B N 1
ATOM 2844 C CA . ASP B 1 132 ? -5.375 -17.781 4.797 1 98.81 132 ASP B CA 1
ATOM 2845 C C . ASP B 1 132 ? -4.867 -18.891 3.885 1 98.81 132 ASP B C 1
ATOM 2847 O O . ASP B 1 132 ? -4.531 -19.984 4.352 1 98.81 132 ASP B O 1
ATOM 2851 N N . LEU B 1 133 ? -4.867 -18.562 2.604 1 98.88 133 LEU B N 1
ATOM 2852 C CA . LEU B 1 133 ? -4.418 -19.547 1.619 1 98.88 133 LEU B CA 1
ATOM 2853 C C . LEU B 1 133 ? -2.938 -19.859 1.808 1 98.88 133 LEU B C 1
ATOM 2855 O O . LEU B 1 133 ? -2.535 -21.031 1.726 1 98.88 133 LEU B O 1
ATOM 2859 N N . ILE B 1 134 ? -2.137 -18.828 2.027 1 98.88 134 ILE B N 1
ATOM 2860 C CA . ILE B 1 134 ? -0.712 -19 2.287 1 98.88 134 ILE B CA 1
ATOM 2861 C C . ILE B 1 134 ? -0.515 -19.922 3.494 1 98.88 134 ILE B C 1
ATOM 2863 O O . ILE B 1 134 ? 0.292 -20.844 3.451 1 98.88 134 ILE B O 1
ATOM 2867 N N . LYS B 1 135 ? -1.266 -19.688 4.531 1 98.75 135 LYS B N 1
ATOM 2868 C CA . LYS B 1 135 ? -1.173 -20.484 5.746 1 98.75 135 LYS B CA 1
ATOM 2869 C C . LYS B 1 135 ? -1.64 -21.922 5.5 1 98.75 135 LYS B C 1
ATOM 2871 O O . LYS B 1 135 ? -1.031 -22.875 5.996 1 98.75 135 LYS B O 1
ATOM 2876 N N . LEU B 1 136 ? -2.715 -22 4.777 1 98.38 136 LEU B N 1
ATOM 2877 C CA . LEU B 1 136 ? -3.262 -23.312 4.457 1 98.38 136 LEU B CA 1
ATOM 2878 C C . LEU B 1 136 ? -2.217 -24.188 3.773 1 98.38 136 LEU B C 1
ATOM 2880 O O . LEU B 1 136 ? -2.051 -25.359 4.125 1 98.38 136 LEU B O 1
ATOM 2884 N N . PHE B 1 137 ? -1.482 -23.578 2.818 1 98.31 137 PHE B N 1
ATOM 2885 C CA . PHE B 1 137 ? -0.46 -24.297 2.068 1 98.31 137 PHE B CA 1
ATOM 2886 C C . PHE B 1 137 ? 0.83 -24.406 2.875 1 98.31 137 PHE B C 1
ATOM 2888 O O . PHE B 1 137 ? 1.709 -25.203 2.547 1 98.31 137 PHE B O 1
ATOM 2895 N N . ASN B 1 138 ? 0.928 -23.578 3.875 1 98.25 138 ASN B N 1
ATOM 2896 C CA . ASN B 1 138 ? 2.131 -23.516 4.695 1 98.25 138 ASN B CA 1
ATOM 2897 C C . ASN B 1 138 ? 3.377 -23.281 3.848 1 98.25 138 ASN B C 1
ATOM 2899 O O . ASN B 1 138 ? 4.363 -24 3.969 1 98.25 138 ASN B O 1
ATOM 2903 N N . LEU B 1 139 ? 3.348 -22.312 3.033 1 98.56 139 LEU B N 1
ATOM 2904 C CA . LEU B 1 139 ? 4.441 -22 2.121 1 98.56 139 LEU B CA 1
ATOM 2905 C C . LEU B 1 139 ? 5.113 -20.688 2.514 1 98.56 139 LEU B C 1
ATOM 2907 O O . LEU B 1 139 ? 4.441 -19.734 2.918 1 98.56 139 LEU B O 1
ATOM 2911 N N . PRO B 1 140 ? 6.453 -20.625 2.385 1 98.5 140 PRO B N 1
ATOM 2912 C CA . PRO B 1 140 ? 7.094 -19.312 2.498 1 98.5 140 PRO B CA 1
ATOM 2913 C C . PRO B 1 140 ? 6.727 -18.375 1.35 1 98.5 140 PRO B C 1
ATOM 2915 O O . PRO B 1 140 ? 6.34 -18.844 0.273 1 98.5 140 PRO B O 1
ATOM 2918 N N . VAL B 1 141 ? 6.879 -17.094 1.59 1 98.81 141 VAL B N 1
ATOM 2919 C CA . VAL B 1 141 ? 6.398 -16.094 0.641 1 98.81 141 VAL B CA 1
ATOM 2920 C C . VAL B 1 141 ? 7.582 -15.414 -0.044 1 98.81 141 VAL B C 1
ATOM 2922 O O . VAL B 1 141 ? 8.578 -15.086 0.605 1 98.81 141 VAL B O 1
ATOM 2925 N N . VAL B 1 142 ? 7.508 -15.281 -1.327 1 98.81 142 VAL B N 1
ATOM 2926 C CA . VAL B 1 142 ? 8.297 -14.32 -2.086 1 98.81 142 VAL B CA 1
ATOM 2927 C C . VAL B 1 142 ? 7.484 -13.039 -2.303 1 98.81 142 VAL B C 1
ATOM 2929 O O . VAL B 1 142 ? 6.398 -13.086 -2.891 1 98.81 142 VAL B O 1
ATOM 2932 N N . LEU B 1 143 ? 7.969 -11.969 -1.799 1 98.88 143 LEU B N 1
ATOM 2933 C CA . LEU B 1 143 ? 7.27 -10.695 -1.922 1 98.88 143 LEU B CA 1
ATOM 2934 C C . LEU B 1 143 ? 7.828 -9.883 -3.082 1 98.88 143 LEU B C 1
ATOM 2936 O O . LEU B 1 143 ? 9.039 -9.633 -3.148 1 98.88 143 LEU B O 1
ATOM 2940 N N . VAL B 1 144 ? 6.969 -9.5 -3.994 1 98.88 144 VAL B N 1
ATOM 2941 C CA . VAL B 1 144 ? 7.336 -8.625 -5.102 1 98.88 144 VAL B CA 1
ATOM 2942 C C . VAL B 1 144 ? 6.984 -7.18 -4.758 1 98.88 144 VAL B C 1
ATOM 2944 O O . VAL B 1 144 ? 5.844 -6.875 -4.414 1 98.88 144 VAL B O 1
ATOM 2947 N N . SER B 1 145 ? 7.941 -6.332 -4.832 1 98.38 145 SER B N 1
ATOM 2948 C CA . SER B 1 145 ? 7.773 -4.914 -4.531 1 98.38 145 SER B CA 1
ATOM 2949 C C . SER B 1 145 ? 8.281 -4.043 -5.676 1 98.38 145 SER B C 1
ATOM 2951 O O . SER B 1 145 ? 9.117 -4.477 -6.469 1 98.38 145 SER B O 1
ATOM 2953 N N . GLY B 1 146 ? 7.68 -2.832 -5.789 1 97.06 146 GLY B N 1
ATOM 2954 C CA . GLY B 1 146 ? 8.273 -1.85 -6.684 1 97.06 146 GLY B CA 1
ATOM 2955 C C . GLY B 1 146 ? 9.445 -1.107 -6.07 1 97.06 146 GLY B C 1
ATOM 2956 O O . GLY B 1 146 ? 9.852 -1.41 -4.945 1 97.06 146 GLY B O 1
ATOM 2957 N N . THR B 1 147 ? 9.945 -0.107 -6.859 1 96.62 147 THR B N 1
ATOM 2958 C CA . THR B 1 147 ? 11.109 0.66 -6.418 1 96.62 147 THR B CA 1
ATOM 2959 C C . THR B 1 147 ? 10.805 2.154 -6.438 1 96.62 147 THR B C 1
ATOM 2961 O O . THR B 1 147 ? 11.68 2.973 -6.137 1 96.62 147 THR B O 1
ATOM 2964 N N . ARG B 1 148 ? 9.617 2.523 -6.711 1 92.81 148 ARG B N 1
ATOM 2965 C CA . ARG B 1 148 ? 9.211 3.914 -6.883 1 92.81 148 ARG B CA 1
ATOM 2966 C C . ARG B 1 148 ? 8.961 4.586 -5.539 1 92.81 148 ARG B C 1
ATOM 2968 O O . ARG B 1 148 ? 9.023 3.936 -4.492 1 92.81 148 ARG B O 1
ATOM 2975 N N . VAL B 1 149 ? 8.719 5.898 -5.641 1 89.69 149 VAL B N 1
ATOM 2976 C CA . VAL B 1 149 ? 8.297 6.629 -4.449 1 89.69 149 VAL B CA 1
ATOM 2977 C C . VAL B 1 149 ? 7.039 5.98 -3.871 1 89.69 149 VAL B C 1
ATOM 2979 O O . VAL B 1 149 ? 6.086 5.691 -4.602 1 89.69 149 VAL B O 1
ATOM 2982 N N . GLY B 1 150 ? 7.055 5.621 -2.576 1 93.06 150 GLY B N 1
ATOM 2983 C CA . GLY B 1 150 ? 5.98 4.895 -1.918 1 93.06 150 GLY B CA 1
ATOM 2984 C C . GLY B 1 150 ? 6.324 3.443 -1.646 1 93.06 150 GLY B C 1
ATOM 2985 O O . GLY B 1 150 ? 5.691 2.797 -0.809 1 93.06 150 GLY B O 1
ATOM 2986 N N . ALA B 1 151 ? 7.348 2.969 -2.303 1 96.38 151 ALA B N 1
ATOM 2987 C CA . ALA B 1 151 ? 7.688 1.551 -2.219 1 96.38 151 ALA B CA 1
ATOM 2988 C C . ALA B 1 151 ? 8.164 1.182 -0.816 1 96.38 151 ALA B C 1
ATOM 2990 O O . ALA B 1 151 ? 7.891 0.08 -0.333 1 96.38 151 ALA B O 1
ATOM 2991 N N . ILE B 1 152 ? 8.891 2.092 -0.131 1 97.81 152 ILE B N 1
ATOM 2992 C CA . ILE B 1 152 ? 9.359 1.811 1.222 1 97.81 152 ILE B CA 1
ATOM 2993 C C . ILE B 1 152 ? 8.172 1.483 2.121 1 97.81 152 ILE B C 1
ATOM 2995 O O . ILE B 1 152 ? 8.148 0.438 2.775 1 97.81 152 ILE B O 1
ATOM 2999 N N . ASN B 1 153 ? 7.203 2.375 2.018 1 97.88 153 ASN B N 1
ATOM 3000 C CA . ASN B 1 153 ? 6.023 2.227 2.863 1 97.88 153 ASN B CA 1
ATOM 3001 C C . ASN B 1 153 ? 5.285 0.925 2.572 1 97.88 153 ASN B C 1
ATOM 3003 O O . ASN B 1 153 ? 5.008 0.145 3.484 1 97.88 153 ASN B O 1
ATOM 3007 N N . HIS B 1 154 ? 4.988 0.605 1.379 1 97.94 154 HIS B N 1
ATOM 3008 C CA . HIS B 1 154 ? 4.203 -0.563 0.999 1 97.94 154 HIS B CA 1
ATOM 3009 C C . HIS B 1 154 ? 4.934 -1.856 1.349 1 97.94 154 HIS B C 1
ATOM 3011 O O . HIS B 1 154 ? 4.316 -2.811 1.828 1 97.94 154 HIS B O 1
ATOM 3017 N N . THR B 1 155 ? 6.203 -1.843 1.091 1 98.69 155 THR B N 1
ATOM 3018 C CA . THR B 1 155 ? 6.992 -3.035 1.368 1 98.69 155 THR B CA 1
ATOM 3019 C C . THR B 1 155 ? 7.055 -3.309 2.867 1 98.69 155 THR B C 1
ATOM 3021 O O . THR B 1 155 ? 6.781 -4.426 3.312 1 98.69 155 THR B O 1
ATOM 3024 N N . MET B 1 156 ? 7.332 -2.273 3.643 1 98.75 156 MET B N 1
ATOM 3025 C CA . MET B 1 156 ? 7.484 -2.455 5.082 1 98.75 156 MET B CA 1
ATOM 3026 C C . MET B 1 156 ? 6.152 -2.812 5.73 1 98.75 156 MET B C 1
ATOM 3028 O O . MET B 1 156 ? 6.105 -3.605 6.672 1 98.75 156 MET B O 1
ATOM 3032 N N . LEU B 1 157 ? 5.066 -2.213 5.238 1 98.75 157 LEU B N 1
ATOM 3033 C CA . LEU B 1 157 ? 3.744 -2.58 5.734 1 98.75 157 LEU B CA 1
ATOM 3034 C C . LEU B 1 157 ? 3.471 -4.062 5.508 1 98.75 157 LEU B C 1
ATOM 3036 O O . LEU B 1 157 ? 2.961 -4.75 6.395 1 98.75 157 LEU B O 1
ATOM 3040 N N . THR B 1 158 ? 3.777 -4.539 4.332 1 98.81 158 THR B N 1
ATOM 3041 C CA . THR B 1 158 ? 3.533 -5.938 3.994 1 98.81 158 THR B CA 1
ATOM 3042 C C . THR B 1 158 ? 4.41 -6.859 4.84 1 98.81 158 THR B C 1
ATOM 3044 O O . THR B 1 158 ? 3.936 -7.867 5.363 1 98.81 158 THR B O 1
ATOM 3047 N N . LEU B 1 159 ? 5.684 -6.504 5.016 1 98.88 159 LEU B N 1
ATOM 3048 C CA . LEU B 1 159 ? 6.598 -7.297 5.832 1 98.88 159 LEU B CA 1
ATOM 3049 C C . LEU B 1 159 ? 6.129 -7.344 7.281 1 98.88 159 LEU B C 1
ATOM 3051 O O . LEU B 1 159 ? 6.199 -8.391 7.93 1 98.88 159 LEU B O 1
ATOM 3055 N N . ASN B 1 160 ? 5.676 -6.223 7.801 1 98.75 160 ASN B N 1
ATOM 3056 C CA . ASN B 1 160 ? 5.105 -6.195 9.148 1 98.75 160 ASN B CA 1
ATOM 3057 C C . ASN B 1 160 ? 3.926 -7.152 9.273 1 98.75 160 ASN B C 1
ATOM 3059 O O . ASN B 1 160 ? 3.822 -7.883 10.258 1 98.75 160 ASN B O 1
ATOM 3063 N N . ALA B 1 161 ? 3.057 -7.16 8.312 1 98.81 161 ALA B N 1
ATOM 3064 C CA . ALA B 1 161 ? 1.889 -8.039 8.336 1 98.81 161 ALA B CA 1
ATOM 3065 C C . ALA B 1 161 ? 2.303 -9.5 8.281 1 98.81 161 ALA B C 1
ATOM 3067 O O . ALA B 1 161 ? 1.747 -10.336 9 1 98.81 161 ALA B O 1
ATOM 3068 N N . LEU B 1 162 ? 3.254 -9.82 7.391 1 98.81 162 LEU B N 1
ATOM 3069 C CA . LEU B 1 162 ? 3.76 -11.188 7.348 1 98.81 162 LEU B CA 1
ATOM 3070 C C . LEU B 1 162 ? 4.246 -11.633 8.727 1 98.81 162 LEU B C 1
ATOM 3072 O O . LEU B 1 162 ? 3.92 -12.727 9.18 1 98.81 162 LEU B O 1
ATOM 3076 N N . ASP B 1 163 ? 4.996 -10.758 9.344 1 98.5 163 ASP B N 1
ATOM 3077 C CA . ASP B 1 163 ? 5.562 -11.07 10.648 1 98.5 163 ASP B CA 1
ATOM 3078 C C . ASP B 1 163 ? 4.465 -11.289 11.688 1 98.5 163 ASP B C 1
ATOM 3080 O O . ASP B 1 163 ? 4.473 -12.297 12.398 1 98.5 163 ASP B O 1
ATOM 3084 N N . THR B 1 164 ? 3.484 -10.445 11.719 1 98.06 164 THR B N 1
ATOM 3085 C CA . THR B 1 164 ? 2.424 -10.516 12.711 1 98.06 164 THR B CA 1
ATOM 3086 C C . THR B 1 164 ? 1.539 -11.734 12.477 1 98.06 164 THR B C 1
ATOM 3088 O O . THR B 1 164 ? 0.971 -12.289 13.422 1 98.06 164 THR B O 1
ATOM 3091 N N . MET B 1 165 ? 1.495 -12.172 11.273 1 98.19 165 MET B N 1
ATOM 3092 C CA . MET B 1 165 ? 0.654 -13.312 10.93 1 98.19 165 MET B CA 1
ATOM 3093 C C . MET B 1 165 ? 1.425 -14.617 11.07 1 98.19 165 MET B C 1
ATOM 3095 O O . MET B 1 165 ? 0.863 -15.703 10.891 1 98.19 165 MET B O 1
ATOM 3099 N N . GLY B 1 166 ? 2.711 -14.508 11.312 1 98.44 166 GLY B N 1
ATOM 3100 C CA . GLY B 1 166 ? 3.541 -15.703 11.422 1 98.44 166 GLY B CA 1
ATOM 3101 C C . GLY B 1 166 ? 3.803 -16.359 10.078 1 98.44 166 GLY B C 1
ATOM 3102 O O . GLY B 1 166 ? 3.975 -17.578 10.008 1 98.44 166 GLY B O 1
ATOM 3103 N N . ILE B 1 167 ? 3.75 -15.617 9 1 98.81 167 ILE B N 1
ATOM 3104 C CA . ILE B 1 167 ? 4.027 -16.141 7.668 1 98.81 167 ILE B CA 1
ATOM 3105 C C . ILE B 1 167 ? 5.496 -15.914 7.32 1 98.81 167 ILE B C 1
ATOM 3107 O O . ILE B 1 167 ? 5.996 -14.789 7.398 1 98.81 167 ILE B O 1
ATOM 3111 N N . LYS B 1 168 ? 6.141 -16.938 6.914 1 98.38 168 LYS B N 1
ATOM 3112 C CA . LYS B 1 168 ? 7.574 -16.875 6.641 1 98.38 168 LYS B CA 1
ATOM 3113 C C . LYS B 1 168 ? 7.848 -16.203 5.301 1 98.38 168 LYS B C 1
ATOM 3115 O O . LYS B 1 168 ? 7.16 -16.453 4.312 1 98.38 168 LYS B O 1
ATOM 3120 N N . LEU B 1 169 ? 8.797 -15.336 5.328 1 98.5 169 LEU B N 1
ATOM 3121 C CA . LEU B 1 169 ? 9.305 -14.734 4.102 1 98.5 169 LEU B CA 1
ATOM 3122 C C . LEU B 1 169 ? 10.469 -15.539 3.537 1 98.5 169 LEU B C 1
ATOM 3124 O O . LEU B 1 169 ? 11.43 -15.828 4.25 1 98.5 169 LEU B O 1
ATOM 3128 N N . TYR B 1 170 ? 10.352 -15.961 2.309 1 98.06 170 TYR B N 1
ATOM 3129 C CA . TYR B 1 170 ? 11.477 -16.578 1.619 1 98.06 170 TYR B CA 1
ATOM 3130 C C . TYR B 1 170 ? 12.477 -15.531 1.153 1 98.06 170 TYR B C 1
ATOM 3132 O O . TYR B 1 170 ? 13.688 -15.695 1.337 1 98.06 170 TYR B O 1
ATOM 3140 N N . GLY B 1 171 ? 11.914 -14.477 0.489 1 98.38 171 GLY B N 1
ATOM 3141 C CA . GLY B 1 171 ? 12.75 -13.391 -0.006 1 98.38 171 GLY B CA 1
ATOM 3142 C C . GLY B 1 171 ? 11.953 -12.273 -0.641 1 98.38 171 GLY B C 1
ATOM 3143 O O . GLY B 1 171 ? 10.727 -12.359 -0.752 1 98.38 171 GLY B O 1
ATOM 3144 N N . LEU B 1 172 ? 12.734 -11.227 -1.001 1 98.75 172 LEU B N 1
ATOM 3145 C CA . LEU B 1 172 ? 12.164 -10.008 -1.571 1 98.75 172 LEU B CA 1
ATOM 3146 C C . LEU B 1 172 ? 12.672 -9.781 -2.99 1 98.75 172 LEU B C 1
ATOM 3148 O O . LEU B 1 172 ? 13.859 -9.961 -3.264 1 98.75 172 LEU B O 1
ATOM 3152 N N . ILE B 1 173 ? 11.758 -9.477 -3.922 1 98.88 173 ILE B N 1
ATOM 3153 C CA . ILE B 1 173 ? 12.164 -9.156 -5.285 1 98.88 173 ILE B CA 1
ATOM 3154 C C . ILE B 1 173 ? 11.688 -7.754 -5.652 1 98.88 173 ILE B C 1
ATOM 3156 O O . ILE B 1 173 ? 10.484 -7.484 -5.691 1 98.88 173 ILE B O 1
ATOM 3160 N N . PHE B 1 174 ? 12.656 -6.887 -5.891 1 98.81 174 PHE B N 1
ATOM 3161 C CA . PHE B 1 174 ? 12.367 -5.551 -6.398 1 98.81 174 PHE B CA 1
ATOM 3162 C C . PHE B 1 174 ? 12.188 -5.574 -7.91 1 98.81 174 PHE B C 1
ATOM 3164 O O . PHE B 1 174 ? 13.078 -6 -8.641 1 98.81 174 PHE B O 1
ATOM 3171 N N . ASN B 1 175 ? 11.039 -5.113 -8.375 1 98.75 175 ASN B N 1
ATOM 3172 C CA . ASN B 1 175 ? 10.727 -5.223 -9.797 1 98.75 175 ASN B CA 1
ATOM 3173 C C . ASN B 1 175 ? 10.664 -3.854 -10.469 1 98.75 175 ASN B C 1
ATOM 3175 O O . ASN B 1 175 ? 10.5 -2.834 -9.797 1 98.75 175 ASN B O 1
ATOM 3179 N N . ASN B 1 176 ? 10.867 -3.826 -11.82 1 98.19 176 ASN B N 1
ATOM 3180 C CA . ASN B 1 176 ? 10.758 -2.66 -12.688 1 98.19 176 ASN B CA 1
ATOM 3181 C C . ASN B 1 176 ? 11.773 -1.587 -12.32 1 98.19 176 ASN B C 1
ATOM 3183 O O . ASN B 1 176 ? 11.453 -0.399 -12.289 1 98.19 176 ASN B O 1
ATOM 3187 N N . TYR B 1 177 ? 12.953 -2.041 -11.898 1 98.5 177 TYR B N 1
ATOM 3188 C CA . TYR B 1 177 ? 14.047 -1.135 -11.57 1 98.5 177 TYR B CA 1
ATOM 3189 C C . TYR B 1 177 ? 14.547 -0.407 -12.812 1 98.5 177 TYR B C 1
ATOM 3191 O O . TYR B 1 177 ? 14.922 -1.041 -13.805 1 98.5 177 TYR B O 1
ATOM 3199 N N . LYS B 1 178 ? 14.602 0.896 -12.805 1 98.06 178 LYS B N 1
ATOM 3200 C CA . LYS B 1 178 ? 14.945 1.693 -13.984 1 98.06 178 LYS B CA 1
ATOM 3201 C C . LYS B 1 178 ? 16.281 2.395 -13.789 1 98.06 178 LYS B C 1
ATOM 3203 O O . LYS B 1 178 ? 16.734 3.137 -14.664 1 98.06 178 LYS B O 1
ATOM 3208 N N . GLY B 1 179 ? 16.875 2.277 -12.664 1 96.88 179 GLY B N 1
ATOM 3209 C CA . GLY B 1 179 ? 18.203 2.805 -12.43 1 96.88 179 GLY B CA 1
ATOM 3210 C C . GLY B 1 179 ? 18.203 4.254 -11.984 1 96.88 179 GLY B C 1
ATOM 3211 O O . GLY B 1 179 ? 19.219 4.945 -12.109 1 96.88 179 GLY B O 1
ATOM 3212 N N . GLN B 1 180 ? 17.094 4.75 -11.5 1 96.38 180 GLN B N 1
ATOM 3213 C CA . GLN B 1 180 ? 17.062 6.102 -10.953 1 96.38 180 GLN B CA 1
ATOM 3214 C C . GLN B 1 180 ? 17.625 6.141 -9.539 1 96.38 180 GLN B C 1
ATOM 3216 O O . GLN B 1 180 ? 17.453 5.191 -8.766 1 96.38 180 GLN B O 1
ATOM 3221 N N . PHE B 1 181 ? 18.188 7.207 -9.172 1 95.19 181 PHE B N 1
ATOM 3222 C CA . PHE B 1 181 ? 18.906 7.312 -7.906 1 95.19 181 PHE B CA 1
ATOM 3223 C C . PHE B 1 181 ? 17.969 7.047 -6.734 1 95.19 181 PHE B C 1
ATOM 3225 O O . PHE B 1 181 ? 18.375 6.422 -5.746 1 95.19 181 PHE B O 1
ATOM 3232 N N . PHE B 1 182 ? 16.797 7.551 -6.828 1 96.12 182 PHE B N 1
ATOM 3233 C CA . PHE B 1 182 ? 15.883 7.379 -5.707 1 96.12 182 PHE B CA 1
ATOM 3234 C C . PHE B 1 182 ? 15.477 5.918 -5.555 1 96.12 182 PHE B C 1
ATOM 3236 O O . PHE B 1 182 ? 15.18 5.465 -4.449 1 96.12 182 PHE B O 1
ATOM 3243 N N . GLU B 1 183 ? 15.414 5.164 -6.664 1 97.94 183 GLU B N 1
ATOM 3244 C CA . GLU B 1 183 ? 15.125 3.736 -6.574 1 97.94 183 GLU B CA 1
ATOM 3245 C C . GLU B 1 183 ? 16.203 3.004 -5.785 1 97.94 183 GLU B C 1
ATOM 3247 O O . GLU B 1 183 ? 15.906 2.143 -4.957 1 97.94 183 GLU B O 1
ATOM 3252 N N . ASP B 1 184 ? 17.5 3.344 -6.066 1 97.94 184 ASP B N 1
ATOM 3253 C CA . ASP B 1 184 ? 18.609 2.775 -5.309 1 97.94 184 ASP B CA 1
ATOM 3254 C C . ASP B 1 184 ? 18.453 3.037 -3.814 1 97.94 184 ASP B C 1
ATOM 3256 O O . ASP B 1 184 ? 18.641 2.135 -2.998 1 97.94 184 ASP B O 1
ATOM 3260 N N . ASP B 1 185 ? 18.141 4.195 -3.549 1 98.25 185 ASP B N 1
ATOM 3261 C CA . ASP B 1 185 ? 18.016 4.598 -2.15 1 98.25 185 ASP B CA 1
ATOM 3262 C C . ASP B 1 185 ? 16.828 3.9 -1.481 1 98.25 185 ASP B C 1
ATOM 3264 O O . ASP B 1 185 ? 16.938 3.445 -0.341 1 98.25 185 ASP B O 1
ATOM 3268 N N . ASN B 1 186 ? 15.664 3.877 -2.174 1 98.19 186 ASN B N 1
ATOM 3269 C CA . ASN B 1 186 ? 14.508 3.18 -1.629 1 98.19 186 ASN B CA 1
ATOM 3270 C C . ASN B 1 186 ? 14.828 1.723 -1.307 1 98.19 186 ASN B C 1
ATOM 3272 O O . ASN B 1 186 ? 14.453 1.222 -0.245 1 98.19 186 ASN B O 1
ATOM 3276 N N . ILE B 1 187 ? 15.516 1.041 -2.221 1 98.62 187 ILE B N 1
ATOM 3277 C CA . ILE B 1 187 ? 15.914 -0.345 -2.012 1 98.62 187 ILE B CA 1
ATOM 3278 C C . ILE B 1 187 ? 16.812 -0.442 -0.781 1 98.62 187 ILE B C 1
ATOM 3280 O O . ILE B 1 187 ? 16.609 -1.302 0.078 1 98.62 187 ILE B O 1
ATOM 3284 N N . LYS B 1 188 ? 17.766 0.463 -0.689 1 98.38 188 LYS B N 1
ATOM 3285 C CA . LYS B 1 188 ? 18.688 0.473 0.436 1 98.38 188 LYS B CA 1
ATOM 3286 C C . LYS B 1 188 ? 17.953 0.642 1.76 1 98.38 188 LYS B C 1
ATOM 3288 O O . LYS B 1 188 ? 18.219 -0.074 2.725 1 98.38 188 LYS B O 1
ATOM 3293 N N . VAL B 1 189 ? 17.031 1.573 1.829 1 98.62 189 VAL B N 1
ATOM 3294 C CA . VAL B 1 189 ? 16.281 1.837 3.043 1 98.62 189 VAL B CA 1
ATOM 3295 C C . VAL B 1 189 ? 15.484 0.593 3.436 1 98.62 189 VAL B C 1
ATOM 3297 O O . VAL B 1 189 ? 15.477 0.196 4.602 1 98.62 189 VAL B O 1
ATOM 3300 N N . ILE B 1 190 ? 14.805 -0.038 2.467 1 98.75 190 ILE B N 1
ATOM 3301 C CA . ILE B 1 190 ? 13.992 -1.225 2.727 1 98.75 190 ILE B CA 1
ATOM 3302 C C . ILE B 1 190 ? 14.875 -2.336 3.289 1 98.75 190 ILE B C 1
ATOM 3304 O O . ILE B 1 190 ? 14.531 -2.967 4.289 1 98.75 190 ILE B O 1
ATOM 3308 N N . LEU B 1 191 ? 16.031 -2.566 2.672 1 98.62 191 LEU B N 1
ATOM 3309 C CA . LEU B 1 191 ? 16.922 -3.65 3.082 1 98.62 191 LEU B CA 1
ATOM 3310 C C . LEU B 1 191 ? 17.5 -3.381 4.465 1 98.62 191 LEU B C 1
ATOM 3312 O O . LEU B 1 191 ? 17.609 -4.293 5.285 1 98.62 191 LEU B O 1
ATOM 3316 N N . GLU B 1 192 ? 17.828 -2.18 4.754 1 98.06 192 GLU B N 1
ATOM 3317 C CA . GLU B 1 192 ? 18.375 -1.823 6.059 1 98.06 192 GLU B CA 1
ATOM 3318 C C . GLU B 1 192 ? 17.328 -1.97 7.156 1 98.06 192 GLU B C 1
ATOM 3320 O O . GLU B 1 192 ? 17.625 -2.473 8.242 1 98.06 192 GLU B O 1
ATOM 3325 N N . LEU B 1 193 ? 16.172 -1.54 6.852 1 97.31 193 LEU B N 1
ATOM 3326 C CA . LEU B 1 193 ? 15.094 -1.564 7.832 1 97.31 193 LEU B CA 1
ATOM 3327 C C . LEU B 1 193 ? 14.617 -2.992 8.078 1 97.31 193 LEU B C 1
ATOM 3329 O O . LEU B 1 193 ? 14.32 -3.363 9.219 1 97.31 193 LEU B O 1
ATOM 3333 N N . SER B 1 194 ? 14.5 -3.764 7.059 1 97.88 194 SER B N 1
ATOM 3334 C CA . SER B 1 194 ? 13.922 -5.102 7.152 1 97.88 194 SER B CA 1
ATOM 3335 C C . SER B 1 194 ? 14.977 -6.129 7.547 1 97.88 194 SER B C 1
ATOM 3337 O O . SER B 1 194 ? 14.641 -7.227 7.996 1 97.88 194 SER B O 1
ATOM 3339 N N . LYS B 1 195 ? 16.281 -5.855 7.227 1 97.56 195 LYS B N 1
ATOM 3340 C CA . LYS B 1 195 ? 17.422 -6.73 7.484 1 97.56 195 LYS B CA 1
ATOM 3341 C C . LYS B 1 195 ? 17.359 -7.98 6.609 1 97.56 195 LYS B C 1
ATOM 3343 O O . LYS B 1 195 ? 18.016 -8.977 6.902 1 97.56 195 LYS B O 1
ATOM 3348 N N . ILE B 1 196 ? 16.562 -7.898 5.578 1 97.56 196 ILE B N 1
ATOM 3349 C CA . ILE B 1 196 ? 16.469 -9.023 4.652 1 97.56 196 ILE B CA 1
ATOM 3350 C C . ILE B 1 196 ? 17.75 -9.109 3.814 1 97.56 196 ILE B C 1
ATOM 3352 O O . ILE B 1 196 ? 18.234 -8.094 3.311 1 97.56 196 ILE B O 1
ATOM 3356 N N . LYS B 1 197 ? 18.25 -10.289 3.652 1 96.75 197 LYS B N 1
ATOM 3357 C CA . LYS B 1 197 ? 19.469 -10.492 2.879 1 96.75 197 LYS B CA 1
ATOM 3358 C C . LYS B 1 197 ? 19.172 -11.195 1.559 1 96.75 197 LYS B C 1
ATOM 3360 O O . LYS B 1 197 ? 19.906 -11.016 0.579 1 96.75 197 LYS B O 1
ATOM 3365 N N . ASN B 1 198 ? 18.125 -11.977 1.545 1 97.69 198 ASN B N 1
ATOM 3366 C CA . ASN B 1 198 ? 17.734 -12.711 0.35 1 97.69 198 ASN B CA 1
ATOM 3367 C C . ASN B 1 198 ? 16.812 -11.891 -0.545 1 97.69 198 ASN B C 1
ATOM 3369 O O . ASN B 1 198 ? 15.617 -11.781 -0.279 1 97.69 198 ASN B O 1
ATOM 3373 N N . TYR B 1 199 ? 17.453 -11.25 -1.583 1 98.5 199 TYR B N 1
ATOM 3374 C CA . TYR B 1 199 ? 16.656 -10.438 -2.48 1 98.5 199 TYR B CA 1
ATOM 3375 C C . TYR B 1 199 ? 17.219 -10.461 -3.896 1 98.5 199 TYR B C 1
ATOM 3377 O O . TYR B 1 199 ? 18.344 -10.883 -4.113 1 98.5 199 TYR B O 1
ATOM 3385 N N . LEU B 1 200 ? 16.359 -10.102 -4.848 1 98.62 200 LEU B N 1
ATOM 3386 C CA . LEU B 1 200 ? 16.719 -9.875 -6.246 1 98.62 200 LEU B CA 1
ATOM 3387 C C . LEU B 1 200 ? 16.219 -8.516 -6.723 1 98.62 200 LEU B C 1
ATOM 3389 O O . LEU B 1 200 ? 15.234 -7.996 -6.191 1 98.62 200 LEU B O 1
ATOM 3393 N N . ILE B 1 201 ? 16.922 -7.953 -7.66 1 98.62 201 ILE B N 1
ATOM 3394 C CA . ILE B 1 201 ? 16.469 -6.762 -8.375 1 98.62 201 ILE B CA 1
ATOM 3395 C C . ILE B 1 201 ? 16.266 -7.098 -9.852 1 98.62 201 ILE B C 1
ATOM 3397 O O . ILE B 1 201 ? 17.188 -7.527 -10.539 1 98.62 201 ILE B O 1
ATOM 3401 N N . ILE B 1 202 ? 15.031 -6.957 -10.305 1 98.81 202 ILE B N 1
ATOM 3402 C CA . ILE B 1 202 ? 14.688 -7.184 -11.703 1 98.81 202 ILE B CA 1
ATOM 3403 C C . ILE B 1 202 ? 14.602 -5.844 -12.438 1 98.81 202 ILE B C 1
ATOM 3405 O O . ILE B 1 202 ? 13.773 -5 -12.102 1 98.81 202 ILE B O 1
ATOM 3409 N N . LYS B 1 203 ? 15.43 -5.668 -13.398 1 98.44 203 LYS B N 1
ATOM 3410 C CA . LYS B 1 203 ? 15.461 -4.43 -14.172 1 98.44 203 LYS B CA 1
ATOM 3411 C C . LYS B 1 203 ? 14.266 -4.336 -15.117 1 98.44 203 LYS B C 1
ATOM 3413 O O . LYS B 1 203 ? 13.727 -5.355 -15.547 1 98.44 203 LYS B O 1
ATOM 3418 N N . ASN B 1 204 ? 13.844 -3.123 -15.398 1 98.25 204 ASN B N 1
ATOM 3419 C CA . ASN B 1 204 ? 12.82 -2.918 -16.422 1 98.25 204 ASN B CA 1
ATOM 3420 C C . ASN B 1 204 ? 13.203 -3.59 -17.734 1 98.25 204 ASN B C 1
ATOM 3422 O O . ASN B 1 204 ? 14.312 -3.385 -18.25 1 98.25 204 ASN B O 1
ATOM 3426 N N . GLY B 1 205 ? 12.359 -4.477 -18.234 1 97.25 205 GLY B N 1
ATOM 3427 C CA . GLY B 1 205 ? 12.594 -5.133 -19.5 1 97.25 205 GLY B CA 1
ATOM 3428 C C . GLY B 1 205 ? 13.445 -6.379 -19.391 1 97.25 205 GLY B C 1
ATOM 3429 O O . GLY B 1 205 ? 13.711 -7.059 -20.375 1 97.25 205 GLY B O 1
ATOM 3430 N N . GLN B 1 206 ? 13.961 -6.691 -18.188 1 98.25 206 GLN B N 1
ATOM 3431 C CA . GLN B 1 206 ? 14.742 -7.91 -17.984 1 98.25 206 GLN B CA 1
ATOM 3432 C C . GLN B 1 206 ? 13.93 -9.148 -18.344 1 98.25 206 GLN B C 1
ATOM 3434 O O . GLN B 1 206 ? 12.781 -9.289 -17.922 1 98.25 206 GLN B O 1
ATOM 3439 N N . LYS B 1 207 ? 14.5 -10.078 -19.078 1 98.44 207 LYS B N 1
ATOM 3440 C CA . LYS B 1 207 ? 13.703 -11.172 -19.641 1 98.44 207 LYS B CA 1
ATOM 3441 C C . LYS B 1 207 ? 14.094 -12.508 -19.016 1 98.44 207 LYS B C 1
ATOM 3443 O O . LYS B 1 207 ? 13.453 -13.531 -19.266 1 98.44 207 LYS B O 1
ATOM 3448 N N . GLU B 1 208 ? 15.109 -12.484 -18.219 1 98.5 208 GLU B N 1
ATOM 3449 C CA . GLU B 1 208 ? 15.578 -13.727 -17.609 1 98.5 208 GLU B CA 1
ATOM 3450 C C . GLU B 1 208 ? 16.281 -13.469 -16.281 1 98.5 208 GLU B C 1
ATOM 3452 O O . GLU B 1 208 ? 16.828 -12.391 -16.062 1 98.5 208 GLU B O 1
ATOM 3457 N N . ILE B 1 209 ? 16.188 -14.406 -15.43 1 98.56 209 ILE B N 1
ATOM 3458 C CA . ILE B 1 209 ? 17 -14.477 -14.211 1 98.56 209 ILE B CA 1
ATOM 3459 C C . ILE B 1 209 ? 18.078 -15.555 -14.359 1 98.56 209 ILE B C 1
ATOM 3461 O O . ILE B 1 209 ? 17.766 -16.688 -14.734 1 98.56 209 ILE B O 1
ATOM 3465 N N . SER B 1 210 ? 19.281 -15.242 -14.094 1 97.69 210 SER B N 1
ATOM 3466 C CA . SER B 1 210 ? 20.375 -16.188 -14.289 1 97.69 210 SER B CA 1
ATOM 3467 C C . SER B 1 210 ? 20.312 -17.312 -13.266 1 97.69 210 SER B C 1
ATOM 3469 O O . SER B 1 210 ? 19.766 -17.141 -12.18 1 97.69 210 SER B O 1
ATOM 3471 N N . ASP B 1 211 ? 20.969 -18.406 -13.633 1 96.31 211 ASP B N 1
ATOM 3472 C CA . ASP B 1 211 ? 21.047 -19.547 -12.719 1 96.31 211 ASP B CA 1
ATOM 3473 C C . ASP B 1 211 ? 21.766 -19.156 -11.43 1 96.31 211 ASP B C 1
ATOM 3475 O O . ASP B 1 211 ? 21.391 -19.594 -10.344 1 96.31 211 ASP B O 1
ATOM 3479 N N . LYS B 1 212 ? 22.766 -18.328 -11.586 1 96.69 212 LYS B N 1
ATOM 3480 C CA . LYS B 1 212 ? 23.531 -17.875 -10.422 1 96.69 212 LYS B CA 1
ATOM 3481 C C . LYS B 1 212 ? 22.656 -17.078 -9.469 1 96.69 212 LYS B C 1
ATOM 3483 O O . LYS B 1 212 ? 22.719 -17.25 -8.25 1 96.69 212 LYS B O 1
ATOM 3488 N N . GLU B 1 213 ? 21.844 -16.219 -10.008 1 97 213 GLU B N 1
ATOM 3489 C CA . GLU B 1 213 ? 20.922 -15.414 -9.203 1 97 213 GLU B CA 1
ATOM 3490 C C . GLU B 1 213 ? 19.875 -16.297 -8.523 1 97 213 GLU B C 1
ATOM 3492 O O . GLU B 1 213 ? 19.516 -16.062 -7.359 1 97 213 GLU B O 1
ATOM 3497 N N . ILE B 1 214 ? 19.391 -17.281 -9.281 1 97.06 214 ILE B N 1
ATOM 3498 C CA . ILE B 1 214 ? 18.391 -18.203 -8.742 1 97.06 214 ILE B CA 1
ATOM 3499 C C . ILE B 1 214 ? 19 -19 -7.586 1 97.06 214 ILE B C 1
ATOM 3501 O O . ILE B 1 214 ? 18.375 -19.125 -6.527 1 97.06 214 ILE B O 1
ATOM 3505 N N . GLU B 1 215 ? 20.141 -19.469 -7.758 1 94.19 215 GLU B N 1
ATOM 3506 C CA . GLU B 1 215 ? 20.828 -20.25 -6.73 1 94.19 215 GLU B CA 1
ATOM 3507 C C . GLU B 1 215 ? 21.078 -19.406 -5.484 1 94.19 215 GLU B C 1
ATOM 3509 O O . GLU B 1 215 ? 20.891 -19.875 -4.359 1 94.19 215 GLU B O 1
ATOM 3514 N N . LYS B 1 216 ? 21.484 -18.234 -5.766 1 94.5 216 LYS B N 1
ATOM 3515 C CA . LYS B 1 216 ? 21.75 -17.344 -4.641 1 94.5 216 LYS B CA 1
ATOM 3516 C C . LYS B 1 216 ? 20.469 -17.016 -3.883 1 94.5 216 LYS B C 1
ATOM 3518 O O . LYS B 1 216 ? 20.469 -16.953 -2.652 1 94.5 216 LYS B O 1
ATOM 3523 N N . PHE B 1 217 ? 19.359 -16.875 -4.547 1 96.5 217 PHE B N 1
ATOM 3524 C CA . PHE B 1 217 ? 18.094 -16.469 -3.953 1 96.5 217 PHE B CA 1
ATOM 3525 C C . PHE B 1 217 ? 17.469 -17.625 -3.182 1 96.5 217 PHE B C 1
ATOM 3527 O O . PHE B 1 217 ? 16.859 -17.422 -2.127 1 96.5 217 PHE B O 1
ATOM 3534 N N . PHE B 1 218 ? 17.656 -18.859 -3.652 1 93.38 218 PHE B N 1
ATOM 3535 C CA . PHE B 1 218 ? 16.938 -20 -3.068 1 93.38 218 PHE B CA 1
ATOM 3536 C C . PHE B 1 218 ? 17.859 -20.828 -2.188 1 93.38 218 PHE B C 1
ATOM 3538 O O . PHE B 1 218 ? 17.422 -21.781 -1.543 1 93.38 218 PHE B O 1
ATOM 3545 N N . ASN B 1 219 ? 19.219 -20.531 -2.025 1 84.88 219 ASN B N 1
ATOM 3546 C CA . ASN B 1 219 ? 20.156 -21.234 -1.143 1 84.88 219 ASN B CA 1
ATOM 3547 C C . ASN B 1 219 ? 20.359 -20.469 0.168 1 84.88 219 ASN B C 1
ATOM 3549 O O . ASN B 1 219 ? 20.328 -19.25 0.193 1 84.88 219 ASN B O 1
#